Protein AF-0000000080304926 (afdb_homodimer)

Organism: Piscinibacter sakaiensis (NCBI:txid1547922)

Structure (mmCIF, N/CA/C/O backbone):
data_AF-0000000080304926-model_v1
#
loop_
_entity.id
_entity.type
_entity.pdbx_description
1 polymer 'Methyltransferase type 11 domain-containing protein'
#
loop_
_atom_site.group_PDB
_atom_site.id
_atom_site.type_symbol
_atom_site.label_atom_id
_atom_site.label_alt_id
_atom_site.label_comp_id
_atom_site.label_asym_id
_atom_site.label_entity_id
_atom_site.label_seq_id
_atom_site.pdbx_PDB_ins_code
_atom_site.Cartn_x
_atom_site.Cartn_y
_atom_site.Cartn_z
_atom_site.occupancy
_atom_site.B_iso_or_equiv
_atom_site.auth_seq_id
_atom_site.auth_comp_id
_atom_site.auth_asym_id
_atom_site.auth_atom_id
_atom_site.pdbx_PDB_model_num
ATOM 1 N N . MET A 1 1 ? 7.254 -9.617 -13.789 1 74.44 1 MET A N 1
ATOM 2 C CA . MET A 1 1 ? 6.469 -10.484 -12.906 1 74.44 1 MET A CA 1
ATOM 3 C C . MET A 1 1 ? 6.938 -11.93 -13.016 1 74.44 1 MET A C 1
ATOM 5 O O . MET A 1 1 ? 7.453 -12.344 -14.047 1 74.44 1 MET A O 1
ATOM 9 N N . GLY A 1 2 ? 6.852 -12.656 -11.797 1 88.06 2 GLY A N 1
ATOM 10 C CA . GLY A 1 2 ? 7.375 -14 -11.992 1 88.06 2 GLY A CA 1
ATOM 11 C C . GLY A 1 2 ? 7.125 -14.922 -10.812 1 88.06 2 GLY A C 1
ATOM 12 O O . GLY A 1 2 ? 6.688 -14.477 -9.758 1 88.06 2 GLY A O 1
ATOM 13 N N . ILE A 1 3 ? 7.297 -16.125 -11.133 1 94.5 3 ILE A N 1
ATOM 14 C CA . ILE A 1 3 ? 7.145 -17.219 -10.164 1 94.5 3 ILE A CA 1
ATOM 15 C C . ILE A 1 3 ? 8.5 -17.547 -9.547 1 94.5 3 ILE A C 1
ATOM 17 O O . ILE A 1 3 ? 9.383 -18.078 -10.227 1 94.5 3 ILE A O 1
ATOM 21 N N . ASP A 1 4 ? 8.648 -17.141 -8.312 1 93.56 4 ASP A N 1
ATOM 22 C CA . ASP A 1 4 ? 9.812 -17.562 -7.535 1 93.56 4 ASP A CA 1
ATOM 23 C C . ASP A 1 4 ? 9.484 -18.766 -6.656 1 93.56 4 ASP A C 1
ATOM 25 O O . ASP A 1 4 ? 8.469 -19.438 -6.867 1 93.56 4 ASP A O 1
ATOM 29 N N . LEU A 1 5 ? 10.328 -19.078 -5.758 1 92 5 LEU A N 1
ATOM 30 C CA . LEU A 1 5 ? 10.148 -20.297 -4.965 1 92 5 LEU A CA 1
ATOM 31 C C . LEU A 1 5 ? 8.938 -20.172 -4.051 1 92 5 LEU A C 1
ATOM 33 O O . LEU A 1 5 ? 8.234 -21.156 -3.805 1 92 5 LEU A O 1
ATOM 37 N N . HIS A 1 6 ? 8.648 -18.969 -3.529 1 94.69 6 HIS A N 1
ATOM 38 C CA . HIS A 1 6 ? 7.449 -18.766 -2.727 1 94.69 6 HIS A CA 1
ATOM 39 C C . HIS A 1 6 ? 6.188 -19.047 -3.539 1 94.69 6 HIS A C 1
ATOM 41 O O . HIS A 1 6 ? 5.27 -19.719 -3.057 1 94.69 6 HIS A O 1
ATOM 47 N N . ASN A 1 7 ? 6.164 -18.547 -4.746 1 96.75 7 ASN A N 1
ATOM 48 C CA . ASN A 1 7 ? 5.02 -18.75 -5.625 1 96.75 7 ASN A CA 1
ATOM 49 C C . ASN A 1 7 ? 4.832 -20.234 -5.957 1 96.75 7 ASN A C 1
ATOM 51 O O . ASN A 1 7 ? 3.703 -20.734 -5.988 1 96.75 7 ASN A O 1
ATOM 55 N N . LEU A 1 8 ? 5.953 -20.859 -6.23 1 94.19 8 LEU A N 1
ATOM 56 C CA . LEU A 1 8 ? 5.898 -22.281 -6.523 1 94.19 8 LEU A CA 1
ATOM 57 C C . LEU A 1 8 ? 5.332 -23.062 -5.344 1 94.19 8 LEU A C 1
ATOM 59 O O . LEU A 1 8 ? 4.473 -23.938 -5.52 1 94.19 8 LEU A O 1
ATOM 63 N N . HIS A 1 9 ? 5.801 -22.766 -4.141 1 94.81 9 HIS A N 1
ATOM 64 C CA . HIS A 1 9 ? 5.277 -23.375 -2.932 1 94.81 9 HIS A CA 1
ATOM 65 C C . HIS A 1 9 ? 3.799 -23.062 -2.744 1 94.81 9 HIS A C 1
ATOM 67 O O . HIS A 1 9 ? 3.027 -23.922 -2.303 1 94.81 9 HIS A O 1
ATOM 73 N N . LEU A 1 10 ? 3.42 -21.844 -3.043 1 96.94 10 LEU A N 1
ATOM 74 C CA . LEU A 1 10 ? 2.021 -21.453 -2.914 1 96.94 10 LEU A CA 1
ATOM 75 C C . LEU A 1 10 ? 1.14 -22.25 -3.867 1 96.94 10 LEU A C 1
ATOM 77 O O . LEU A 1 10 ? 0.052 -22.688 -3.488 1 96.94 10 LEU A O 1
ATOM 81 N N . LEU A 1 11 ? 1.604 -22.422 -5.102 1 97.06 11 LEU A N 1
ATOM 82 C CA . LEU A 1 11 ? 0.885 -23.234 -6.082 1 97.06 11 LEU A CA 1
ATOM 83 C C . LEU A 1 11 ? 0.707 -24.672 -5.586 1 97.06 11 LEU A C 1
ATOM 85 O O . LEU A 1 11 ? -0.389 -25.219 -5.672 1 97.06 11 LEU A O 1
ATOM 89 N N . ALA A 1 12 ? 1.78 -25.219 -5.066 1 94.94 12 ALA A N 1
ATOM 90 C CA . ALA A 1 12 ? 1.724 -26.578 -4.559 1 94.94 12 ALA A CA 1
ATOM 91 C C . ALA A 1 12 ? 0.755 -26.688 -3.385 1 94.94 12 ALA A C 1
ATOM 93 O O . ALA A 1 12 ? -0.054 -27.625 -3.326 1 94.94 12 ALA A O 1
ATOM 94 N N . HIS A 1 13 ? 0.854 -25.75 -2.486 1 95.31 13 HIS A N 1
ATOM 95 C CA . HIS A 1 13 ? -0.056 -25.703 -1.346 1 95.31 13 HIS A CA 1
ATOM 96 C C . HIS A 1 13 ? -1.506 -25.578 -1.802 1 95.31 13 HIS A C 1
ATOM 98 O O . HIS A 1 13 ? -2.383 -26.281 -1.293 1 95.31 13 HIS A O 1
ATOM 104 N N . ALA A 1 14 ? -1.736 -24.719 -2.742 1 97 14 ALA A N 1
ATOM 105 C CA . ALA A 1 14 ? -3.076 -24.531 -3.291 1 97 14 ALA A CA 1
ATOM 106 C C . ALA A 1 14 ? -3.596 -25.812 -3.922 1 97 14 ALA A C 1
ATOM 108 O O . ALA A 1 14 ? -4.754 -26.188 -3.727 1 97 14 ALA A O 1
ATOM 109 N N . GLN A 1 15 ? -2.75 -26.453 -4.664 1 95.56 15 GLN A N 1
ATOM 110 C CA . GLN A 1 15 ? -3.125 -27.719 -5.277 1 95.56 15 GLN A CA 1
ATOM 111 C C . GLN A 1 15 ? -3.529 -28.734 -4.223 1 95.56 15 GLN A C 1
ATOM 113 O O . GLN A 1 15 ? -4.516 -29.469 -4.395 1 95.56 15 GLN A O 1
ATOM 118 N N . ASP A 1 16 ? -2.828 -28.781 -3.119 1 93.69 16 ASP A N 1
ATOM 119 C CA . ASP A 1 16 ? -3.121 -29.688 -2.023 1 93.69 16 ASP A CA 1
ATOM 120 C C . ASP A 1 16 ? -4.453 -29.359 -1.363 1 93.69 16 ASP A C 1
ATOM 122 O O . ASP A 1 16 ? -5.113 -30.219 -0.793 1 93.69 16 ASP A O 1
ATOM 126 N N . LEU A 1 17 ? -4.832 -28.109 -1.463 1 93.88 17 LEU A N 1
ATOM 127 C CA . LEU A 1 17 ? -6.102 -27.656 -0.905 1 93.88 17 LEU A CA 1
ATOM 128 C C . LEU A 1 17 ? -7.246 -27.922 -1.878 1 93.88 17 LEU A C 1
ATOM 130 O O . LEU A 1 17 ? -8.398 -27.594 -1.589 1 93.88 17 LEU A O 1
ATOM 134 N N . GLY A 1 18 ? -6.914 -28.406 -3.082 1 94.5 18 GLY A N 1
ATOM 135 C CA . GLY A 1 18 ? -7.953 -28.766 -4.027 1 94.5 18 GLY A CA 1
ATOM 136 C C . GLY A 1 18 ? -8.156 -27.75 -5.125 1 94.5 18 GLY A C 1
ATOM 137 O O . GLY A 1 18 ? -9.125 -27.812 -5.883 1 94.5 18 GLY A O 1
ATOM 138 N N . VAL A 1 19 ? -7.273 -26.781 -5.219 1 96.94 19 VAL A N 1
ATOM 139 C CA . VAL A 1 19 ? -7.363 -25.797 -6.289 1 96.94 19 VAL A CA 1
ATOM 140 C C . VAL A 1 19 ? -7.09 -26.469 -7.637 1 96.94 19 VAL A C 1
ATOM 142 O O . VAL A 1 19 ? -6.137 -27.234 -7.77 1 96.94 19 VAL A O 1
ATOM 145 N N . ARG A 1 20 ? -7.945 -26.172 -8.602 1 97.94 20 ARG A N 1
ATOM 146 C CA . ARG A 1 20 ? -7.77 -26.625 -9.969 1 97.94 20 ARG A CA 1
ATOM 147 C C . ARG A 1 20 ? -7.168 -25.531 -10.844 1 97.94 20 ARG A C 1
ATOM 149 O O . ARG A 1 20 ? -7.512 -24.359 -10.703 1 97.94 20 ARG A O 1
ATOM 156 N N . PHE A 1 21 ? -6.32 -25.953 -11.75 1 98.56 21 PHE A N 1
ATOM 157 C CA . PHE A 1 21 ? -5.605 -24.969 -12.555 1 98.56 21 PHE A CA 1
ATOM 158 C C . PHE A 1 21 ? -5.867 -25.188 -14.039 1 98.56 21 PHE A C 1
ATOM 160 O O . PHE A 1 21 ? -5.141 -24.672 -14.891 1 98.56 21 PHE A O 1
ATOM 167 N N . GLU A 1 22 ? -6.859 -26 -14.438 1 98.25 22 GLU A N 1
ATOM 168 C CA . GLU A 1 22 ? -7.113 -26.359 -15.836 1 98.25 22 GLU A CA 1
ATOM 169 C C . GLU A 1 22 ? -7.207 -25.109 -16.703 1 98.25 22 GLU A C 1
ATOM 171 O O . GLU A 1 22 ? -6.504 -25 -17.719 1 98.25 22 GLU A O 1
ATOM 176 N N . ARG A 1 23 ? -8.102 -24.234 -16.406 1 98.62 23 ARG A N 1
ATOM 177 C CA . ARG A 1 23 ? -8.148 -22.922 -17.031 1 98.62 23 ARG A CA 1
ATOM 178 C C . ARG A 1 23 ? -7.59 -21.859 -16.094 1 98.62 23 ARG A C 1
ATOM 180 O O . ARG A 1 23 ? -8.195 -21.547 -15.062 1 98.62 23 ARG A O 1
ATOM 187 N N . THR A 1 24 ? -6.414 -21.328 -16.406 1 98.69 24 THR A N 1
ATOM 188 C CA . THR A 1 24 ? -5.699 -20.422 -15.516 1 98.69 24 THR A CA 1
ATOM 189 C C . THR A 1 24 ? -5.406 -19.094 -16.219 1 98.69 24 THR A C 1
ATOM 191 O O . THR A 1 24 ? -4.973 -19.078 -17.375 1 98.69 24 THR A O 1
ATOM 194 N N . LEU A 1 25 ? -5.738 -18 -15.562 1 98.69 25 LEU A N 1
ATOM 195 C CA . LEU A 1 25 ? -5.34 -16.656 -15.984 1 98.69 25 LEU A CA 1
ATOM 196 C C . LEU A 1 25 ? -4.242 -16.109 -15.078 1 98.69 25 LEU A C 1
ATOM 198 O O . LEU A 1 25 ? -4.375 -16.141 -13.852 1 98.69 25 LEU A O 1
ATOM 202 N N . THR A 1 26 ? -3.141 -15.711 -15.656 1 98.5 26 THR A N 1
ATOM 203 C CA . THR A 1 26 ? -2.115 -15.016 -14.891 1 98.5 26 THR A CA 1
ATOM 204 C C . THR A 1 26 ? -2.16 -13.516 -15.172 1 98.5 26 THR A C 1
ATOM 206 O O . THR A 1 26 ? -2.312 -13.094 -16.312 1 98.5 26 THR A O 1
ATOM 209 N N . ILE A 1 27 ? -2.188 -12.727 -14.133 1 98.25 27 ILE A N 1
ATOM 210 C CA . ILE A 1 27 ? -2.033 -11.289 -14.305 1 98.25 27 ILE A CA 1
ATOM 211 C C . ILE A 1 27 ? -0.562 -10.953 -14.539 1 9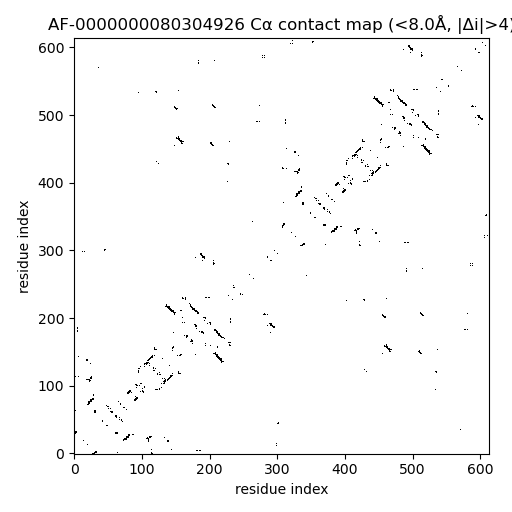8.25 27 ILE A C 1
ATOM 213 O O . ILE A 1 27 ? 0.258 -11.047 -13.625 1 98.25 27 ILE A O 1
ATOM 217 N N . GLY A 1 28 ? -0.233 -10.523 -15.734 1 95.94 28 GLY A N 1
ATOM 218 C CA . GLY A 1 28 ? 1.142 -10.531 -16.203 1 95.94 28 GLY A CA 1
ATOM 219 C C . GLY A 1 28 ? 1.611 -11.898 -16.656 1 95.94 28 GLY A C 1
ATOM 220 O O . GLY A 1 28 ? 1.258 -12.914 -16.062 1 95.94 28 GLY A O 1
ATOM 221 N N . ARG A 1 29 ? 2.342 -11.945 -17.734 1 94.88 29 ARG A N 1
ATOM 222 C CA . ARG A 1 29 ? 2.996 -13.203 -18.062 1 94.88 29 ARG A CA 1
ATOM 223 C C . ARG A 1 29 ? 4.082 -13.539 -17.047 1 94.88 29 ARG A C 1
ATOM 225 O O . ARG A 1 29 ? 4.879 -12.672 -16.672 1 94.88 29 ARG A O 1
ATOM 232 N N . GLN A 1 30 ? 4.113 -14.734 -16.594 1 95.19 30 GLN A N 1
ATOM 233 C CA . GLN A 1 30 ? 4.941 -15.086 -15.438 1 95.19 30 GLN A CA 1
ATOM 234 C C . GLN A 1 30 ? 6.242 -15.75 -15.883 1 95.19 30 GLN A C 1
ATOM 236 O O . GLN A 1 30 ? 6.227 -16.828 -16.484 1 95.19 30 GLN A O 1
ATOM 241 N N . ALA A 1 31 ? 7.32 -15.078 -15.617 1 92.19 31 ALA A N 1
ATOM 242 C CA . ALA A 1 31 ? 8.633 -15.703 -15.805 1 92.19 31 ALA A CA 1
ATOM 243 C C . ALA A 1 31 ? 9 -16.578 -14.609 1 92.19 31 ALA A C 1
ATOM 245 O O . ALA A 1 31 ? 8.5 -16.375 -13.5 1 92.19 31 ALA A O 1
ATOM 246 N N . LEU A 1 32 ? 9.812 -17.531 -14.867 1 90.06 32 LEU A N 1
ATOM 247 C CA . LEU A 1 32 ? 10.258 -18.438 -13.805 1 90.06 32 LEU A CA 1
ATOM 248 C C . LEU A 1 32 ? 11.555 -17.922 -13.18 1 90.06 32 LEU A C 1
ATOM 250 O O . LEU A 1 32 ? 12.57 -17.797 -13.859 1 90.06 32 LEU A O 1
ATOM 254 N N . PHE A 1 33 ? 11.453 -17.578 -11.891 1 88.75 33 PHE A N 1
ATOM 255 C CA . PHE A 1 33 ? 12.609 -17.109 -11.133 1 88.75 33 PHE A CA 1
ATOM 256 C C . PHE A 1 33 ? 12.992 -18.125 -10.055 1 88.75 33 PHE A C 1
ATOM 258 O O . PHE A 1 33 ? 13.109 -17.766 -8.883 1 88.75 33 PHE A O 1
ATOM 265 N N . VAL A 1 34 ? 13.156 -19.375 -10.445 1 86.12 34 VAL A N 1
ATOM 266 C CA . VAL A 1 34 ? 13.609 -20.422 -9.547 1 86.12 34 VAL A CA 1
ATOM 267 C C . VAL A 1 34 ? 14.875 -21.062 -10.102 1 86.12 34 VAL A C 1
ATOM 269 O O . VAL A 1 34 ? 14.922 -21.453 -11.273 1 86.12 34 VAL A O 1
ATOM 272 N N . ASP A 1 35 ? 15.875 -21.141 -9.266 1 81.12 35 ASP A N 1
ATOM 273 C CA . ASP A 1 35 ? 17.141 -21.703 -9.742 1 81.12 35 ASP A CA 1
ATOM 274 C C . ASP A 1 35 ? 17.016 -23.203 -9.969 1 81.12 35 ASP A C 1
ATOM 276 O O . ASP A 1 35 ? 16.266 -23.891 -9.266 1 81.12 35 ASP A O 1
ATOM 280 N N . PRO A 1 36 ? 17.781 -23.688 -10.859 1 81.56 36 PRO A N 1
ATOM 281 C CA . PRO A 1 36 ? 17.672 -25.094 -11.242 1 81.56 36 PRO A CA 1
ATOM 282 C C . PRO A 1 36 ? 17.797 -26.047 -10.055 1 81.56 36 PRO A C 1
ATOM 284 O O . PRO A 1 36 ? 17.031 -27 -9.93 1 81.56 36 PRO A O 1
ATOM 287 N N . PRO A 1 37 ? 18.688 -25.812 -9.078 1 80.94 37 PRO A N 1
ATOM 288 C CA . PRO A 1 37 ? 18.75 -26.719 -7.934 1 80.94 37 PRO A CA 1
ATOM 289 C C . PRO A 1 37 ? 17.453 -26.719 -7.109 1 80.94 37 PRO A C 1
ATOM 291 O O . PRO A 1 37 ? 17.047 -27.766 -6.609 1 80.94 37 PRO A O 1
ATOM 294 N N . ASP A 1 38 ? 16.875 -25.562 -6.98 1 84.75 38 ASP A N 1
ATOM 295 C CA . ASP A 1 38 ? 15.633 -25.469 -6.23 1 84.75 38 ASP A CA 1
ATOM 296 C C . ASP A 1 38 ? 14.484 -26.141 -6.984 1 84.75 38 ASP A C 1
ATOM 298 O O . ASP A 1 38 ? 13.609 -26.75 -6.375 1 84.75 38 ASP A O 1
ATOM 302 N N . LEU A 1 39 ? 14.5 -26.031 -8.242 1 85.88 39 LEU A N 1
ATOM 303 C CA . LEU A 1 39 ? 13.492 -26.703 -9.055 1 85.88 39 LEU A CA 1
ATOM 304 C C . LEU A 1 39 ? 13.609 -28.219 -8.914 1 85.88 39 LEU A C 1
ATOM 306 O O . LEU A 1 39 ? 12.602 -28.922 -8.773 1 85.88 39 LEU A O 1
ATOM 310 N N . ALA A 1 40 ? 14.836 -28.656 -8.961 1 83.94 40 ALA A N 1
ATOM 311 C CA . ALA A 1 40 ? 15.086 -30.094 -8.828 1 83.94 40 ALA A CA 1
ATOM 312 C C . ALA A 1 40 ? 14.641 -30.594 -7.457 1 83.94 40 ALA A C 1
ATOM 314 O O . ALA A 1 40 ? 14.047 -31.672 -7.352 1 83.94 40 ALA A O 1
ATOM 315 N N . ALA A 1 41 ? 14.953 -29.812 -6.477 1 84.5 41 ALA A N 1
ATOM 316 C CA . ALA A 1 41 ? 14.539 -30.188 -5.125 1 84.5 41 ALA A CA 1
ATOM 317 C C . ALA A 1 41 ? 13.016 -30.234 -5.008 1 84.5 41 ALA A C 1
ATOM 319 O O . ALA A 1 41 ? 12.469 -31.141 -4.375 1 84.5 41 ALA A O 1
ATOM 320 N N . PHE A 1 42 ? 12.383 -29.312 -5.586 1 87.56 42 PHE A N 1
ATOM 321 C CA . PHE A 1 42 ? 10.93 -29.266 -5.594 1 87.56 42 PHE A CA 1
ATOM 322 C C . PHE A 1 42 ? 10.359 -30.484 -6.316 1 87.56 42 PHE A C 1
ATOM 324 O O . PHE A 1 42 ? 9.414 -31.109 -5.832 1 87.56 42 PHE A O 1
ATOM 331 N N . GLN A 1 43 ? 10.938 -30.797 -7.422 1 86.62 43 GLN A N 1
ATOM 332 C CA . GLN A 1 43 ? 10.516 -31.953 -8.211 1 86.62 43 GLN A CA 1
ATOM 333 C C . GLN A 1 43 ? 10.617 -33.25 -7.41 1 86.62 43 GLN A C 1
ATOM 335 O O . GLN A 1 43 ? 9.688 -34.062 -7.414 1 86.62 43 GLN A O 1
ATOM 340 N N . ARG A 1 44 ? 11.664 -33.375 -6.777 1 85.44 44 ARG A N 1
ATOM 341 C CA . ARG A 1 44 ? 11.875 -34.562 -5.973 1 85.44 44 ARG A CA 1
ATOM 342 C C . ARG A 1 44 ? 10.875 -34.656 -4.828 1 85.44 44 ARG A C 1
ATOM 344 O O . ARG A 1 44 ? 10.289 -35.719 -4.578 1 85.44 44 ARG A O 1
ATOM 351 N N . ARG A 1 45 ? 10.688 -33.562 -4.238 1 85.38 45 ARG A N 1
ATOM 352 C CA . ARG A 1 45 ? 9.789 -33.531 -3.086 1 85.38 45 ARG A CA 1
ATOM 353 C C . ARG A 1 45 ? 8.352 -33.812 -3.5 1 85.38 45 ARG A C 1
ATOM 355 O O . ARG A 1 45 ? 7.629 -34.531 -2.807 1 85.38 45 ARG A O 1
ATOM 362 N N . ARG A 1 46 ? 7.988 -33.281 -4.656 1 89.88 46 ARG A N 1
ATOM 363 C CA . ARG A 1 46 ? 6.594 -33.375 -5.086 1 89.88 46 ARG A CA 1
ATOM 364 C C . ARG A 1 46 ? 6.363 -34.594 -5.934 1 89.88 46 ARG A C 1
ATOM 366 O O . ARG A 1 46 ? 5.223 -35 -6.168 1 89.88 46 ARG A O 1
ATOM 373 N N . GLY A 1 47 ? 7.477 -35.219 -6.453 1 86.94 47 GLY A N 1
ATOM 374 C CA . GLY A 1 47 ? 7.371 -36.406 -7.305 1 86.94 47 GLY A CA 1
ATOM 375 C C . GLY A 1 47 ? 6.855 -36.094 -8.695 1 86.94 47 GLY A C 1
ATOM 376 O O . GLY A 1 47 ? 6.078 -36.844 -9.266 1 86.94 47 GLY A O 1
ATOM 377 N N . VAL A 1 48 ? 7.211 -34.906 -9.172 1 85.19 48 VAL A N 1
ATOM 378 C CA . VAL A 1 48 ? 6.754 -34.5 -10.5 1 85.19 48 VAL A CA 1
ATOM 379 C C . VAL A 1 48 ? 7.898 -34.656 -11.5 1 85.19 48 VAL A C 1
ATOM 381 O O . VAL A 1 48 ? 9.07 -34.625 -11.125 1 85.19 48 VAL A O 1
ATOM 384 N N . THR A 1 49 ? 7.543 -34.844 -12.773 1 79.25 49 THR A N 1
ATOM 385 C CA . THR A 1 49 ? 8.523 -35.062 -13.836 1 79.25 49 THR A CA 1
ATOM 386 C C . THR A 1 49 ? 9.07 -33.719 -14.328 1 79.25 49 THR A C 1
ATOM 388 O O . THR A 1 49 ? 8.359 -32.719 -14.32 1 79.25 49 THR A O 1
ATOM 391 N N . PRO A 1 50 ? 10.328 -33.781 -14.641 1 73.19 50 PRO A N 1
ATOM 392 C CA . PRO A 1 50 ? 10.852 -32.562 -15.25 1 73.19 50 PRO A CA 1
ATOM 393 C C . PRO A 1 50 ? 10.117 -32.188 -16.547 1 73.19 50 PRO A C 1
ATOM 395 O O . PRO A 1 50 ? 9.594 -33.062 -17.234 1 73.19 50 PRO A O 1
ATOM 398 N N . TRP A 1 51 ? 9.859 -30.938 -16.703 1 69.69 51 TRP A N 1
ATOM 399 C CA . TRP A 1 51 ? 9.273 -30.547 -17.969 1 69.69 51 TRP A CA 1
ATOM 400 C C . TRP A 1 51 ? 10.359 -30.125 -18.953 1 69.69 51 TRP A C 1
ATOM 402 O O . TRP A 1 51 ? 11.438 -29.688 -18.562 1 69.69 51 TRP A O 1
ATOM 412 N N . PRO A 1 52 ? 10.398 -30.719 -20.203 1 58.5 52 PRO A N 1
ATOM 413 C CA . PRO A 1 52 ? 11.445 -30.516 -21.203 1 58.5 52 PRO A CA 1
ATOM 414 C C . PRO A 1 52 ? 11.945 -29.078 -21.25 1 58.5 52 PRO A C 1
ATOM 416 O O . PRO A 1 52 ? 13.102 -28.828 -21.609 1 58.5 52 PRO A O 1
ATOM 419 N N . GLY A 1 53 ? 11.344 -28.031 -20.953 1 57.75 53 GLY A N 1
ATOM 420 C CA . GLY A 1 53 ? 11.68 -26.656 -21.266 1 57.75 53 GLY A CA 1
ATOM 421 C C . GLY A 1 53 ? 12.305 -25.906 -20.109 1 57.75 53 GLY A C 1
ATOM 422 O O . GLY A 1 53 ? 12.344 -24.672 -20.109 1 57.75 53 GLY A O 1
ATOM 423 N N . ALA A 1 54 ? 12.766 -26.531 -19.109 1 56.59 54 ALA A N 1
ATOM 424 C CA . ALA A 1 54 ? 13.352 -25.781 -18.016 1 56.59 54 ALA A CA 1
ATOM 425 C C . ALA A 1 54 ? 14.633 -25.078 -18.453 1 56.59 54 ALA A C 1
ATOM 427 O O . ALA A 1 54 ? 15.195 -24.266 -17.703 1 56.59 54 ALA A O 1
ATOM 428 N N . ALA A 1 55 ? 15.07 -25.375 -19.703 1 54.06 55 ALA A N 1
ATOM 429 C CA . ALA A 1 55 ? 16.312 -24.734 -20.109 1 54.06 55 ALA A CA 1
ATOM 430 C C . ALA A 1 55 ? 16.047 -23.359 -20.734 1 54.06 55 ALA A C 1
ATOM 432 O O . ALA A 1 55 ? 15.016 -23.156 -21.375 1 54.06 55 ALA A O 1
ATOM 433 N N . ALA A 1 56 ? 16.688 -22.359 -20.172 1 57.97 56 ALA A N 1
ATOM 434 C CA . ALA A 1 56 ? 16.641 -21.016 -20.766 1 57.97 56 ALA A CA 1
ATOM 435 C C . ALA A 1 56 ? 16.688 -21.094 -22.297 1 57.97 56 ALA A C 1
ATOM 437 O O . ALA A 1 56 ? 17.375 -21.938 -22.859 1 57.97 56 ALA A O 1
ATOM 438 N N . PRO A 1 57 ? 15.719 -20.328 -22.875 1 54.59 57 PRO A N 1
ATOM 439 C CA . PRO A 1 57 ? 15.758 -20.312 -24.344 1 54.59 57 PRO A CA 1
ATOM 440 C C . PRO A 1 57 ? 17.156 -19.969 -24.891 1 54.59 57 PRO A C 1
ATOM 442 O O . PRO A 1 57 ? 17.953 -19.328 -24.203 1 54.59 57 PRO A O 1
ATOM 445 N N . ALA A 1 58 ? 17.656 -20.625 -25.875 1 52.28 58 ALA A N 1
ATOM 446 C CA . ALA A 1 58 ? 18.953 -20.453 -26.516 1 52.28 58 ALA A CA 1
ATOM 447 C C . ALA A 1 58 ? 19.312 -18.969 -26.625 1 52.28 58 ALA A C 1
ATOM 449 O O . ALA A 1 58 ? 20.484 -18.594 -26.547 1 52.28 58 ALA A O 1
ATOM 450 N N . GLY A 1 59 ? 18.375 -18.109 -26.859 1 53.62 59 GLY A N 1
ATOM 451 C CA . GLY A 1 59 ? 18.656 -16.719 -27.156 1 53.62 59 GLY A CA 1
ATOM 452 C C . GLY A 1 59 ? 18.75 -15.836 -25.938 1 53.62 59 GLY A C 1
ATOM 453 O O . GLY A 1 59 ? 19 -14.633 -26.031 1 53.62 59 GLY A O 1
ATOM 454 N N . GLY A 1 60 ? 18.875 -16.469 -24.656 1 63.5 60 GLY A N 1
ATOM 455 C CA . GLY A 1 60 ? 19.156 -15.664 -23.469 1 63.5 60 GLY A CA 1
ATOM 456 C C . GLY A 1 60 ? 17.938 -14.945 -22.938 1 63.5 60 GLY A C 1
ATOM 457 O O . GLY A 1 60 ? 18.062 -13.922 -22.25 1 63.5 60 GLY A O 1
ATOM 458 N N . GLY A 1 61 ? 16.547 -15.297 -23.172 1 69.56 61 GLY A N 1
ATOM 459 C CA . GLY A 1 61 ? 15.352 -14.656 -22.656 1 69.56 61 GLY A CA 1
ATOM 460 C C . GLY A 1 61 ? 14.797 -15.336 -21.422 1 69.56 61 GLY A C 1
ATOM 461 O O . GLY A 1 61 ? 15.344 -16.344 -20.953 1 69.56 61 GLY A O 1
ATOM 462 N N . PRO A 1 62 ? 13.898 -14.594 -20.891 1 78.56 62 PRO A N 1
ATOM 463 C CA . PRO A 1 62 ? 13.297 -15.211 -19.703 1 78.56 62 PRO A CA 1
ATOM 464 C C . PRO A 1 62 ? 12.625 -16.547 -20.016 1 78.56 62 PRO A C 1
ATOM 466 O O . PRO A 1 62 ? 12.141 -16.75 -21.125 1 78.56 62 PRO A O 1
ATOM 469 N N . VAL A 1 63 ? 12.812 -17.484 -19.156 1 84.94 63 VAL A N 1
ATOM 470 C CA . VAL A 1 63 ? 12.016 -18.703 -19.203 1 84.94 63 VAL A CA 1
ATOM 471 C C . VAL A 1 63 ? 10.648 -18.453 -18.578 1 84.94 63 VAL A C 1
ATOM 473 O O . VAL A 1 63 ? 10.555 -18.078 -17.406 1 84.94 63 VAL A O 1
ATOM 476 N N . TYR A 1 64 ? 9.625 -18.609 -19.406 1 90.62 64 TYR A N 1
ATOM 477 C CA . TYR A 1 64 ? 8.281 -18.375 -18.891 1 90.62 64 TYR A CA 1
ATOM 478 C C . TYR A 1 64 ? 7.699 -19.641 -18.281 1 90.62 64 TYR A C 1
ATOM 480 O O . TYR A 1 64 ? 8.148 -20.75 -18.578 1 90.62 64 TYR A O 1
ATOM 488 N N . ALA A 1 65 ? 6.672 -19.5 -17.469 1 92.31 65 ALA A N 1
ATOM 489 C CA . ALA A 1 65 ? 6.254 -20.547 -16.531 1 92.31 65 ALA A CA 1
ATOM 490 C C . ALA A 1 65 ? 5.156 -21.422 -17.141 1 92.31 65 ALA A C 1
ATOM 492 O O . ALA A 1 65 ? 4.684 -22.375 -16.516 1 92.31 65 ALA A O 1
ATOM 493 N N . GLU A 1 66 ? 4.688 -21.219 -18.359 1 93.25 66 GLU A N 1
ATOM 494 C CA . GLU A 1 66 ? 3.545 -21.922 -18.938 1 93.25 66 GLU A CA 1
ATOM 495 C C . GLU A 1 66 ? 3.775 -23.438 -18.953 1 93.25 66 GLU A C 1
ATOM 497 O O . GLU A 1 66 ? 2.916 -24.203 -18.516 1 93.25 66 GLU A O 1
ATOM 502 N N . ALA A 1 67 ? 4.945 -23.812 -19.422 1 90.81 67 ALA A N 1
ATOM 503 C CA . ALA A 1 67 ? 5.242 -25.234 -19.516 1 90.81 67 ALA A CA 1
ATOM 504 C C . ALA A 1 67 ? 5.242 -25.891 -18.141 1 90.81 67 ALA A C 1
ATOM 506 O O . ALA A 1 67 ? 4.773 -27.016 -17.984 1 90.81 67 ALA A O 1
ATOM 507 N N . MET A 1 68 ? 5.766 -25.203 -17.156 1 91.69 68 MET A N 1
ATOM 508 C CA . MET A 1 68 ? 5.785 -25.719 -15.797 1 91.69 68 MET A CA 1
ATOM 509 C C . MET A 1 68 ? 4.371 -25.844 -15.242 1 91.69 68 MET A C 1
ATOM 511 O O . MET A 1 68 ? 4.027 -26.859 -14.617 1 91.69 68 MET A O 1
ATOM 515 N N . LEU A 1 69 ? 3.531 -24.844 -15.453 1 95.06 69 LEU A N 1
ATOM 516 C CA . LEU A 1 69 ? 2.152 -24.859 -14.977 1 95.06 69 LEU A CA 1
ATOM 517 C C . LEU A 1 69 ? 1.37 -26.016 -15.617 1 95.06 69 LEU A C 1
ATOM 519 O O . LEU A 1 69 ? 0.537 -26.641 -14.961 1 95.06 69 LEU A O 1
ATOM 523 N N . GLN A 1 70 ? 1.631 -26.297 -16.875 1 94.12 70 GLN A N 1
ATOM 524 C CA . GLN A 1 70 ? 0.993 -27.406 -17.562 1 94.12 70 GLN A CA 1
ATOM 525 C C . GLN A 1 70 ? 1.461 -28.75 -17.016 1 94.12 70 GLN A C 1
ATOM 527 O O . GLN A 1 70 ? 0.643 -29.609 -16.672 1 94.12 70 GLN A O 1
ATOM 532 N N . ALA A 1 71 ? 2.727 -28.891 -16.828 1 91.44 71 ALA A N 1
ATOM 533 C CA . ALA A 1 71 ? 3.32 -30.172 -16.469 1 91.44 71 ALA A CA 1
ATOM 534 C C . ALA A 1 71 ? 3.053 -30.5 -15 1 91.44 71 ALA A C 1
ATOM 536 O O . ALA A 1 71 ? 2.77 -31.656 -14.656 1 91.44 71 ALA A O 1
ATOM 537 N N . TRP A 1 72 ? 3.135 -29.5 -14.172 1 92.44 72 TRP A N 1
ATOM 538 C CA . TRP A 1 72 ? 3.166 -29.781 -12.742 1 92.44 72 TRP A CA 1
ATOM 539 C C . TRP A 1 72 ? 1.812 -29.5 -12.102 1 92.44 72 TRP A C 1
ATOM 541 O O . TRP A 1 72 ? 1.495 -30.047 -11.039 1 92.44 72 TRP A O 1
ATOM 551 N N . PHE A 1 73 ? 0.962 -28.672 -12.742 1 94.94 73 PHE A N 1
ATOM 552 C CA . PHE A 1 73 ? -0.247 -28.25 -12.039 1 94.94 73 PHE A CA 1
ATOM 553 C C . PHE A 1 73 ? -1.483 -28.516 -12.891 1 94.94 73 PHE A C 1
ATOM 555 O O . PHE A 1 73 ? -2.604 -28.203 -12.484 1 94.94 73 PHE A O 1
ATOM 562 N N . GLY A 1 74 ? -1.269 -29.062 -14.109 1 94.31 74 GLY A N 1
ATOM 563 C CA . GLY A 1 74 ? -2.387 -29.531 -14.914 1 94.31 74 GLY A CA 1
ATOM 564 C C . GLY A 1 74 ? -3.078 -28.422 -15.68 1 94.31 74 GLY A C 1
ATOM 565 O O . GLY A 1 74 ? -4.242 -28.547 -16.062 1 94.31 74 GLY A O 1
ATOM 566 N N . ALA A 1 75 ? -2.385 -27.281 -15.828 1 96.69 75 ALA A N 1
ATOM 567 C CA . ALA A 1 75 ? -2.953 -26.203 -16.641 1 96.69 75 ALA A CA 1
ATOM 568 C C . ALA A 1 75 ? -3.102 -26.641 -18.094 1 96.69 75 ALA A C 1
ATOM 570 O O . ALA A 1 75 ? -2.166 -27.188 -18.688 1 96.69 75 ALA A O 1
ATOM 571 N N . ARG A 1 76 ? -4.273 -26.453 -18.688 1 96.75 76 ARG A N 1
ATOM 572 C CA . ARG A 1 76 ? -4.539 -26.828 -20.078 1 96.75 76 ARG A CA 1
ATOM 573 C C . ARG A 1 76 ? -4.773 -25.609 -20.953 1 96.75 76 ARG A C 1
ATOM 575 O O . ARG A 1 76 ? -4.34 -25.562 -22.094 1 96.75 76 ARG A O 1
ATOM 582 N N . GLU A 1 77 ? -5.547 -24.688 -20.406 1 97.31 77 GLU A N 1
ATOM 583 C CA . GLU A 1 77 ? -5.781 -23.391 -21.031 1 97.31 77 GLU A CA 1
ATOM 584 C C . GLU A 1 77 ? -5.164 -22.266 -20.203 1 97.31 77 GLU A C 1
ATOM 586 O O . GLU A 1 77 ? -5.664 -21.938 -19.125 1 97.31 77 GLU A O 1
ATOM 591 N N . LEU A 1 78 ? -4.113 -21.75 -20.734 1 96.88 78 LEU A N 1
ATOM 592 C CA . LEU A 1 78 ? -3.377 -20.719 -20.031 1 96.88 78 LEU A CA 1
ATOM 593 C C . LEU A 1 78 ? -3.482 -19.375 -20.766 1 96.88 78 LEU A C 1
ATOM 595 O O . LEU A 1 78 ? -3.199 -19.312 -21.969 1 96.88 78 LEU A O 1
ATOM 599 N N . GLU A 1 79 ? -3.951 -18.375 -20.078 1 97.31 79 GLU A N 1
ATOM 600 C CA . GLU A 1 79 ? -3.955 -17 -20.594 1 97.31 79 GLU A CA 1
ATOM 601 C C . GLU A 1 79 ? -3.201 -16.062 -19.656 1 97.31 79 GLU A C 1
ATOM 603 O O . GLU A 1 79 ? -3.129 -16.312 -18.453 1 97.31 79 GLU A O 1
ATOM 608 N N . SER A 1 80 ? -2.59 -15.109 -20.172 1 97.25 80 SER A N 1
ATOM 609 C CA . SER A 1 80 ? -1.955 -14.023 -19.438 1 97.25 80 SER A CA 1
ATOM 610 C C . SER A 1 80 ? -2.453 -12.664 -19.906 1 97.25 80 SER A C 1
ATOM 612 O O . SER A 1 80 ? -2.773 -12.492 -21.094 1 97.25 80 SER A O 1
ATOM 614 N N . VAL A 1 81 ? -2.59 -11.758 -18.969 1 97.62 81 VAL A N 1
ATOM 615 C CA . VAL A 1 81 ? -3.02 -10.406 -19.328 1 97.62 81 VAL A CA 1
ATOM 616 C C . VAL A 1 81 ? -1.959 -9.398 -18.906 1 97.62 81 VAL A C 1
ATOM 618 O O . VAL A 1 81 ? -1.372 -9.516 -17.828 1 97.62 81 VAL A O 1
ATOM 621 N N . ASP A 1 82 ? -1.632 -8.508 -19.75 1 94.88 82 ASP A N 1
ATOM 622 C CA . ASP A 1 82 ? -0.685 -7.43 -19.484 1 94.88 82 ASP A CA 1
ATOM 623 C C . ASP A 1 82 ? -1.115 -6.137 -20.172 1 94.88 82 ASP A C 1
ATOM 625 O O . ASP A 1 82 ? -1.956 -6.164 -21.078 1 94.88 82 ASP A O 1
ATOM 629 N N . ALA A 1 83 ? -0.567 -5.062 -19.703 1 92.94 83 ALA A N 1
ATOM 630 C CA . ALA A 1 83 ? -0.927 -3.76 -20.266 1 92.94 83 ALA A CA 1
ATOM 631 C C . ALA A 1 83 ? -0.302 -3.561 -21.641 1 92.94 83 ALA A C 1
ATOM 633 O O . ALA A 1 83 ? -0.76 -2.725 -22.422 1 92.94 83 ALA A O 1
ATOM 634 N N . SER A 1 84 ? 0.72 -4.344 -21.922 1 89.56 84 SER A N 1
ATOM 635 C CA . SER A 1 84 ? 1.393 -4.242 -23.219 1 89.56 84 SER A CA 1
ATOM 636 C C . SER A 1 84 ? 1.723 -5.621 -23.781 1 89.56 84 SER A C 1
ATOM 638 O O . SER A 1 84 ? 1.706 -6.617 -23.047 1 89.56 84 SER A O 1
ATOM 640 N N . ALA A 1 85 ? 2.102 -5.656 -25.031 1 88.88 85 ALA A N 1
ATOM 641 C CA . ALA A 1 85 ? 2.436 -6.906 -25.719 1 88.88 85 ALA A CA 1
ATOM 642 C C . ALA A 1 85 ? 3.924 -7.219 -25.594 1 88.88 85 ALA A C 1
ATOM 644 O O . ALA A 1 85 ? 4.398 -8.227 -26.109 1 88.88 85 ALA A O 1
ATOM 645 N N . TYR A 1 86 ? 4.551 -6.449 -24.812 1 84.5 86 TYR A N 1
ATOM 646 C CA . TYR A 1 86 ? 6.004 -6.523 -24.75 1 84.5 86 TYR A CA 1
ATOM 647 C C . TYR A 1 86 ? 6.465 -7.922 -24.359 1 84.5 86 TYR A C 1
ATOM 649 O O . TYR A 1 86 ? 7.34 -8.5 -25.016 1 84.5 86 TYR A O 1
ATOM 657 N N . GLU A 1 87 ? 5.871 -8.484 -23.406 1 88 87 GLU A N 1
ATOM 658 C CA . GLU A 1 87 ? 6.258 -9.805 -22.922 1 88 87 GLU A CA 1
ATOM 659 C C . GLU A 1 87 ? 5.41 -10.898 -23.562 1 88 87 GLU A C 1
ATOM 661 O O . GLU A 1 87 ? 5.406 -12.039 -23.094 1 88 87 GLU A O 1
ATOM 666 N N . GLN A 1 88 ? 4.652 -10.461 -24.547 1 91.06 88 GLN A N 1
ATOM 667 C CA . GLN A 1 88 ? 3.881 -11.406 -25.359 1 91.06 88 GLN A CA 1
ATOM 668 C C . GLN A 1 88 ? 2.793 -12.078 -24.516 1 91.06 88 GLN A C 1
ATOM 670 O O . GLN A 1 88 ? 2.635 -13.297 -24.562 1 91.06 88 GLN A O 1
ATOM 675 N N . ALA A 1 89 ? 2.121 -11.312 -23.703 1 94 89 ALA A N 1
ATOM 676 C CA . ALA A 1 89 ? 0.919 -11.797 -23.031 1 94 89 ALA A CA 1
ATOM 677 C C . ALA A 1 89 ? -0.153 -12.195 -24.047 1 94 89 ALA A C 1
ATOM 679 O O . ALA A 1 89 ? -0.222 -11.625 -25.141 1 94 89 ALA A O 1
ATOM 680 N N . THR A 1 90 ? -0.995 -13.156 -23.688 1 95.75 90 THR A N 1
ATOM 681 C CA . THR A 1 90 ? -2.014 -13.633 -24.625 1 95.75 90 THR A CA 1
ATOM 682 C C . THR A 1 90 ? -3.141 -12.617 -24.766 1 95.75 90 THR A C 1
ATOM 684 O O . THR A 1 90 ? -3.902 -12.648 -25.734 1 95.75 90 THR A O 1
ATOM 687 N N . ARG A 1 91 ? -3.285 -11.734 -23.719 1 95.62 91 ARG A N 1
ATOM 688 C CA . ARG A 1 91 ? -4.277 -10.664 -23.719 1 95.62 91 ARG A CA 1
ATOM 689 C C . ARG A 1 91 ? -3.641 -9.336 -23.328 1 95.62 91 ARG A C 1
ATOM 691 O O . ARG A 1 91 ? -2.906 -9.25 -22.344 1 95.62 91 ARG A O 1
ATOM 698 N N . VAL A 1 92 ? -3.928 -8.344 -24.141 1 96.31 92 VAL A N 1
ATOM 699 C CA . VAL A 1 92 ? -3.457 -7 -23.812 1 96.31 92 VAL A CA 1
ATOM 700 C C . VAL A 1 92 ? -4.602 -6.18 -23.219 1 96.31 92 VAL A C 1
ATOM 702 O O . VAL A 1 92 ? -5.609 -5.941 -23.891 1 96.31 92 VAL A O 1
ATOM 705 N N . HIS A 1 93 ? -4.512 -5.809 -21.969 1 97.19 93 HIS A N 1
ATOM 706 C CA . HIS A 1 93 ? -5.539 -5.047 -21.266 1 97.19 93 HIS A CA 1
ATOM 707 C C . HIS A 1 93 ? -4.941 -4.242 -20.109 1 97.19 93 HIS A C 1
ATOM 709 O O . HIS A 1 93 ? -4.164 -4.773 -19.312 1 97.19 93 HIS A O 1
ATOM 715 N N . ASP A 1 94 ? -5.234 -2.979 -20.047 1 96.19 94 ASP A N 1
ATOM 716 C CA . ASP A 1 94 ? -4.871 -2.135 -18.922 1 96.19 94 ASP A CA 1
ATOM 717 C C . ASP A 1 94 ? -5.762 -2.424 -17.703 1 96.19 94 ASP A C 1
ATOM 719 O O . ASP A 1 94 ? -6.934 -2.045 -17.688 1 96.19 94 ASP A O 1
ATOM 723 N N . MET A 1 95 ? -5.215 -2.969 -16.703 1 97.12 95 MET A N 1
ATOM 724 C CA . MET A 1 95 ? -5.969 -3.451 -15.555 1 97.12 95 MET A CA 1
ATOM 725 C C . MET A 1 95 ? -6.504 -2.287 -14.734 1 97.12 95 MET A C 1
ATOM 727 O O . MET A 1 95 ? -7.305 -2.484 -13.812 1 97.12 95 MET A O 1
ATOM 731 N N . ASN A 1 96 ? -6.086 -1.031 -15.055 1 97.19 96 ASN A N 1
ATOM 732 C CA . ASN A 1 96 ? -6.695 0.141 -14.438 1 97.19 96 ASN A CA 1
ATOM 733 C C . ASN A 1 96 ? -8.125 0.347 -14.922 1 97.19 96 ASN A C 1
ATOM 735 O O . ASN A 1 96 ? -8.867 1.164 -14.367 1 97.19 96 ASN A O 1
ATOM 739 N N . ARG A 1 97 ? -8.484 -0.408 -15.93 1 96.94 97 ARG A N 1
ATOM 740 C CA . ARG A 1 97 ? -9.797 -0.267 -16.547 1 96.94 97 ARG A CA 1
ATOM 741 C C . ARG A 1 97 ? -10.594 -1.566 -16.438 1 96.94 97 ARG A C 1
ATOM 743 O O . ARG A 1 97 ? -10.016 -2.656 -16.484 1 96.94 97 ARG A O 1
ATOM 750 N N . PRO A 1 98 ? -11.922 -1.433 -16.344 1 97 98 PRO A N 1
ATOM 751 C CA . PRO A 1 98 ? -12.727 -2.658 -16.375 1 97 98 PRO A CA 1
ATOM 752 C C . PRO A 1 98 ? -12.555 -3.441 -17.672 1 97 98 PRO A C 1
ATOM 754 O O . PRO A 1 98 ? -12.234 -2.855 -18.719 1 97 98 PRO A O 1
ATOM 757 N N . TRP A 1 99 ? -12.789 -4.758 -17.594 1 97.12 99 TRP A N 1
ATOM 758 C CA . TRP A 1 99 ? -12.68 -5.617 -18.766 1 97.12 99 TRP A CA 1
ATOM 759 C C . TRP A 1 99 ? -13.484 -5.059 -19.938 1 97.12 99 TRP A C 1
ATOM 761 O O . TRP A 1 99 ? -13.039 -5.102 -21.078 1 97.12 99 TRP A O 1
ATOM 771 N N . ALA A 1 100 ? -14.648 -4.457 -19.641 1 94.81 100 ALA A N 1
ATOM 772 C CA . ALA A 1 100 ? -15.602 -3.998 -20.641 1 94.81 100 ALA A CA 1
ATOM 773 C C . ALA A 1 100 ? -15.023 -2.859 -21.484 1 94.81 100 ALA A C 1
ATOM 775 O O . ALA A 1 100 ? -15.453 -2.631 -22.609 1 94.81 100 ALA A O 1
ATOM 776 N N . ASP A 1 101 ? -14.062 -2.219 -21 1 93.94 101 ASP A N 1
ATOM 777 C CA . ASP A 1 101 ? -13.492 -1.062 -21.672 1 93.94 101 ASP A CA 1
ATOM 778 C C . ASP A 1 101 ? -12.312 -1.47 -22.562 1 93.94 101 ASP A C 1
ATOM 780 O O . ASP A 1 101 ? -11.656 -0.617 -23.156 1 93.94 101 ASP A O 1
ATOM 784 N N . GLY A 1 102 ? -12.039 -2.74 -22.641 1 92.31 102 GLY A N 1
ATOM 785 C CA . GLY A 1 102 ? -10.883 -3.172 -23.406 1 92.31 102 GLY A CA 1
ATOM 786 C C . GLY A 1 102 ? -11.062 -4.535 -24.047 1 92.31 102 GLY A C 1
ATOM 787 O O . GLY A 1 102 ? -11.977 -4.734 -24.844 1 92.31 102 GLY A O 1
ATOM 788 N N . ALA A 1 103 ? -10.203 -5.492 -23.641 1 88.88 103 ALA A N 1
ATOM 789 C CA . ALA A 1 103 ? -10.062 -6.801 -24.281 1 88.88 103 ALA A CA 1
ATOM 790 C C . ALA A 1 103 ? -11.234 -7.711 -23.922 1 88.88 103 ALA A C 1
ATOM 792 O O . ALA A 1 103 ? -11.375 -8.805 -24.484 1 88.88 103 ALA A O 1
ATOM 793 N N . GLY A 1 104 ? -12.133 -7.254 -23.047 1 92.06 104 GLY A N 1
ATOM 794 C CA . GLY A 1 104 ? -13.211 -8.117 -22.594 1 92.06 104 GLY A CA 1
ATOM 795 C C . GLY A 1 104 ? -12.773 -9.133 -21.562 1 92.06 104 GLY A C 1
ATOM 796 O O . GLY A 1 104 ? -11.602 -9.508 -21.516 1 92.06 104 GLY A O 1
ATOM 797 N N . CYS A 1 105 ? -13.711 -9.555 -20.781 1 93.25 105 CYS A N 1
ATOM 798 C CA . CYS A 1 105 ? -13.43 -10.523 -19.734 1 93.25 105 CYS A CA 1
ATOM 799 C C . CYS A 1 105 ? -13.141 -11.898 -20.312 1 93.25 105 CYS A C 1
ATOM 801 O O . CYS A 1 105 ? -13.844 -12.359 -21.219 1 93.25 105 CYS A O 1
ATOM 803 N N . PRO A 1 106 ? -12.125 -12.539 -19.859 1 95.25 106 PRO A N 1
ATOM 804 C CA . PRO A 1 106 ? -11.875 -13.906 -20.328 1 95.25 106 PRO A CA 1
ATOM 805 C C . PRO A 1 106 ? -12.969 -14.883 -19.891 1 95.25 106 PRO A C 1
ATOM 807 O O . PRO A 1 106 ? -13.828 -14.539 -19.078 1 95.25 106 PRO A O 1
ATOM 810 N N . ALA A 1 107 ? -12.93 -16.062 -20.547 1 94.44 107 ALA A N 1
ATOM 811 C CA . ALA A 1 107 ? -13.773 -17.141 -20.047 1 94.44 107 ALA A CA 1
ATOM 812 C C . ALA A 1 107 ? -13.484 -17.438 -18.578 1 94.44 107 ALA A C 1
ATOM 814 O O . ALA A 1 107 ? -12.359 -17.234 -18.109 1 94.44 107 ALA A O 1
ATOM 815 N N . PRO A 1 108 ? -14.492 -17.891 -17.828 1 96.31 108 PRO A N 1
ATOM 816 C CA . PRO A 1 108 ? -14.312 -18.109 -16.391 1 96.31 108 PRO A CA 1
ATOM 817 C C . PRO A 1 108 ? -13.156 -19.062 -16.094 1 96.31 108 PRO A C 1
ATOM 819 O O . PRO A 1 108 ? -13.094 -20.156 -16.656 1 96.31 108 PRO A O 1
ATOM 822 N N . CYS A 1 109 ? -12.32 -18.703 -15.203 1 98.69 109 CYS A N 1
ATOM 823 C CA . CYS A 1 109 ? -11.086 -19.422 -14.93 1 98.69 109 CYS A CA 1
ATOM 824 C C . CYS A 1 109 ? -11.203 -20.219 -13.633 1 98.69 109 CYS A C 1
ATOM 826 O O . CYS A 1 109 ? -11.82 -19.766 -12.672 1 98.69 109 CYS A O 1
ATOM 828 N N . ASP A 1 110 ? -10.547 -21.391 -13.633 1 98.81 110 ASP A N 1
ATOM 829 C CA . ASP A 1 110 ? -10.422 -22.172 -12.406 1 98.81 110 ASP A CA 1
ATOM 830 C C . ASP A 1 110 ? -9.5 -21.484 -11.406 1 98.81 110 ASP A C 1
ATOM 832 O O . ASP A 1 110 ? -9.695 -21.594 -10.188 1 98.81 110 ASP A O 1
ATOM 836 N N . ALA A 1 111 ? -8.516 -20.828 -11.922 1 98.88 111 ALA A N 1
ATOM 837 C CA . ALA A 1 111 ? -7.543 -20.125 -11.086 1 98.88 111 ALA A CA 1
ATOM 838 C C . ALA A 1 111 ? -7.113 -18.812 -11.734 1 98.88 111 ALA A C 1
ATOM 840 O O . ALA A 1 111 ? -6.906 -18.75 -12.945 1 98.88 111 ALA A O 1
ATOM 841 N N . VAL A 1 112 ? -7.074 -17.75 -10.977 1 98.88 112 VAL A N 1
ATOM 842 C CA . VAL A 1 112 ? -6.473 -16.469 -11.367 1 98.88 112 VAL A CA 1
ATOM 843 C C . VAL A 1 112 ? -5.27 -16.172 -10.477 1 98.88 112 VAL A C 1
ATOM 845 O O . VAL A 1 112 ? -5.395 -16.125 -9.25 1 98.88 112 VAL A O 1
ATOM 848 N N . LEU A 1 113 ? -4.074 -16.047 -11.078 1 98.81 113 LEU A N 1
ATOM 849 C CA . L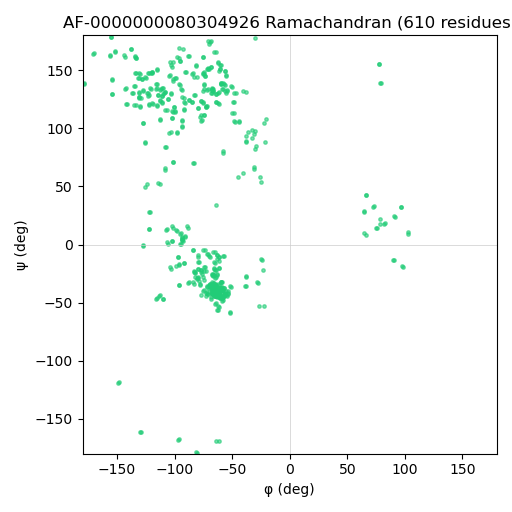EU A 1 113 ? -2.824 -15.867 -10.344 1 98.81 113 LEU A CA 1
ATOM 850 C C . LEU A 1 113 ? -2.311 -14.438 -10.469 1 98.81 113 LEU A C 1
ATOM 852 O O . LEU A 1 113 ? -2.01 -13.977 -11.57 1 98.81 113 LEU A O 1
ATOM 856 N N . ASP A 1 114 ? -2.262 -13.742 -9.383 1 98.44 114 ASP A N 1
ATOM 857 C CA . ASP A 1 114 ? -1.623 -12.438 -9.289 1 98.44 114 ASP A CA 1
ATOM 858 C C . ASP A 1 114 ? -0.317 -12.516 -8.5 1 98.44 114 ASP A C 1
ATOM 860 O O . ASP A 1 114 ? -0.292 -12.234 -7.301 1 98.44 114 ASP A O 1
ATOM 864 N N . PHE A 1 115 ? 0.724 -12.875 -9.172 1 98.06 115 PHE A N 1
ATOM 865 C CA . PHE A 1 115 ? 2.037 -13.008 -8.555 1 98.06 115 PHE A CA 1
ATOM 866 C C . PHE A 1 115 ? 2.904 -11.789 -8.859 1 98.06 115 PHE A C 1
ATOM 868 O O . PHE A 1 115 ? 3.9 -11.898 -9.578 1 98.06 115 PHE A O 1
ATOM 875 N N . GLY A 1 116 ? 2.473 -10.672 -8.18 1 96.75 116 GLY A N 1
ATOM 876 C CA . GLY A 1 116 ? 3.334 -9.5 -8.227 1 96.75 116 GLY A CA 1
ATOM 877 C C . GLY A 1 116 ? 2.928 -8.5 -9.289 1 96.75 116 GLY A C 1
ATOM 878 O O . GLY A 1 116 ? 3.781 -7.863 -9.906 1 96.75 116 GLY A O 1
ATOM 879 N N . CYS A 1 117 ? 1.686 -8.344 -9.609 1 96.44 117 CYS A N 1
ATOM 880 C CA . CYS A 1 117 ? 1.314 -7.406 -10.656 1 96.44 117 CYS A CA 1
ATOM 881 C C . CYS A 1 117 ? 0.468 -6.27 -10.094 1 96.44 117 CYS A C 1
ATOM 883 O O . CYS A 1 117 ? 0.724 -5.098 -10.383 1 96.44 117 CYS A O 1
ATOM 885 N N . LEU A 1 118 ? -0.544 -6.543 -9.289 1 97.75 118 LEU A N 1
ATOM 886 C CA . LEU A 1 118 ? -1.536 -5.547 -8.898 1 97.75 118 LEU A CA 1
ATOM 887 C C . LEU A 1 118 ? -0.895 -4.434 -8.078 1 97.75 118 LEU A C 1
ATOM 889 O O . LEU A 1 118 ? -1.444 -3.336 -7.977 1 97.75 118 LEU A O 1
ATOM 893 N N . GLU A 1 119 ? 0.309 -4.676 -7.43 1 97.81 119 GLU A N 1
ATOM 894 C CA . GLU A 1 119 ? 0.991 -3.629 -6.676 1 97.81 119 GLU A CA 1
ATOM 895 C C . GLU A 1 119 ? 1.467 -2.508 -7.594 1 97.81 119 GLU A C 1
ATOM 897 O O . GLU A 1 119 ? 1.78 -1.408 -7.133 1 97.81 119 GLU A O 1
ATOM 902 N N . HIS A 1 120 ? 1.48 -2.793 -8.906 1 96.75 120 HIS A N 1
ATOM 903 C CA . HIS A 1 120 ? 1.922 -1.815 -9.898 1 96.75 120 HIS A CA 1
ATOM 904 C C . HIS A 1 120 ? 0.736 -1.086 -10.516 1 96.75 120 HIS A C 1
ATOM 906 O O . HIS A 1 120 ? 0.918 -0.163 -11.312 1 96.75 120 HIS A O 1
ATOM 912 N N . VAL A 1 121 ? -0.429 -1.518 -10.297 1 97.25 121 VAL A N 1
ATOM 913 C CA . VAL A 1 121 ? -1.633 -0.95 -10.891 1 97.25 121 VAL A CA 1
ATOM 914 C C . VAL A 1 121 ? -2.203 0.132 -9.977 1 97.25 121 VAL A C 1
ATOM 916 O O . VAL A 1 121 ? -2.559 -0.141 -8.828 1 97.25 121 VAL A O 1
ATOM 919 N N . PHE A 1 122 ? -2.334 1.323 -10.484 1 97.62 122 PHE A N 1
ATOM 920 C CA . PHE A 1 122 ? -2.812 2.453 -9.695 1 97.62 122 PHE A CA 1
ATOM 921 C C . PHE A 1 122 ? -4.23 2.203 -9.195 1 97.62 122 PHE A C 1
ATOM 923 O O . PHE A 1 122 ? -4.508 2.336 -8.008 1 97.62 122 PHE A O 1
ATOM 930 N N . ASP A 1 123 ? -5.109 1.886 -10.109 1 97.88 123 ASP A N 1
ATOM 931 C CA . ASP A 1 123 ? -6.504 1.624 -9.758 1 97.88 123 ASP A CA 1
ATOM 932 C C . ASP A 1 123 ? -6.688 0.185 -9.281 1 97.88 123 ASP A C 1
ATOM 934 O O . ASP A 1 123 ? -7.34 -0.617 -9.961 1 97.88 123 ASP A O 1
ATOM 938 N N . PHE A 1 124 ? -6.141 -0.119 -8.055 1 98.06 124 PHE A N 1
ATOM 939 C CA . PHE A 1 124 ? -6.188 -1.455 -7.477 1 98.06 124 PHE A CA 1
ATOM 940 C C . PHE A 1 124 ? -7.621 -1.951 -7.371 1 98.06 124 PHE A C 1
ATOM 942 O O . PHE A 1 124 ? -7.914 -3.1 -7.711 1 98.06 124 PHE A O 1
ATOM 949 N N . PRO A 1 125 ? -8.586 -1.146 -6.969 1 97.88 125 PRO A N 1
ATOM 950 C CA . PRO A 1 125 ? -9.953 -1.637 -6.836 1 97.88 125 PRO A CA 1
ATOM 951 C C . PRO A 1 125 ? -10.516 -2.186 -8.148 1 97.88 125 PRO A C 1
ATOM 953 O O . PRO A 1 125 ? -11.094 -3.277 -8.172 1 97.88 125 PRO A O 1
ATOM 956 N N . THR A 1 126 ? -10.297 -1.457 -9.211 1 97.06 126 THR A N 1
ATOM 957 C CA . THR A 1 126 ? -10.758 -1.928 -10.508 1 97.06 126 THR A CA 1
ATOM 958 C C . THR A 1 126 ? -10.031 -3.207 -10.914 1 97.06 126 THR A C 1
ATOM 960 O O . THR A 1 126 ? -10.648 -4.152 -11.406 1 97.06 126 THR A O 1
ATOM 963 N N . ALA A 1 127 ? -8.742 -3.203 -10.711 1 98.19 127 ALA A N 1
ATOM 964 C CA . ALA A 1 127 ? -7.945 -4.375 -11.055 1 98.19 127 ALA A CA 1
ATOM 965 C C . ALA A 1 127 ? -8.406 -5.602 -10.273 1 98.19 127 ALA A C 1
ATOM 967 O O . ALA A 1 127 ? -8.5 -6.699 -10.836 1 98.19 127 ALA A O 1
ATOM 968 N N . TRP A 1 128 ? -8.648 -5.41 -8.969 1 98 128 TRP A N 1
ATOM 969 C CA . TRP A 1 128 ? -9.133 -6.508 -8.133 1 98 128 TRP A CA 1
ATOM 970 C C . TRP A 1 128 ? -10.477 -7.012 -8.633 1 98 128 TRP A C 1
ATOM 972 O O . TRP A 1 128 ? -10.703 -8.219 -8.711 1 98 128 TRP A O 1
ATOM 982 N N . ARG A 1 129 ? -11.375 -6.137 -9.031 1 96.94 129 ARG A N 1
ATOM 983 C CA . ARG A 1 129 ? -12.672 -6.539 -9.562 1 96.94 129 ARG A CA 1
ATOM 984 C C . ARG A 1 129 ? -12.508 -7.348 -10.844 1 96.94 129 ARG A C 1
ATOM 986 O O . ARG A 1 129 ? -13.219 -8.336 -11.055 1 96.94 129 ARG A O 1
ATOM 993 N N . ASN A 1 130 ? -11.594 -6.895 -11.672 1 97.81 130 ASN A N 1
ATOM 994 C CA . ASN A 1 130 ? -11.289 -7.641 -12.883 1 97.81 130 ASN A CA 1
ATOM 995 C C . ASN A 1 130 ? -10.867 -9.078 -12.57 1 97.81 130 ASN A C 1
ATOM 997 O O . ASN A 1 130 ? -11.281 -10.016 -13.25 1 97.81 130 ASN A O 1
ATOM 1001 N N . VAL A 1 131 ? -10.023 -9.227 -11.539 1 98.31 131 VAL A N 1
ATOM 1002 C CA . VAL A 1 131 ? -9.547 -10.539 -11.102 1 98.31 131 VAL A CA 1
ATOM 1003 C C . VAL A 1 131 ? -10.727 -11.391 -10.656 1 98.31 131 VAL A C 1
ATOM 1005 O O . VAL A 1 131 ? -10.852 -12.547 -11.062 1 98.31 131 VAL A O 1
ATOM 1008 N N . VAL A 1 132 ? -11.633 -10.82 -9.93 1 97.44 132 VAL A N 1
ATOM 1009 C CA . VAL A 1 132 ? -12.797 -11.508 -9.383 1 97.44 132 VAL A CA 1
ATOM 1010 C C . VAL A 1 132 ? -13.727 -11.922 -10.523 1 97.44 132 VAL A C 1
ATOM 1012 O O . VAL A 1 132 ? -14.234 -13.047 -10.539 1 97.44 132 VAL A O 1
ATOM 1015 N N . ASP A 1 133 ? -13.891 -11.078 -11.43 1 97 133 ASP A N 1
ATOM 1016 C CA . ASP A 1 133 ? -14.789 -11.344 -12.555 1 97 133 ASP A CA 1
ATOM 1017 C C . ASP A 1 133 ? -14.266 -12.5 -13.414 1 97 133 ASP A C 1
ATOM 1019 O O . ASP A 1 133 ? -15.055 -13.25 -13.992 1 97 133 ASP A O 1
ATOM 1023 N N . ALA A 1 134 ? -13.008 -12.625 -13.516 1 98.25 134 ALA A N 1
ATOM 1024 C CA . ALA A 1 134 ? -12.398 -13.648 -14.352 1 98.25 134 ALA A CA 1
ATOM 1025 C C . ALA A 1 134 ? -12.453 -15.016 -13.68 1 98.25 134 ALA A C 1
ATOM 1027 O O . ALA A 1 134 ? -12.281 -16.047 -14.328 1 98.25 134 ALA A O 1
ATOM 1028 N N . CYS A 1 135 ? -12.594 -15.016 -12.367 1 98.56 135 CYS A N 1
ATOM 1029 C CA . CYS A 1 135 ? -12.617 -16.25 -11.602 1 98.56 135 CYS A CA 1
ATOM 1030 C C . CYS A 1 135 ? -14.008 -16.875 -11.617 1 98.56 135 CYS A C 1
ATOM 1032 O O . CYS A 1 135 ? -15 -16.219 -11.32 1 98.56 135 CYS A O 1
ATOM 1034 N N . ARG A 1 136 ? -14.156 -18.109 -11.938 1 98.44 136 ARG A N 1
ATOM 1035 C CA . ARG A 1 136 ? -15.461 -18.766 -11.93 1 98.44 136 ARG A CA 1
ATOM 1036 C C . ARG A 1 136 ? -15.914 -19.078 -10.508 1 98.44 136 ARG A C 1
ATOM 1038 O O . ARG A 1 136 ? -15.094 -19.141 -9.594 1 98.44 136 ARG A O 1
ATOM 1045 N N . VAL A 1 137 ? -17.234 -19.312 -10.391 1 98.31 137 VAL A N 1
ATOM 1046 C CA . VAL A 1 137 ? -17.719 -19.828 -9.117 1 98.31 137 VAL A CA 1
ATOM 1047 C C . VAL A 1 137 ? -17.094 -21.188 -8.836 1 98.31 137 VAL A C 1
ATOM 1049 O O . VAL A 1 137 ? -17.047 -22.062 -9.711 1 98.31 137 VAL A O 1
ATOM 1052 N N . GLY A 1 138 ? -16.562 -21.344 -7.637 1 98.38 138 GLY A N 1
ATOM 1053 C CA . GLY A 1 138 ? -15.836 -22.547 -7.285 1 98.38 138 GLY A CA 1
ATOM 1054 C C . GLY A 1 138 ? -14.352 -22.453 -7.578 1 98.38 138 GLY A C 1
ATOM 1055 O O . GLY A 1 138 ? -13.57 -23.281 -7.113 1 98.38 138 GLY A O 1
ATOM 1056 N N . GLY A 1 139 ? -14.016 -21.422 -8.359 1 98.81 139 GLY A N 1
ATOM 1057 C CA . GLY A 1 139 ? -12.617 -21.188 -8.68 1 98.81 139 GLY A CA 1
ATOM 1058 C C . GLY A 1 139 ? -11.875 -20.453 -7.578 1 98.81 139 GLY A C 1
ATOM 1059 O O . GLY A 1 139 ? -12.43 -20.203 -6.504 1 98.81 139 GLY A O 1
ATOM 1060 N N . HIS A 1 140 ? -10.562 -20.188 -7.848 1 98.88 140 HIS A N 1
ATOM 1061 C CA . HIS A 1 140 ? -9.727 -19.609 -6.801 1 98.88 140 HIS A CA 1
ATOM 1062 C C . HIS A 1 140 ? -8.883 -18.453 -7.336 1 98.88 140 HIS A C 1
ATOM 1064 O O . HIS A 1 140 ? -8.5 -18.453 -8.508 1 98.88 140 HIS A O 1
ATOM 1070 N N . VAL A 1 141 ? -8.648 -17.5 -6.473 1 98.88 141 VAL A N 1
ATOM 1071 C CA . VAL A 1 141 ? -7.703 -16.422 -6.715 1 98.88 141 VAL A CA 1
ATOM 1072 C C . VAL A 1 141 ? -6.488 -16.578 -5.797 1 98.88 141 VAL A C 1
ATOM 1074 O O . VAL A 1 141 ? -6.637 -16.797 -4.594 1 98.88 141 VAL A O 1
ATOM 1077 N N . LEU A 1 142 ? -5.305 -16.562 -6.348 1 98.94 142 LEU A N 1
ATOM 1078 C CA . LEU A 1 142 ? -4.062 -16.578 -5.582 1 98.94 142 LEU A CA 1
ATOM 1079 C C . LEU A 1 142 ? -3.299 -15.273 -5.758 1 98.94 142 LEU A C 1
ATOM 1081 O O . LEU A 1 142 ? -3.104 -14.812 -6.887 1 98.94 142 LEU A O 1
ATOM 1085 N N . HIS A 1 143 ? -2.941 -14.688 -4.633 1 98.81 143 HIS A N 1
ATOM 1086 C CA . HIS A 1 143 ? -2.113 -13.492 -4.648 1 98.81 143 HIS A CA 1
ATOM 1087 C C . HIS A 1 143 ? -0.76 -13.742 -3.996 1 98.81 143 HIS A C 1
ATOM 1089 O O . HIS A 1 143 ? -0.678 -14.43 -2.977 1 98.81 143 HIS A O 1
ATOM 1095 N N . ALA A 1 144 ? 0.272 -13.273 -4.512 1 98.5 144 ALA A N 1
ATOM 1096 C CA . ALA A 1 144 ? 1.566 -13.016 -3.885 1 98.5 144 ALA A CA 1
ATOM 1097 C C . ALA A 1 144 ? 2.021 -11.578 -4.121 1 98.5 144 ALA A C 1
ATOM 1099 O O . ALA A 1 144 ? 2.445 -11.234 -5.227 1 98.5 144 ALA A O 1
ATOM 1100 N N . LEU A 1 145 ? 1.922 -10.773 -3.125 1 98.44 145 LEU A N 1
ATOM 1101 C CA . LEU A 1 145 ? 2.072 -9.328 -3.264 1 98.44 145 LEU A CA 1
ATOM 1102 C C . LEU A 1 145 ? 2.992 -8.773 -2.184 1 98.44 145 LEU A C 1
ATOM 1104 O O . LEU A 1 145 ? 3.227 -9.422 -1.164 1 98.44 145 LEU A O 1
ATOM 1108 N N . PRO A 1 146 ? 3.553 -7.586 -2.365 1 98.12 146 PRO A N 1
ATOM 1109 C CA . PRO A 1 146 ? 4.367 -6.973 -1.312 1 98.12 146 PRO A CA 1
ATOM 1110 C C . PRO A 1 146 ? 3.551 -6.602 -0.077 1 98.12 146 PRO A C 1
ATOM 1112 O O . PRO A 1 146 ? 2.492 -5.977 -0.198 1 98.12 146 PRO A O 1
ATOM 1115 N N . MET A 1 147 ? 4.082 -6.988 1.042 1 97.94 147 MET A N 1
ATOM 1116 C CA . MET A 1 147 ? 3.404 -6.699 2.303 1 97.94 147 MET A CA 1
ATOM 1117 C C . MET A 1 147 ? 4.172 -5.66 3.109 1 97.94 147 MET A C 1
ATOM 1119 O O . MET A 1 147 ? 3.576 -4.738 3.668 1 97.94 147 MET A O 1
ATOM 1123 N N . ASN A 1 148 ? 5.414 -5.84 3.207 1 96.25 148 ASN A N 1
ATOM 1124 C CA . ASN A 1 148 ? 6.223 -5.012 4.098 1 96.25 148 ASN A CA 1
ATOM 1125 C C . ASN A 1 148 ? 7.676 -4.949 3.641 1 96.25 148 ASN A C 1
ATOM 1127 O O . ASN A 1 148 ? 8.219 -5.934 3.133 1 96.25 148 ASN A O 1
ATOM 1131 N N . ASN A 1 149 ? 8.305 -3.754 3.779 1 95.12 149 ASN A N 1
ATOM 1132 C CA . ASN A 1 149 ? 9.719 -3.506 3.518 1 95.12 149 ASN A CA 1
ATOM 1133 C C . ASN A 1 149 ? 10.055 -3.711 2.045 1 95.12 149 ASN A C 1
ATOM 1135 O O . ASN A 1 149 ? 11.172 -4.121 1.713 1 95.12 149 ASN A O 1
ATOM 1139 N N . LEU A 1 150 ? 9.078 -3.486 1.259 1 96 150 LEU A N 1
ATOM 1140 C CA . LEU A 1 150 ? 9.25 -3.547 -0.189 1 96 150 LEU A CA 1
ATOM 1141 C C . LEU A 1 150 ? 8.867 -2.221 -0.838 1 96 150 LEU A C 1
ATOM 1143 O O . LEU A 1 150 ? 8.336 -2.203 -1.951 1 96 150 LEU A O 1
ATOM 1147 N N . SER A 1 151 ? 9.031 -1.172 -0.038 1 94.94 151 SER A N 1
ATOM 1148 C CA . SER A 1 151 ? 8.758 0.159 -0.572 1 94.94 151 SER A CA 1
ATOM 1149 C C . SER A 1 151 ? 9.555 0.416 -1.847 1 94.94 151 SER A C 1
ATOM 1151 O O . SER A 1 151 ? 10.758 0.147 -1.898 1 94.94 151 SER A O 1
ATOM 1153 N N . GLY A 1 152 ? 8.875 0.909 -2.84 1 93.62 152 GLY A N 1
ATOM 1154 C CA . GLY A 1 152 ? 9.531 1.224 -4.098 1 93.62 152 GLY A CA 1
ATOM 1155 C C . GLY A 1 152 ? 9.359 0.139 -5.148 1 93.62 152 GLY A C 1
ATOM 1156 O O . GLY A 1 152 ? 9.594 0.374 -6.336 1 93.62 152 GLY A O 1
ATOM 1157 N N . HIS A 1 153 ? 9.008 -1.067 -4.703 1 93.81 153 HIS A N 1
ATOM 1158 C CA . HIS A 1 153 ? 8.805 -2.139 -5.672 1 93.81 153 HIS A CA 1
ATOM 1159 C C . HIS A 1 153 ? 7.633 -1.836 -6.598 1 93.81 153 HIS A C 1
ATOM 1161 O O . HIS A 1 153 ? 7.75 -1.96 -7.816 1 93.81 153 HIS A O 1
ATOM 1167 N N . GLY A 1 154 ? 6.586 -1.511 -6.129 1 95.88 154 GLY A N 1
ATOM 1168 C CA . GLY A 1 154 ? 5.387 -1.041 -6.805 1 95.88 154 GLY A CA 1
ATOM 1169 C C . GLY A 1 154 ? 4.832 0.24 -6.215 1 95.88 154 GLY A C 1
ATOM 1170 O O . GLY A 1 154 ? 5.562 1.003 -5.574 1 95.88 154 GLY A O 1
ATOM 1171 N N . PHE A 1 155 ? 3.58 0.535 -6.492 1 97.62 155 PHE A N 1
ATOM 1172 C CA . PHE A 1 155 ? 2.908 1.7 -5.93 1 97.62 155 PHE A CA 1
ATOM 1173 C C . PHE A 1 155 ? 2.455 1.428 -4.5 1 97.62 155 PHE A C 1
ATOM 1175 O O . PHE A 1 155 ? 2.396 2.344 -3.676 1 97.62 155 PHE A O 1
ATOM 1182 N N . TYR A 1 156 ? 2.197 0.094 -4.262 1 98.25 156 TYR A N 1
ATOM 1183 C CA . TYR A 1 156 ? 1.558 -0.257 -3 1 98.25 156 TYR A CA 1
ATOM 1184 C C . TYR A 1 156 ? 2.305 -1.391 -2.307 1 98.25 156 TYR A C 1
ATOM 1186 O O . TYR A 1 156 ? 2.914 -2.236 -2.967 1 98.25 156 TYR A O 1
ATOM 1194 N N . GLN A 1 157 ? 2.316 -1.39 -1.008 1 98.44 157 GLN A N 1
ATOM 1195 C CA . GLN A 1 157 ? 2.393 -2.555 -0.133 1 98.44 157 GLN A CA 1
ATOM 1196 C C . GLN A 1 157 ? 1.062 -2.807 0.568 1 98.44 157 GLN A C 1
ATOM 1198 O O . GLN A 1 157 ? 0.435 -1.873 1.075 1 98.44 157 GLN A O 1
ATOM 1203 N N . PHE A 1 158 ? 0.604 -4.039 0.529 1 98.56 158 PHE A N 1
ATOM 1204 C CA . PHE A 1 158 ? -0.75 -4.316 0.99 1 98.56 158 PHE A CA 1
ATOM 1205 C C . PHE A 1 158 ? -0.733 -4.906 2.396 1 98.56 158 PHE A C 1
ATOM 1207 O O . PHE A 1 158 ? 0.115 -5.742 2.713 1 98.56 158 PHE A O 1
ATOM 1214 N N . SER A 1 159 ? -1.706 -4.469 3.176 1 97.25 159 SER A N 1
ATOM 1215 C CA . SER A 1 159 ? -1.936 -5.094 4.473 1 97.25 159 SER A CA 1
ATOM 1216 C C . SER A 1 159 ? -2.797 -6.348 4.34 1 97.25 159 SER A C 1
ATOM 1218 O O . SER A 1 159 ? -3.742 -6.375 3.547 1 97.25 159 SER A O 1
ATOM 1220 N N . PRO A 1 160 ? -2.525 -7.336 5.23 1 97.31 160 PRO A N 1
ATOM 1221 C CA . PRO A 1 160 ? -3.371 -8.531 5.199 1 97.31 160 PRO A CA 1
ATOM 1222 C C . PRO A 1 160 ? -4.844 -8.219 5.453 1 97.31 160 PRO A C 1
ATOM 1224 O O . PRO A 1 160 ? -5.727 -8.883 4.902 1 97.31 160 PRO A O 1
ATOM 1227 N N . GLU A 1 161 ? -5.078 -7.234 6.25 1 95.38 161 GLU A N 1
ATOM 1228 C CA . GLU A 1 161 ? -6.445 -6.875 6.617 1 95.38 161 GLU A CA 1
ATOM 1229 C C . GLU A 1 161 ? -7.289 -6.574 5.379 1 95.38 161 GLU A C 1
ATOM 1231 O O . GLU A 1 161 ? -8.492 -6.855 5.359 1 95.38 161 GLU A O 1
ATOM 1236 N N . LEU A 1 162 ? -6.699 -5.965 4.422 1 97.56 162 LEU A N 1
ATOM 1237 C CA . LEU A 1 162 ? -7.406 -5.676 3.18 1 97.56 162 LEU A CA 1
ATOM 1238 C C . LEU A 1 162 ? -7.996 -6.949 2.582 1 97.56 162 LEU A C 1
ATOM 1240 O O . LEU A 1 162 ? -9.172 -6.977 2.205 1 97.56 162 LEU A O 1
ATOM 1244 N N . PHE A 1 163 ? -7.273 -8.031 2.551 1 98.19 163 PHE A N 1
ATOM 1245 C CA . PHE A 1 163 ? -7.699 -9.258 1.883 1 98.19 163 PHE A CA 1
ATOM 1246 C C . PHE A 1 163 ? -8.664 -10.047 2.762 1 98.19 163 PHE A C 1
ATOM 1248 O O . PHE A 1 163 ? -9.562 -10.719 2.256 1 98.19 163 PHE A O 1
ATOM 1255 N N . PHE A 1 164 ? -8.516 -9.914 4.109 1 96.94 164 PHE A N 1
ATOM 1256 C CA . PHE A 1 164 ? -9.523 -10.469 5.004 1 96.94 164 PHE A CA 1
ATOM 1257 C C . PHE A 1 164 ? -10.883 -9.82 4.762 1 96.94 164 PHE A C 1
ATOM 1259 O O . PHE A 1 164 ? -11.922 -10.469 4.887 1 96.94 164 PHE A O 1
ATOM 1266 N N . ASN A 1 165 ? -10.828 -8.547 4.426 1 95.12 165 ASN A N 1
ATOM 1267 C CA . ASN A 1 165 ? -12.07 -7.816 4.203 1 95.12 165 ASN A CA 1
ATOM 1268 C C . ASN A 1 165 ? -12.609 -8.039 2.791 1 95.12 165 ASN A C 1
ATOM 1270 O O . ASN A 1 165 ? -13.82 -8.078 2.582 1 95.12 165 ASN A O 1
ATOM 1274 N N . LEU A 1 166 ? -11.766 -8.195 1.819 1 96.69 166 LEU A N 1
ATOM 1275 C CA . LEU A 1 166 ? -12.172 -8.359 0.427 1 96.69 166 LEU A CA 1
ATOM 1276 C C . LEU A 1 166 ? -12.789 -9.734 0.199 1 96.69 166 LEU A C 1
ATOM 1278 O O . LEU A 1 166 ? -13.75 -9.867 -0.563 1 96.69 166 LEU A O 1
ATOM 1282 N N . TYR A 1 167 ? -12.203 -10.727 0.794 1 97.12 167 TYR A N 1
ATOM 1283 C CA . TYR A 1 167 ? -12.609 -12.094 0.517 1 97.12 167 TYR A CA 1
ATOM 1284 C C . TYR A 1 167 ? -13.359 -12.695 1.701 1 97.12 167 TYR A C 1
ATOM 1286 O O . TYR A 1 167 ? -12.945 -13.711 2.256 1 97.12 167 TYR A O 1
ATOM 1294 N N . GLN A 1 168 ? -14.492 -12.125 2.01 1 93.69 168 GLN A N 1
ATOM 1295 C CA . GLN A 1 168 ? -15.367 -12.57 3.084 1 93.69 168 GLN A CA 1
ATOM 1296 C C . GLN A 1 168 ? -16.547 -13.375 2.533 1 93.69 168 GLN A C 1
ATOM 1298 O O . GLN A 1 168 ? -16.922 -13.203 1.373 1 93.69 168 GLN A O 1
ATOM 1303 N N . PRO A 1 169 ? -17.094 -14.188 3.406 1 93.19 169 PRO A N 1
ATOM 1304 C CA . PRO A 1 169 ? -18.266 -14.945 2.977 1 93.19 169 PRO A CA 1
ATOM 1305 C C . PRO A 1 169 ? -19.422 -14.039 2.537 1 93.19 169 PRO A C 1
ATOM 1307 O O . PRO A 1 169 ? -20.094 -14.328 1.549 1 93.19 169 PRO A O 1
ATOM 1310 N N . ALA A 1 170 ? -19.625 -12.914 3.23 1 90.69 170 ALA A N 1
ATOM 1311 C CA . ALA A 1 170 ? -20.703 -11.984 2.898 1 90.69 170 ALA A CA 1
ATOM 1312 C C . ALA A 1 170 ? -20.531 -11.422 1.488 1 90.69 170 ALA A C 1
ATOM 1314 O O . ALA A 1 170 ? -21.5 -11.008 0.852 1 90.69 170 ALA A O 1
ATOM 1315 N N . ARG A 1 171 ? -19.297 -11.508 0.984 1 93.38 171 ARG A N 1
ATOM 1316 C CA . ARG A 1 171 ? -18.984 -10.992 -0.347 1 93.38 171 ARG A CA 1
ATOM 1317 C C . ARG A 1 171 ? -18.891 -12.125 -1.36 1 93.38 171 ARG A C 1
ATOM 1319 O O . ARG A 1 171 ? -18.484 -11.914 -2.508 1 93.38 171 ARG A O 1
ATOM 1326 N N . GLY A 1 172 ? -19.156 -13.344 -0.93 1 95.75 172 GLY A N 1
ATOM 1327 C CA . GLY A 1 172 ? -19.156 -14.484 -1.83 1 95.75 172 GLY A CA 1
ATOM 1328 C C . GLY A 1 172 ? -17.812 -15.18 -1.935 1 95.75 172 GLY A C 1
ATOM 1329 O O . GLY A 1 172 ? -17.516 -15.82 -2.943 1 95.75 172 GLY A O 1
ATOM 1330 N N . PHE A 1 173 ? -16.984 -15.023 -0.871 1 97.56 173 PHE A N 1
ATOM 1331 C CA . PHE A 1 173 ? -15.664 -15.641 -0.937 1 97.56 173 PHE A CA 1
ATOM 1332 C C . PHE A 1 173 ? -15.344 -16.359 0.364 1 97.56 173 PHE A C 1
ATOM 1334 O O . PHE A 1 173 ? -16.016 -16.156 1.377 1 97.56 173 PHE A O 1
ATOM 1341 N N . GLU A 1 174 ? -14.414 -17.219 0.275 1 97.69 174 GLU A N 1
ATOM 1342 C CA . GLU A 1 174 ? -13.797 -17.875 1.422 1 97.69 174 GLU A CA 1
ATOM 1343 C C . GLU A 1 174 ? -12.273 -17.812 1.35 1 97.69 174 GLU A C 1
ATOM 1345 O O . GLU A 1 174 ? -11.68 -18.188 0.344 1 97.69 174 GLU A O 1
ATOM 1350 N N . LEU A 1 175 ? -11.695 -17.328 2.389 1 97.88 175 LEU A N 1
ATOM 1351 C CA . LEU A 1 175 ? -10.234 -17.359 2.479 1 97.88 175 LEU A CA 1
ATOM 1352 C C . LEU A 1 175 ? -9.75 -18.766 2.854 1 97.88 175 LEU A C 1
ATOM 1354 O O . LEU A 1 175 ? -10.195 -19.328 3.857 1 97.88 175 LEU A O 1
ATOM 1358 N N . ARG A 1 176 ? -8.922 -19.281 2.021 1 97.62 176 ARG A N 1
ATOM 1359 C CA . ARG A 1 176 ? -8.359 -20.594 2.273 1 97.62 176 ARG A CA 1
ATOM 1360 C C . ARG A 1 176 ? -6.992 -20.5 2.949 1 97.62 176 ARG A C 1
ATOM 1362 O O . ARG A 1 176 ? -6.512 -21.469 3.541 1 97.62 176 ARG A O 1
ATOM 1369 N N . GLY A 1 177 ? -6.41 -19.312 2.865 1 96.88 177 GLY A N 1
ATOM 1370 C CA . GLY A 1 177 ? -5.133 -19.047 3.512 1 96.88 177 GLY A CA 1
ATOM 1371 C C . GLY A 1 177 ? -4.645 -17.625 3.322 1 96.88 177 GLY A C 1
ATOM 1372 O O . GLY A 1 177 ? -4.82 -17.047 2.252 1 96.88 177 GLY A O 1
ATOM 1373 N N . VAL A 1 178 ? -4.117 -17.047 4.344 1 98.06 178 VAL A N 1
ATOM 1374 C CA . VAL A 1 178 ? -3.395 -15.781 4.344 1 98.06 178 VAL A CA 1
ATOM 1375 C C . VAL A 1 178 ? -2.064 -15.945 5.074 1 98.06 178 VAL A C 1
ATOM 1377 O O . VAL A 1 178 ? -2.041 -16.266 6.266 1 98.06 178 VAL A O 1
ATOM 1380 N N . TYR A 1 179 ? -0.983 -15.711 4.355 1 97.38 179 TYR A N 1
ATOM 1381 C CA . TYR A 1 179 ? 0.331 -15.969 4.934 1 97.38 179 TYR A CA 1
ATOM 1382 C C . TYR A 1 179 ? 1.266 -14.789 4.711 1 97.38 179 TYR A C 1
ATOM 1384 O O . TYR A 1 179 ? 1.168 -14.094 3.695 1 97.38 179 TYR A O 1
ATOM 1392 N N . ALA A 1 180 ? 2.084 -14.531 5.672 1 97 180 ALA A N 1
ATOM 1393 C CA . ALA A 1 180 ? 3.285 -13.719 5.504 1 97 180 ALA A CA 1
ATOM 1394 C C . ALA A 1 180 ? 4.512 -14.594 5.262 1 97 180 ALA A C 1
ATOM 1396 O O . ALA A 1 180 ? 4.656 -15.656 5.875 1 97 180 ALA A O 1
ATOM 1397 N N . ALA A 1 181 ? 5.348 -14.156 4.328 1 95.31 181 ALA A N 1
ATOM 1398 C CA . ALA A 1 181 ? 6.547 -14.93 4.012 1 95.31 181 ALA A CA 1
ATOM 1399 C C . ALA A 1 181 ? 7.762 -14.016 3.863 1 95.31 181 ALA A C 1
ATOM 1401 O O . ALA A 1 181 ? 7.703 -13.008 3.158 1 95.31 181 ALA A O 1
ATOM 1402 N N . THR A 1 182 ? 8.867 -14.367 4.559 1 92.19 182 THR A N 1
ATOM 1403 C CA . THR A 1 182 ? 10.109 -13.617 4.383 1 92.19 182 THR A CA 1
ATOM 1404 C C . THR A 1 182 ? 10.742 -13.922 3.029 1 92.19 182 THR A C 1
ATOM 1406 O O . THR A 1 182 ? 11.125 -15.062 2.762 1 92.19 182 THR A O 1
ATOM 1409 N N . LYS A 1 183 ? 10.883 -12.984 2.248 1 91.12 183 LYS A N 1
ATOM 1410 C CA . LYS A 1 183 ? 11.297 -13.133 0.856 1 91.12 183 LYS A CA 1
ATOM 1411 C C . LYS A 1 183 ? 12.594 -13.93 0.751 1 91.12 183 LYS A C 1
ATOM 1413 O O . LYS A 1 183 ? 12.727 -14.797 -0.118 1 91.12 183 LYS A O 1
ATOM 1418 N N . ALA A 1 184 ? 13.562 -13.672 1.621 1 86.31 184 ALA A N 1
ATOM 1419 C CA . ALA A 1 184 ? 14.891 -14.273 1.537 1 86.31 184 ALA A CA 1
ATOM 1420 C C . ALA A 1 184 ? 14.891 -15.695 2.098 1 86.31 184 ALA A C 1
ATOM 1422 O O . ALA A 1 184 ? 15.859 -16.438 1.919 1 86.31 184 ALA A O 1
ATOM 1423 N N . GLU A 1 185 ? 13.766 -16.109 2.752 1 85.31 185 GLU A N 1
ATOM 1424 C CA . GLU A 1 185 ? 13.656 -17.422 3.367 1 85.31 185 GLU A CA 1
ATOM 1425 C C . GLU A 1 185 ? 12.43 -18.172 2.857 1 85.31 185 GLU A C 1
ATOM 1427 O O . GLU A 1 185 ? 11.391 -18.188 3.521 1 85.31 185 GLU A O 1
ATOM 1432 N N . PRO A 1 186 ? 12.625 -18.859 1.759 1 83.38 186 PRO A N 1
ATOM 1433 C CA . PRO A 1 186 ? 11.461 -19.422 1.062 1 83.38 186 PRO A CA 1
ATOM 1434 C C . PRO A 1 186 ? 10.719 -20.453 1.899 1 83.38 186 PRO A C 1
ATOM 1436 O O . PRO A 1 186 ? 9.594 -20.844 1.56 1 83.38 186 PRO A O 1
ATOM 1439 N N . ARG A 1 187 ? 11.234 -20.875 3.01 1 82.06 187 ARG A N 1
ATOM 1440 C CA . ARG A 1 187 ? 10.57 -21.891 3.818 1 82.06 187 ARG A CA 1
ATOM 1441 C C . ARG A 1 187 ? 9.945 -21.266 5.066 1 82.06 187 ARG A C 1
ATOM 1443 O O . ARG A 1 187 ? 9.328 -21.969 5.871 1 82.06 187 ARG A O 1
ATOM 1450 N N . ARG A 1 188 ? 10.047 -20.031 5.242 1 87.19 188 ARG A N 1
ATOM 1451 C CA . ARG A 1 188 ? 9.531 -19.359 6.438 1 87.19 188 ARG A CA 1
ATOM 1452 C C . ARG A 1 188 ? 8.234 -18.625 6.141 1 87.19 188 ARG A C 1
ATOM 1454 O O . ARG A 1 188 ? 8.266 -17.469 5.68 1 87.19 188 ARG A O 1
ATOM 1461 N N . TRP A 1 189 ? 7.195 -19.297 6.445 1 95 189 TRP A N 1
ATOM 1462 C CA . TRP A 1 189 ? 5.859 -18.734 6.301 1 95 189 TRP A CA 1
ATOM 1463 C C . TRP A 1 189 ? 5.176 -18.594 7.66 1 95 189 TRP A C 1
ATOM 1465 O O . TRP A 1 189 ? 5.496 -19.328 8.594 1 95 189 TRP A O 1
ATOM 1475 N N . TRP A 1 190 ? 4.355 -17.672 7.809 1 95.88 190 TRP A N 1
ATOM 1476 C CA . TRP A 1 190 ? 3.514 -17.453 8.984 1 95.88 190 TRP A CA 1
ATOM 1477 C C . TRP A 1 190 ? 2.055 -17.266 8.578 1 95.88 190 TRP A C 1
ATOM 1479 O O . TRP A 1 190 ? 1.748 -16.469 7.695 1 95.88 190 TRP A O 1
ATOM 1489 N N . ALA A 1 191 ? 1.186 -18.062 9.18 1 96.44 191 ALA A N 1
ATOM 1490 C CA . ALA A 1 191 ? -0.24 -17.766 9.039 1 96.44 191 ALA A CA 1
ATOM 1491 C C . ALA A 1 191 ? -0.611 -16.469 9.734 1 96.44 191 ALA A C 1
ATOM 1493 O O . ALA A 1 191 ? -0.186 -16.219 10.859 1 96.44 191 ALA A O 1
ATOM 1494 N N . VAL A 1 192 ? -1.367 -15.656 9.039 1 97.56 192 VAL A N 1
ATOM 1495 C CA . VAL A 1 192 ? -1.751 -14.359 9.586 1 97.56 192 VAL A CA 1
ATOM 1496 C C . VAL A 1 192 ? -3.105 -14.477 10.281 1 97.56 192 VAL A C 1
ATOM 1498 O O . VAL A 1 192 ? -4.051 -15.047 9.727 1 97.56 192 VAL A O 1
ATOM 1501 N N . ALA A 1 193 ? -3.193 -13.945 11.453 1 95.81 193 ALA A N 1
ATOM 1502 C CA . ALA A 1 193 ? -4.461 -13.938 12.18 1 95.81 193 ALA A CA 1
ATOM 1503 C C . ALA A 1 193 ? -5.43 -12.914 11.586 1 95.81 193 ALA A C 1
ATOM 1505 O O . ALA A 1 193 ? -5.012 -11.859 11.109 1 95.81 193 ALA A O 1
ATOM 1506 N N . ASP A 1 194 ? -6.684 -13.234 11.633 1 94.38 194 ASP A N 1
ATOM 1507 C CA . ASP A 1 194 ? -7.73 -12.32 11.18 1 94.38 194 ASP A CA 1
ATOM 1508 C C . ASP A 1 194 ? -7.918 -11.172 12.164 1 94.38 194 ASP A C 1
ATOM 1510 O O . ASP A 1 194 ? -8.328 -11.383 13.305 1 94.38 194 ASP A O 1
ATOM 1514 N N . PRO A 1 195 ? -7.695 -9.969 11.711 1 92.81 195 PRO A N 1
ATOM 1515 C CA . PRO A 1 195 ? -7.84 -8.836 12.625 1 92.81 195 PRO A CA 1
ATOM 1516 C C . PRO A 1 195 ? -9.25 -8.719 13.203 1 92.81 195 PRO A C 1
ATOM 1518 O O . PRO A 1 195 ? -9.414 -8.312 14.359 1 92.81 195 PRO A O 1
ATOM 1521 N N . GLN A 1 196 ? -10.242 -8.977 12.438 1 90.12 196 GLN A N 1
ATOM 1522 C CA . GLN A 1 196 ? -11.609 -8.922 12.93 1 90.12 196 GLN A CA 1
ATOM 1523 C C . GLN A 1 196 ? -11.805 -9.867 14.117 1 90.12 196 GLN A C 1
ATOM 1525 O O . GLN A 1 196 ? -12.445 -9.5 15.109 1 90.12 196 GLN A O 1
ATOM 1530 N N . ARG A 1 197 ? -11.289 -11.047 14.008 1 90.19 197 ARG A N 1
ATOM 1531 C CA . ARG A 1 197 ? -11.406 -12.031 15.078 1 90.19 197 ARG A CA 1
ATOM 1532 C C . ARG A 1 197 ? -10.617 -11.602 16.312 1 90.19 197 ARG A C 1
ATOM 1534 O O . ARG A 1 197 ? -11.047 -11.82 17.438 1 90.19 197 ARG A O 1
ATOM 1541 N N . LEU A 1 198 ? -9.453 -10.977 16.094 1 90 198 LEU A N 1
ATOM 1542 C CA . LEU A 1 198 ? -8.602 -10.539 17.188 1 90 198 LEU A CA 1
ATOM 1543 C C . LEU A 1 198 ? -9.164 -9.281 17.844 1 90 198 LEU A C 1
ATOM 1545 O O . LEU A 1 198 ? -8.82 -8.961 18.984 1 90 198 LEU A O 1
ATOM 1549 N N . GLY A 1 199 ? -9.961 -8.492 17.047 1 87.44 199 GLY A N 1
ATOM 1550 C CA . GLY A 1 199 ? -10.477 -7.227 17.531 1 87.44 199 GLY A CA 1
ATOM 1551 C C . GLY A 1 199 ? -9.438 -6.121 17.547 1 87.44 199 GLY A C 1
ATOM 1552 O O . GLY A 1 199 ? -9.562 -5.16 18.312 1 87.44 199 GLY A O 1
ATOM 1553 N N . ARG A 1 200 ? -8.336 -6.406 16.844 1 87.81 200 ARG A N 1
ATOM 1554 C CA . ARG A 1 200 ? -7.258 -5.426 16.75 1 87.81 200 ARG A CA 1
ATOM 1555 C C . ARG A 1 200 ? -6.48 -5.602 15.445 1 87.81 200 ARG A C 1
ATOM 1557 O O . ARG A 1 200 ? -6.555 -6.652 14.805 1 87.81 200 ARG A O 1
ATOM 1564 N N . ARG A 1 201 ? -5.734 -4.633 15.172 1 89.5 201 ARG A N 1
ATOM 1565 C CA . ARG A 1 201 ? -4.926 -4.656 13.953 1 89.5 201 ARG A CA 1
ATOM 1566 C C . ARG A 1 201 ? -3.752 -5.617 14.102 1 89.5 201 ARG A C 1
ATOM 1568 O O . ARG A 1 201 ? -3.199 -5.77 15.188 1 89.5 201 ARG A O 1
ATOM 1575 N N . VAL A 1 202 ? -3.408 -6.27 12.992 1 90.19 202 VAL A N 1
ATOM 1576 C CA . VAL A 1 202 ? -2.209 -7.098 12.883 1 90.19 202 VAL A CA 1
ATOM 1577 C C . VAL A 1 202 ? -1.087 -6.297 12.227 1 90.19 202 VAL A C 1
ATOM 1579 O O . VAL A 1 202 ? -1.027 -6.195 11 1 90.19 202 VAL A O 1
ATOM 1582 N N . THR A 1 203 ? -0.223 -5.715 13.062 1 89.12 203 THR A N 1
ATOM 1583 C CA . THR A 1 203 ? 0.855 -4.867 12.562 1 89.12 203 THR A CA 1
ATOM 1584 C C . THR A 1 203 ? 2.148 -5.664 12.414 1 89.12 203 THR A C 1
ATOM 1586 O O . THR A 1 203 ? 2.281 -6.75 12.984 1 89.12 203 THR A O 1
ATOM 1589 N N . LEU A 1 204 ? 3.031 -5.199 11.609 1 91.19 204 LEU A N 1
ATOM 1590 C CA . LEU A 1 204 ? 4.328 -5.844 11.43 1 91.19 204 LEU A CA 1
ATOM 1591 C C . LEU A 1 204 ? 5.434 -4.805 11.258 1 91.19 204 LEU A C 1
ATOM 1593 O O . LEU A 1 204 ? 5.359 -3.959 10.359 1 91.19 204 LEU A O 1
ATOM 1597 N N . ARG A 1 205 ? 6.355 -4.836 12.102 1 87.38 205 ARG A N 1
ATOM 1598 C CA . ARG A 1 205 ? 7.633 -4.133 11.992 1 87.38 205 ARG A CA 1
ATOM 1599 C C . ARG A 1 205 ? 8.797 -5.117 11.977 1 87.38 205 ARG A C 1
ATOM 1601 O O . ARG A 1 205 ? 8.938 -5.934 12.891 1 87.38 205 ARG A O 1
ATOM 1608 N N . ASN A 1 206 ? 9.578 -5.094 10.93 1 88.38 206 ASN A N 1
ATOM 1609 C CA . ASN A 1 206 ? 10.711 -6.008 10.828 1 88.38 206 ASN A CA 1
ATOM 1610 C C . ASN A 1 206 ? 11.789 -5.449 9.906 1 88.38 206 ASN A C 1
ATOM 1612 O O . ASN A 1 206 ? 11.695 -4.312 9.438 1 88.38 206 ASN A O 1
ATOM 1616 N N . GLY A 1 207 ? 12.859 -6.176 9.766 1 88.81 207 GLY A N 1
ATOM 1617 C CA . GLY A 1 207 ? 13.961 -5.754 8.914 1 88.81 207 GLY A CA 1
ATOM 1618 C C . GLY A 1 207 ? 14.055 -6.551 7.625 1 88.81 207 GLY A C 1
ATOM 1619 O O . GLY A 1 207 ? 15.062 -6.469 6.91 1 88.81 207 GLY A O 1
ATOM 1620 N N . HIS A 1 208 ? 12.992 -7.324 7.34 1 90.56 208 HIS A N 1
ATOM 1621 C CA . HIS A 1 208 ? 13.023 -8.234 6.203 1 90.56 208 HIS A CA 1
ATOM 1622 C C . HIS A 1 208 ? 11.922 -7.898 5.195 1 90.56 208 HIS A C 1
ATOM 1624 O O . HIS A 1 208 ? 10.875 -7.379 5.57 1 90.56 208 HIS A O 1
ATOM 1630 N N . GLU A 1 209 ? 12.242 -8.148 3.961 1 93.62 209 GLU A N 1
ATOM 1631 C CA . GLU A 1 209 ? 11.195 -8.07 2.947 1 93.62 209 GLU A CA 1
ATOM 1632 C C . GLU A 1 209 ? 10.172 -9.188 3.127 1 93.62 209 GLU A C 1
ATOM 1634 O O . GLU A 1 209 ? 10.539 -10.352 3.283 1 93.62 209 GLU A O 1
ATOM 1639 N N . VAL A 1 210 ? 8.906 -8.828 3.127 1 95.75 210 VAL A N 1
ATOM 1640 C CA . VAL A 1 210 ? 7.867 -9.805 3.438 1 95.75 210 VAL A CA 1
ATOM 1641 C C . VAL A 1 210 ? 6.809 -9.805 2.336 1 95.75 210 VAL A C 1
ATOM 1643 O O . VAL A 1 210 ? 6.324 -8.742 1.933 1 95.75 210 VAL A O 1
ATOM 1646 N N . TYR A 1 211 ? 6.465 -11.039 1.89 1 97.19 211 TYR A N 1
ATOM 1647 C CA . TYR A 1 211 ? 5.359 -11.25 0.963 1 97.19 211 TYR A CA 1
ATOM 1648 C C . TYR A 1 211 ? 4.059 -11.492 1.716 1 97.19 211 TYR A C 1
ATOM 1650 O O . TYR A 1 211 ? 4.07 -12.039 2.824 1 97.19 211 TYR A O 1
ATOM 1658 N N . LEU A 1 212 ? 2.996 -11.055 1.099 1 98.5 212 LEU A N 1
ATOM 1659 C CA . LEU A 1 212 ? 1.651 -11.492 1.456 1 98.5 212 LEU A CA 1
ATOM 1660 C C . LEU A 1 212 ? 1.148 -12.555 0.479 1 98.5 212 LEU A C 1
ATOM 1662 O O . LEU A 1 212 ? 1.091 -12.312 -0.729 1 98.5 212 LEU A O 1
ATOM 1666 N N . LEU A 1 213 ? 0.887 -13.688 0.946 1 98.31 213 LEU A N 1
ATOM 1667 C CA . LEU A 1 213 ? 0.361 -14.781 0.141 1 98.31 213 LEU A CA 1
ATOM 1668 C C . LEU A 1 213 ? -1.092 -15.07 0.501 1 98.31 213 LEU A C 1
ATOM 1670 O O . LEU A 1 213 ? -1.421 -15.25 1.678 1 98.31 213 LEU A O 1
ATOM 1674 N N . VAL A 1 214 ? -1.967 -15.148 -0.494 1 98.81 214 VAL A N 1
ATOM 1675 C CA . VAL A 1 214 ? -3.396 -15.289 -0.243 1 98.81 214 VAL A CA 1
ATOM 1676 C C . VAL A 1 214 ? -3.98 -16.359 -1.173 1 98.81 214 VAL A C 1
ATOM 1678 O O . VAL A 1 214 ? -3.643 -16.406 -2.357 1 98.81 214 VAL A O 1
ATOM 1681 N N . ILE A 1 215 ? -4.789 -17.188 -0.698 1 98.81 215 ILE A N 1
ATOM 1682 C CA . ILE A 1 215 ? -5.621 -18.109 -1.465 1 98.81 215 ILE A CA 1
ATOM 1683 C C . ILE A 1 215 ? -7.094 -17.875 -1.125 1 98.81 215 ILE A C 1
ATOM 1685 O O . ILE A 1 215 ? -7.496 -18 0.034 1 98.81 215 ILE A O 1
ATOM 1689 N N . ALA A 1 216 ? -7.887 -17.547 -2.094 1 98.81 216 ALA A N 1
ATOM 1690 C CA . ALA A 1 216 ? -9.312 -17.281 -1.888 1 98.81 216 ALA A CA 1
ATOM 1691 C C . ALA A 1 216 ? -10.164 -18.094 -2.861 1 98.81 216 ALA A C 1
ATOM 1693 O O . ALA A 1 216 ? -9.812 -18.234 -4.035 1 98.81 216 ALA A O 1
ATOM 1694 N N . ARG A 1 217 ? -11.258 -18.547 -2.402 1 98.81 217 ARG A N 1
ATOM 1695 C CA . ARG A 1 217 ? -12.211 -19.281 -3.219 1 98.81 217 ARG A CA 1
ATOM 1696 C C . ARG A 1 217 ? -13.477 -18.469 -3.451 1 98.81 217 ARG A C 1
ATOM 1698 O O . ARG A 1 217 ? -14.016 -17.859 -2.518 1 98.81 217 ARG A O 1
ATOM 1705 N N . LYS A 1 218 ? -13.93 -18.453 -4.68 1 98.56 218 LYS A N 1
ATOM 1706 C CA . LYS A 1 218 ? -15.203 -17.812 -5.004 1 98.56 218 LYS A CA 1
ATOM 1707 C C . LYS A 1 218 ? -16.375 -18.766 -4.777 1 98.56 218 LYS A C 1
ATOM 1709 O O . LYS A 1 218 ? -16.438 -19.828 -5.395 1 98.56 218 LYS A O 1
ATOM 1714 N N . LEU A 1 219 ? -17.297 -18.344 -3.947 1 97.81 219 LEU A N 1
ATOM 1715 C CA . LEU A 1 219 ? -18.406 -19.203 -3.561 1 97.81 219 LEU A CA 1
ATOM 1716 C C . LEU A 1 219 ? -19.641 -18.938 -4.418 1 97.81 219 LEU A C 1
ATOM 1718 O O . LEU A 1 219 ? -20.422 -19.844 -4.684 1 97.81 219 LEU A O 1
ATOM 1722 N N . ARG A 1 220 ? -19.812 -17.734 -4.766 1 96.81 220 ARG A N 1
ATOM 1723 C CA . ARG A 1 220 ? -20.922 -17.281 -5.586 1 96.81 220 ARG A CA 1
ATOM 1724 C C . ARG A 1 220 ? -20.578 -15.984 -6.324 1 96.81 220 ARG A C 1
ATOM 1726 O O . ARG A 1 220 ? -19.594 -15.32 -5.992 1 96.81 220 ARG A O 1
ATOM 1733 N N . GLU A 1 221 ? -21.328 -15.711 -7.312 1 93.56 221 GLU A N 1
ATOM 1734 C CA . GLU A 1 221 ? -21.141 -14.43 -7.984 1 93.56 221 GLU A CA 1
ATOM 1735 C C . GLU A 1 221 ? -21.453 -13.266 -7.047 1 93.56 221 GLU A C 1
ATOM 1737 O O . GLU A 1 221 ? -22.547 -13.195 -6.477 1 93.56 221 GLU A O 1
ATOM 1742 N N . PRO A 1 222 ? -20.438 -12.43 -6.914 1 86.56 222 PRO A N 1
ATOM 1743 C CA . PRO A 1 222 ? -20.688 -11.336 -5.977 1 86.56 222 PRO A CA 1
ATOM 1744 C C . PRO A 1 222 ? -21.625 -10.273 -6.551 1 86.56 222 PRO A C 1
ATOM 1746 O O . PRO A 1 222 ? -21.609 -10.008 -7.754 1 86.56 222 PRO A O 1
ATOM 1749 N N . GLY A 1 223 ? -22.562 -9.867 -5.801 1 81.25 223 GLY A N 1
ATOM 1750 C CA . GLY A 1 223 ? -23.25 -8.633 -6.172 1 81.25 223 GLY A CA 1
ATOM 1751 C C . GLY A 1 223 ? -22.328 -7.422 -6.145 1 81.25 223 GLY A C 1
ATOM 1752 O O . GLY A 1 223 ? -21.109 -7.559 -6.195 1 81.25 223 GLY A O 1
ATOM 1753 N N . PRO A 1 224 ? -22.922 -6.25 -6.246 1 79.19 224 PRO A N 1
ATOM 1754 C CA . PRO A 1 224 ? -22.078 -5.066 -6.051 1 79.19 224 PRO A CA 1
ATOM 1755 C C . PRO A 1 224 ? -21.219 -5.156 -4.793 1 79.19 224 PRO A C 1
ATOM 1757 O O . PRO A 1 224 ? -21.719 -5.5 -3.719 1 79.19 224 PRO A O 1
ATOM 1760 N N . LEU A 1 225 ? -19.953 -5.051 -4.977 1 81.88 225 LEU A N 1
ATOM 1761 C CA . LEU A 1 225 ? -19.031 -5.164 -3.861 1 81.88 225 LEU A CA 1
ATOM 1762 C C . LEU A 1 225 ? -18.688 -3.793 -3.285 1 81.88 225 LEU A C 1
ATOM 1764 O O . LEU A 1 225 ? -17.938 -3.023 -3.895 1 81.88 225 LEU A O 1
ATOM 1768 N N . PRO A 1 226 ? -19.375 -3.51 -2.152 1 84.38 226 PRO A N 1
ATOM 1769 C CA . PRO A 1 226 ? -19.016 -2.227 -1.545 1 84.38 226 PRO A CA 1
ATOM 1770 C C . PRO A 1 226 ? -17.547 -2.17 -1.109 1 84.38 226 PRO A C 1
ATOM 1772 O O . PRO A 1 226 ? -16.922 -3.213 -0.921 1 84.38 226 PRO A O 1
ATOM 1775 N N . ALA A 1 227 ? -17.031 -0.946 -1.009 1 89.06 227 ALA A N 1
ATOM 1776 C CA . ALA A 1 227 ? -15.68 -0.781 -0.485 1 89.06 227 ALA A CA 1
ATOM 1777 C C . ALA A 1 227 ? -15.562 -1.37 0.917 1 89.06 227 ALA A C 1
ATOM 1779 O O . ALA A 1 227 ? -16.453 -1.209 1.745 1 89.06 227 ALA A O 1
ATOM 1780 N N . PRO A 1 228 ? -14.5 -2.125 1.107 1 87.62 228 PRO A N 1
ATOM 1781 C CA . PRO A 1 228 ? -14.297 -2.666 2.455 1 87.62 228 PRO A CA 1
ATOM 1782 C C . PRO A 1 228 ? -13.961 -1.586 3.479 1 87.62 228 PRO A C 1
ATOM 1784 O O . PRO A 1 228 ? -13.492 -0.505 3.109 1 87.62 228 PRO A O 1
ATOM 1787 N N . GLN A 1 229 ? -14.297 -1.853 4.734 1 82.88 229 GLN A N 1
ATOM 1788 C CA . GLN A 1 229 ? -13.945 -1.007 5.867 1 82.88 229 GLN A CA 1
ATOM 1789 C C . GLN A 1 229 ? -13.016 -1.738 6.832 1 82.88 229 GLN A C 1
ATOM 1791 O O . GLN A 1 229 ? -13.227 -2.912 7.141 1 82.88 229 GLN A O 1
ATOM 1796 N N . GLN A 1 230 ? -12 -1.013 7.219 1 83.38 230 GLN A N 1
ATOM 1797 C CA . GLN A 1 230 ? -11.109 -1.61 8.211 1 83.38 230 GLN A CA 1
ATOM 1798 C C . GLN A 1 230 ? -11.875 -2.055 9.445 1 83.38 230 GLN A C 1
ATOM 1800 O O . GLN A 1 230 ? -12.789 -1.357 9.906 1 83.38 230 GLN A O 1
ATOM 1805 N N . SER A 1 231 ? -11.461 -3.088 10.023 1 78.38 231 SER A N 1
ATOM 1806 C CA . SER A 1 231 ? -12.273 -3.822 10.984 1 78.38 231 SER A CA 1
ATOM 1807 C C . SER A 1 231 ? -12.516 -2.998 12.25 1 78.38 231 SER A C 1
ATOM 1809 O O . SER A 1 231 ? -13.609 -3.023 12.812 1 78.38 231 SER A O 1
ATOM 1811 N N . ASP A 1 232 ? -11.461 -2.334 12.719 1 73.94 232 ASP A N 1
ATOM 1812 C CA . ASP A 1 232 ? -11.633 -1.589 13.961 1 73.94 232 ASP A CA 1
ATOM 1813 C C . ASP A 1 232 ? -12.586 -0.411 13.766 1 73.94 232 ASP A C 1
ATOM 1815 O O . ASP A 1 232 ? -13.281 -0.009 14.695 1 73.94 232 ASP A O 1
ATOM 1819 N N . TYR A 1 233 ? -12.688 0.069 12.578 1 71.62 233 TYR A N 1
ATOM 1820 C CA . TYR A 1 233 ? -13.664 1.109 12.266 1 71.62 233 TYR A CA 1
ATOM 1821 C C . TYR A 1 233 ? -15.062 0.52 12.117 1 71.62 233 TYR A C 1
ATOM 1823 O O . TYR A 1 233 ? -16.047 1.139 12.516 1 71.62 233 TYR A O 1
ATOM 1831 N N . ALA A 1 234 ? -15.031 -0.674 11.586 1 68.5 234 ALA A N 1
ATOM 1832 C CA . ALA A 1 234 ? -16.297 -1.361 11.398 1 68.5 234 ALA A CA 1
ATOM 1833 C C . ALA A 1 234 ? -16.938 -1.733 12.734 1 68.5 234 ALA A C 1
ATOM 1835 O O . ALA A 1 234 ? -18.156 -1.69 12.891 1 68.5 234 ALA A O 1
ATOM 1836 N N . GLN A 1 235 ? -15.898 -2.102 13.602 1 57.62 235 GLN A N 1
ATOM 1837 C CA . GLN A 1 235 ? -16.359 -2.52 14.914 1 57.62 235 GLN A CA 1
ATOM 1838 C C . GLN A 1 235 ? -16.734 -1.314 15.773 1 57.62 235 GLN A C 1
ATOM 1840 O O . GLN A 1 235 ? -17.641 -1.398 16.609 1 57.62 235 GLN A O 1
ATOM 1845 N N . GLN A 1 236 ? -15.633 -0.242 15.57 1 50.16 236 GLN A N 1
ATOM 1846 C CA . GLN A 1 236 ? -15.906 0.984 16.312 1 50.16 236 GLN A CA 1
ATOM 1847 C C . GLN A 1 236 ? -17.094 1.738 15.719 1 50.16 236 GLN A C 1
ATOM 1849 O O . GLN A 1 236 ? -17.578 2.701 16.312 1 50.16 236 GLN A O 1
ATOM 1854 N N . ALA A 1 237 ? -16.922 1.439 14.43 1 44.44 237 ALA A N 1
ATOM 1855 C CA . ALA A 1 237 ? -18 2.268 13.883 1 44.44 237 ALA A CA 1
ATOM 1856 C C . ALA A 1 237 ? -19.141 2.404 14.883 1 44.44 237 ALA A C 1
ATOM 1858 O O . ALA A 1 237 ? -19.422 1.48 15.648 1 44.44 237 ALA A O 1
ATOM 1859 N N . TRP A 1 238 ? -20.047 3.291 14.148 1 39.62 238 TRP A N 1
ATOM 1860 C CA . TRP A 1 238 ? -20.953 4.23 13.508 1 39.62 238 TRP A CA 1
ATOM 1861 C C . TRP A 1 238 ? -22.375 3.693 13.508 1 39.62 238 TRP A C 1
ATOM 1863 O O . TRP A 1 238 ? -23.234 4.172 12.75 1 39.62 238 TRP A O 1
ATOM 1873 N N . VAL A 1 239 ? -22.344 2.379 13.727 1 33.97 239 VAL A N 1
ATOM 1874 C CA . VAL A 1 239 ? -23.734 2.012 13.953 1 33.97 239 VAL A CA 1
ATOM 1875 C C . VAL A 1 239 ? -24.312 2.834 15.102 1 33.97 239 VAL A C 1
ATOM 1877 O O . VAL A 1 239 ? -23.562 3.326 15.953 1 33.97 239 VAL A O 1
ATOM 1880 N N . GLY A 1 240 ? -25.359 3.277 15.008 1 36.16 240 GLY A N 1
ATOM 1881 C CA . GLY A 1 240 ? -26.297 3.988 15.875 1 36.16 240 GLY A CA 1
ATOM 1882 C C . GLY A 1 240 ? -26.078 3.705 17.344 1 36.16 240 GLY A C 1
ATOM 1883 O O . GLY A 1 240 ? -26.938 4.012 18.172 1 36.16 240 GLY A O 1
ATOM 1884 N N . GLY A 1 241 ? -25.234 2.635 17.688 1 34.31 241 GLY A N 1
ATOM 1885 C CA . GLY A 1 241 ? -25.344 2.449 19.125 1 34.31 241 GLY A CA 1
ATOM 1886 C C . GLY A 1 241 ? -24.734 3.59 19.922 1 34.31 241 GLY A C 1
ATOM 1887 O O . GLY A 1 241 ? -24.141 4.504 19.359 1 34.31 241 GLY A O 1
ATOM 1888 N N . ASP A 1 242 ? -24.906 3.549 21.438 1 32.91 242 ASP A N 1
ATOM 1889 C CA . ASP A 1 242 ? -24.562 4.516 22.469 1 32.91 242 ASP A CA 1
ATOM 1890 C C . ASP A 1 242 ? -23.125 5.016 22.297 1 32.91 242 ASP A C 1
ATOM 1892 O O . ASP A 1 242 ? -22.188 4.219 22.156 1 32.91 242 ASP A O 1
ATOM 1896 N N . PRO A 1 243 ? -22.969 6.191 21.844 1 34.22 243 PRO A N 1
ATOM 1897 C CA . PRO A 1 243 ? -21.672 6.852 21.828 1 34.22 243 PRO A CA 1
ATOM 1898 C C . PRO A 1 243 ? -20.75 6.355 22.938 1 34.22 243 PRO A C 1
ATOM 1900 O O . PRO A 1 243 ? -19.516 6.516 22.859 1 34.22 243 PRO A O 1
ATOM 1903 N N . ALA A 1 244 ? -21.234 5.965 24.125 1 29.78 244 ALA A N 1
ATOM 1904 C CA . ALA A 1 244 ? -20.531 5.465 25.312 1 29.78 244 ALA A CA 1
ATOM 1905 C C . ALA A 1 244 ? -19.719 4.215 24.969 1 29.78 244 ALA A C 1
ATOM 1907 O O . ALA A 1 244 ? -18.797 3.844 25.703 1 29.78 244 ALA A O 1
ATOM 1908 N N . ALA A 1 245 ? -20.281 3.346 24.125 1 33.97 245 ALA A N 1
ATOM 1909 C CA . ALA A 1 245 ? -19.578 2.082 23.938 1 33.97 245 ALA A CA 1
ATOM 1910 C C . ALA A 1 245 ? -18.344 2.273 23.047 1 33.97 245 ALA A C 1
ATOM 1912 O O . ALA A 1 245 ? -17.562 1.338 22.859 1 33.97 245 ALA A O 1
ATOM 1913 N N . ALA A 1 246 ? -18.266 3.145 22.203 1 33.5 246 ALA A N 1
ATOM 1914 C CA . ALA A 1 246 ? -17.125 3.453 21.344 1 33.5 246 ALA A CA 1
ATOM 1915 C C . ALA A 1 246 ? -15.93 3.891 22.172 1 33.5 246 ALA A C 1
ATOM 1917 O O . ALA A 1 246 ? -14.852 4.148 21.625 1 33.5 246 ALA A O 1
ATOM 1918 N N . ALA A 1 247 ? -16.141 4.184 23.453 1 31.73 247 ALA A N 1
ATOM 1919 C CA . ALA A 1 247 ? -15.078 4.512 24.406 1 31.73 247 ALA A CA 1
ATOM 1920 C C . ALA A 1 247 ? -14.047 3.391 24.484 1 31.73 247 ALA A C 1
ATOM 1922 O O . ALA A 1 247 ? -13.07 3.492 25.234 1 31.73 247 ALA A O 1
ATOM 1923 N N . GLY A 1 248 ? -14.344 2.217 23.859 1 29.84 248 GLY A N 1
ATOM 1924 C CA . GLY A 1 248 ? -13.531 1.057 24.203 1 29.84 248 GLY A CA 1
ATOM 1925 C C . GLY A 1 248 ? -12.219 1.003 23.438 1 29.84 248 GLY A C 1
ATOM 1926 O O . GLY A 1 248 ? -11.531 -0.02 23.453 1 29.84 248 GLY A O 1
ATOM 1927 N N . LEU A 1 249 ? -12.18 1.528 22.328 1 32.06 249 LEU A N 1
ATOM 1928 C CA . LEU A 1 249 ? -10.75 1.304 22.125 1 32.06 249 LEU A CA 1
ATOM 1929 C C . LEU A 1 249 ? -9.938 1.957 23.234 1 32.06 249 LEU A C 1
ATOM 1931 O O . LEU A 1 249 ? -9.953 3.18 23.391 1 32.06 249 LEU A O 1
ATOM 1935 N N . PRO A 1 250 ? -9.828 1.352 24.328 1 29.88 250 PRO A N 1
ATOM 1936 C CA . PRO A 1 250 ? -9.047 2.002 25.375 1 29.88 250 PRO A CA 1
ATOM 1937 C C . PRO A 1 250 ? -7.816 2.727 24.844 1 29.88 250 PRO A C 1
ATOM 1939 O O . PRO A 1 250 ? -7.168 2.236 23.906 1 29.88 250 PRO A O 1
ATOM 1942 N N . ALA A 1 251 ? -7.93 3.965 24.578 1 29.02 251 ALA A N 1
ATOM 1943 C CA . ALA A 1 251 ? -6.582 4.52 24.641 1 29.02 251 ALA A CA 1
ATOM 1944 C C . ALA A 1 251 ? -5.719 3.732 25.625 1 29.02 251 ALA A C 1
ATOM 1946 O O . ALA A 1 251 ? -6.109 3.529 26.781 1 29.02 251 ALA A O 1
ATOM 1947 N N . ARG A 1 252 ? -5.137 2.678 25.219 1 33.69 252 ARG A N 1
ATOM 1948 C CA . ARG A 1 252 ? -4.281 2.26 26.328 1 33.69 252 ARG A CA 1
ATOM 1949 C C . ARG A 1 252 ? -4.004 3.426 27.266 1 33.69 252 ARG A C 1
ATOM 1951 O O . ARG A 1 252 ? -3.654 4.52 26.828 1 33.69 252 ARG A O 1
ATOM 1958 N N . PRO A 1 253 ? -4.559 3.449 28.422 1 27.89 253 PRO A N 1
ATOM 1959 C CA . PRO A 1 253 ? -4.164 4.539 29.328 1 27.89 253 PRO A CA 1
ATOM 1960 C C . PRO A 1 253 ? -2.723 4.992 29.094 1 27.89 253 PRO A C 1
ATOM 1962 O O . PRO A 1 253 ? -1.836 4.164 28.875 1 27.89 253 PRO A O 1
ATOM 1965 N N . ARG A 1 254 ? -2.488 6.062 28.344 1 31.8 254 ARG A N 1
ATOM 1966 C CA . ARG A 1 254 ? -1.177 6.613 28.672 1 31.8 254 ARG A CA 1
ATOM 1967 C C . ARG A 1 254 ? -0.831 6.367 30.125 1 31.8 254 ARG A C 1
ATOM 1969 O O . ARG A 1 254 ? -1.416 6.984 31.016 1 31.8 254 ARG A O 1
ATOM 1976 N N . ARG A 1 255 ? -0.665 5.125 30.531 1 30.83 255 ARG A N 1
ATOM 1977 C CA . ARG A 1 255 ? -0.068 5.184 31.859 1 30.83 255 ARG A CA 1
ATOM 1978 C C . ARG A 1 255 ? 0.846 6.398 31.984 1 30.83 255 ARG A C 1
ATOM 1980 O O . ARG A 1 255 ? 1.756 6.59 31.188 1 30.83 255 ARG A O 1
ATOM 1987 N N . ALA A 1 256 ? 0.445 7.375 32.5 1 30.89 256 ALA A N 1
ATOM 1988 C CA . ALA A 1 256 ? 1.253 8.445 33.094 1 30.89 256 ALA A CA 1
ATOM 1989 C C . ALA A 1 256 ? 2.617 7.926 33.531 1 30.89 256 ALA A C 1
ATOM 1991 O O . ALA A 1 256 ? 2.719 7.203 34.531 1 30.89 256 ALA A O 1
ATOM 1992 N N . ALA A 1 257 ? 3.305 7.352 32.781 1 34.28 257 ALA A N 1
ATOM 1993 C CA . ALA A 1 257 ? 4.633 7.383 33.406 1 34.28 257 ALA A CA 1
ATOM 1994 C C . ALA A 1 257 ? 4.957 8.773 33.938 1 34.28 257 ALA A C 1
ATOM 1996 O O . ALA A 1 257 ? 5.406 9.648 33.188 1 34.28 257 ALA A O 1
ATOM 1997 N N . ALA A 1 258 ? 4.18 9.227 34.75 1 35.97 258 ALA A N 1
ATOM 1998 C CA . ALA A 1 258 ? 4.238 10.438 35.562 1 35.97 258 ALA A CA 1
ATOM 1999 C C . ALA A 1 258 ? 5.684 10.844 35.812 1 35.97 258 ALA A C 1
ATOM 2001 O O . ALA A 1 258 ? 6.043 12.016 35.688 1 35.97 258 ALA A O 1
ATOM 2002 N N . PRO A 1 259 ? 6.277 9.734 36.312 1 36.84 259 PRO A N 1
ATOM 2003 C CA . PRO A 1 259 ? 7.562 10.25 36.781 1 36.84 259 PRO A CA 1
ATOM 2004 C C . PRO A 1 259 ? 8.484 10.68 35.625 1 36.84 259 PRO A C 1
ATOM 2006 O O . PRO A 1 259 ? 9.211 11.672 35.75 1 36.84 259 PRO A O 1
ATOM 2009 N N . LEU A 1 260 ? 8.422 9.891 34.562 1 38.78 260 LEU A N 1
ATOM 2010 C CA . LEU A 1 260 ? 9.414 10.242 33.531 1 38.78 260 LEU A CA 1
ATOM 2011 C C . LEU A 1 260 ? 8.906 11.391 32.656 1 38.78 260 LEU A C 1
ATOM 2013 O O . LEU A 1 260 ? 9.695 12.086 32.031 1 38.78 260 LEU A O 1
ATOM 2017 N N . ALA A 1 261 ? 7.617 11.602 32.531 1 43.38 261 ALA A N 1
ATOM 2018 C CA . ALA A 1 261 ? 7.031 12.727 31.812 1 43.38 261 ALA A CA 1
ATOM 2019 C C . ALA A 1 261 ? 7.453 14.055 32.438 1 43.38 261 ALA A C 1
ATOM 2021 O O . ALA A 1 261 ? 7.754 15.016 31.734 1 43.38 261 ALA A O 1
ATOM 2022 N N . ALA A 1 262 ? 7.516 13.992 33.719 1 44.34 262 ALA A N 1
ATOM 2023 C CA . ALA A 1 262 ? 7.949 15.164 34.469 1 44.34 262 ALA A CA 1
ATOM 2024 C C . ALA A 1 262 ? 9.414 15.477 34.188 1 44.34 262 ALA A C 1
ATOM 2026 O O . ALA A 1 262 ? 9.828 16.641 34.219 1 44.34 262 ALA A O 1
ATOM 2027 N N . LEU A 1 263 ? 10.18 14.367 33.812 1 45.19 263 LEU A N 1
ATOM 2028 C CA . LEU A 1 263 ? 11.609 14.578 33.688 1 45.19 263 LEU A CA 1
ATOM 2029 C C . LEU A 1 263 ? 11.984 14.805 32.219 1 45.19 263 LEU A C 1
ATOM 2031 O O . LEU A 1 263 ? 13.172 14.867 31.875 1 45.19 263 LEU A O 1
ATOM 2035 N N . GLY A 1 264 ? 11 15.023 31.25 1 51.16 264 GLY A N 1
ATOM 2036 C CA . GLY A 1 264 ? 11.328 15.281 29.859 1 51.16 264 GLY A CA 1
ATOM 2037 C C . GLY A 1 264 ? 11.969 14.094 29.172 1 51.16 264 GLY A C 1
ATOM 2038 O O . GLY A 1 264 ? 12.539 14.234 28.094 1 51.16 264 GLY A O 1
ATOM 2039 N N . LEU A 1 265 ? 12.023 12.922 29.781 1 55.88 265 LEU A N 1
ATOM 2040 C CA . LEU A 1 265 ? 12.781 11.773 29.297 1 55.88 265 LEU A CA 1
ATOM 2041 C C . LEU A 1 265 ? 11.891 10.859 28.453 1 55.88 265 LEU A C 1
ATOM 2043 O O . LEU A 1 265 ? 12.32 9.773 28.062 1 55.88 265 LEU A O 1
ATOM 2047 N N . LEU A 1 266 ? 10.734 11.297 28.234 1 60.44 266 LEU A N 1
ATOM 2048 C CA . LEU A 1 266 ? 9.836 10.445 27.469 1 60.44 266 LEU A CA 1
ATOM 2049 C C . LEU A 1 266 ? 10.305 10.328 26.016 1 60.44 266 LEU A C 1
ATOM 2051 O O . LEU A 1 266 ? 10.258 9.25 25.438 1 60.44 266 LEU A O 1
ATOM 2055 N N . GLY A 1 267 ? 10.812 11.367 25.531 1 65.19 267 GLY A N 1
ATOM 2056 C CA . GLY A 1 267 ? 11.297 11.367 24.156 1 65.19 267 GLY A CA 1
ATOM 2057 C C . GLY A 1 267 ? 12.453 10.406 23.938 1 65.19 267 GLY A C 1
ATOM 2058 O O . GLY A 1 267 ? 12.336 9.438 23.188 1 65.19 267 GLY A O 1
ATOM 2059 N N . PRO A 1 268 ? 13.492 10.586 24.719 1 65.94 268 PRO A N 1
ATOM 2060 C CA . PRO A 1 268 ? 14.648 9.703 24.578 1 65.94 268 PRO A CA 1
ATOM 2061 C C . PRO A 1 268 ? 14.312 8.234 24.844 1 65.94 268 PRO A C 1
ATOM 2063 O O . PRO A 1 268 ? 14.852 7.344 24.188 1 65.94 268 PRO A O 1
ATOM 2066 N N . ALA A 1 269 ? 13.484 8.031 25.797 1 71.19 269 ALA A N 1
ATOM 2067 C CA . ALA A 1 269 ? 13.094 6.652 26.094 1 71.19 269 ALA A CA 1
ATOM 2068 C C . ALA A 1 269 ? 12.344 6.027 24.922 1 71.19 269 ALA A C 1
ATOM 2070 O O . ALA A 1 269 ? 12.57 4.863 24.594 1 71.19 269 ALA A O 1
ATOM 2071 N N . ARG A 1 270 ? 11.523 6.812 24.344 1 71.81 270 ARG A N 1
ATOM 2072 C CA . ARG A 1 270 ? 10.789 6.324 23.172 1 71.81 270 ARG A CA 1
ATOM 2073 C C . ARG A 1 270 ? 11.742 6.02 22.016 1 71.81 270 ARG A C 1
ATOM 2075 O O . ARG A 1 270 ? 11.594 5.004 21.344 1 71.81 270 ARG A O 1
ATOM 2082 N N . ARG A 1 271 ? 12.742 6.789 21.938 1 74.5 271 ARG A N 1
ATOM 2083 C CA . ARG A 1 271 ? 13.719 6.602 20.859 1 74.5 271 ARG A CA 1
ATOM 2084 C C . ARG A 1 271 ? 14.547 5.344 21.094 1 74.5 271 ARG A C 1
ATOM 2086 O O . ARG A 1 271 ? 14.82 4.594 20.156 1 74.5 271 ARG A O 1
ATOM 2093 N N . LEU A 1 272 ? 14.938 5.152 22.281 1 72.94 272 LEU A N 1
ATOM 2094 C CA . LEU A 1 272 ? 15.703 3.955 22.625 1 72.94 272 LEU A CA 1
ATOM 2095 C C . LEU A 1 272 ? 14.867 2.699 22.391 1 72.94 272 LEU A C 1
ATOM 2097 O O . LEU A 1 272 ? 15.352 1.713 21.844 1 72.94 272 LEU A O 1
ATOM 2101 N N . ARG A 1 273 ? 13.656 2.812 22.828 1 71.62 273 ARG A N 1
ATOM 2102 C CA . ARG A 1 273 ? 12.742 1.688 22.625 1 71.62 273 ARG A CA 1
ATOM 2103 C C . ARG A 1 273 ? 12.586 1.362 21.141 1 71.62 273 ARG A C 1
ATOM 2105 O O . ARG A 1 273 ? 12.602 0.192 20.75 1 71.62 273 ARG A O 1
ATOM 2112 N N . GLU A 1 274 ? 12.586 2.318 20.391 1 75.81 274 GLU A N 1
ATOM 2113 C CA . GLU A 1 274 ? 12.43 2.129 18.953 1 75.81 274 GLU A CA 1
ATOM 2114 C C . GLU A 1 274 ? 13.68 1.517 18.344 1 75.81 274 GLU A C 1
ATOM 2116 O O . GLU A 1 274 ? 13.586 0.675 17.438 1 75.81 274 GLU A O 1
ATOM 2121 N N . ARG A 1 275 ? 14.773 1.902 18.828 1 74.62 275 ARG A N 1
ATOM 2122 C CA . ARG A 1 275 ? 16.031 1.35 18.328 1 74.62 275 ARG A CA 1
ATOM 2123 C C . ARG A 1 275 ? 16.156 -0.126 18.688 1 74.62 275 ARG A C 1
ATOM 2125 O O . ARG A 1 275 ? 16.609 -0.933 17.875 1 74.62 275 ARG A O 1
ATOM 2132 N N . LEU A 1 276 ? 15.719 -0.387 19.891 1 76.38 276 LEU A N 1
ATOM 2133 C CA . LEU A 1 276 ? 15.742 -1.779 20.328 1 76.38 276 LEU A CA 1
ATOM 2134 C C . LEU A 1 276 ? 14.766 -2.619 19.5 1 76.38 276 LEU A C 1
ATOM 2136 O O . LEU A 1 276 ? 15.07 -3.758 19.141 1 76.38 276 LEU A O 1
ATOM 2140 N N . ARG A 1 277 ? 13.672 -2.004 19.188 1 75.31 277 ARG A N 1
ATOM 2141 C CA . ARG A 1 277 ? 12.688 -2.686 18.344 1 75.31 277 ARG A CA 1
ATOM 2142 C C . ARG A 1 277 ? 13.25 -2.945 16.953 1 75.31 277 ARG A C 1
ATOM 2144 O O . ARG A 1 277 ? 13 -4 16.375 1 75.31 277 ARG A O 1
ATOM 2151 N N . ALA A 1 278 ? 13.961 -2.049 16.516 1 75.31 278 ALA A N 1
ATOM 2152 C CA . ALA A 1 278 ? 14.562 -2.213 15.195 1 75.31 278 ALA A CA 1
ATOM 2153 C C . ALA A 1 278 ? 15.578 -3.354 15.195 1 75.31 278 ALA A C 1
ATOM 2155 O O . ALA A 1 278 ? 15.664 -4.117 14.234 1 75.31 278 ALA A O 1
ATOM 2156 N N . LEU A 1 279 ? 16.266 -3.471 16.25 1 76.19 279 LEU A N 1
ATOM 2157 C CA . LEU A 1 279 ? 17.219 -4.566 16.375 1 76.19 279 LEU A CA 1
ATOM 2158 C C . LEU A 1 279 ? 16.5 -5.91 16.438 1 76.19 279 LEU A C 1
ATOM 2160 O O . LEU A 1 279 ? 16.953 -6.883 15.82 1 76.19 279 LEU A O 1
ATOM 2164 N N . ARG A 1 280 ? 15.391 -5.918 17.109 1 75.62 280 ARG A N 1
ATOM 2165 C CA . ARG A 1 280 ? 14.594 -7.137 17.188 1 75.62 280 ARG A CA 1
ATOM 2166 C C . ARG A 1 280 ? 14.016 -7.496 15.82 1 75.62 280 ARG A C 1
ATOM 2168 O O . ARG A 1 280 ? 13.82 -8.672 15.516 1 75.62 280 ARG A O 1
ATOM 2175 N N . GLY A 1 281 ? 13.742 -6.395 15.102 1 72.12 281 GLY A N 1
ATOM 2176 C CA . GLY A 1 281 ? 13.219 -6.598 13.766 1 72.12 281 GLY A CA 1
ATOM 2177 C C . GLY A 1 281 ? 14.172 -7.348 12.852 1 72.12 281 GLY A C 1
ATOM 2178 O O . GLY A 1 281 ? 13.773 -7.816 11.781 1 72.12 281 GLY A O 1
ATOM 2179 N N . ALA A 1 282 ? 15.312 -7.477 13.32 1 73.44 282 ALA A N 1
ATOM 2180 C CA . ALA A 1 282 ? 16.297 -8.219 12.539 1 73.44 282 ALA A CA 1
ATOM 2181 C C . ALA A 1 282 ? 16.094 -9.727 12.688 1 73.44 282 ALA A C 1
ATOM 2183 O O . ALA A 1 282 ? 16.609 -10.508 11.883 1 73.44 282 ALA A O 1
ATOM 2184 N N . ALA A 1 283 ? 15.289 -10.023 13.734 1 75.5 283 ALA A N 1
ATOM 2185 C CA . ALA A 1 283 ? 14.961 -11.438 13.914 1 75.5 283 ALA A CA 1
ATOM 2186 C C . ALA A 1 283 ? 14.008 -11.922 12.828 1 75.5 283 ALA A C 1
ATOM 2188 O O . ALA A 1 283 ? 13.156 -11.172 12.359 1 75.5 283 ALA A O 1
ATOM 2189 N N . LEU A 1 284 ? 14.086 -13.188 12.5 1 74.25 284 LEU A N 1
ATOM 2190 C CA . LEU A 1 284 ? 13.266 -13.766 11.445 1 74.25 284 LEU A CA 1
ATOM 2191 C C . LEU A 1 284 ? 11.859 -14.062 11.953 1 74.25 284 LEU A C 1
ATOM 2193 O O . LEU A 1 284 ? 10.914 -14.172 11.164 1 74.25 284 LEU A O 1
ATOM 2197 N N . ALA A 1 285 ? 11.789 -14.164 13.203 1 76.69 285 ALA A N 1
ATOM 2198 C CA . ALA A 1 285 ? 10.492 -14.5 13.781 1 76.69 285 ALA A CA 1
ATOM 2199 C C . ALA A 1 285 ? 9.547 -13.297 13.734 1 76.69 285 ALA A C 1
ATOM 2201 O O . ALA A 1 285 ? 9.977 -12.156 13.953 1 76.69 285 ALA A O 1
ATOM 2202 N N . LEU A 1 286 ? 8.312 -13.609 13.375 1 84.69 286 LEU A N 1
ATOM 2203 C CA . LEU A 1 286 ? 7.27 -12.594 13.398 1 84.69 286 LEU A CA 1
ATOM 2204 C C . LEU A 1 286 ? 6.445 -12.688 14.68 1 84.69 286 LEU A C 1
ATOM 2206 O O . LEU A 1 286 ? 6.449 -13.719 15.344 1 84.69 286 LEU A O 1
ATOM 2210 N N . PRO A 1 287 ? 5.723 -11.578 15 1 80.31 287 PRO A N 1
ATOM 2211 C CA . PRO A 1 287 ? 5.137 -11.484 16.344 1 80.31 287 PRO A CA 1
ATOM 2212 C C . PRO A 1 287 ? 3.904 -12.367 16.516 1 80.31 287 PRO A C 1
ATOM 2214 O O . PRO A 1 287 ? 2.932 -12.227 15.766 1 80.31 287 PRO A O 1
ATOM 2217 N N . ALA A 1 288 ? 3.943 -13.297 17.516 1 79.56 288 ALA A N 1
ATOM 2218 C CA . ALA A 1 288 ? 2.742 -14.016 17.938 1 79.56 288 ALA A CA 1
ATOM 2219 C C . ALA A 1 288 ? 1.835 -13.117 18.781 1 79.56 288 ALA A C 1
ATOM 2221 O O . ALA A 1 288 ? 2.314 -12.266 19.531 1 79.56 288 ALA A O 1
ATOM 2222 N N . PRO A 1 289 ? 0.61 -13.266 18.719 1 85.44 289 PRO A N 1
ATOM 2223 C CA . PRO A 1 289 ? -0.16 -14.289 18 1 85.44 289 PRO A CA 1
ATOM 2224 C C . PRO A 1 289 ? -0.593 -13.852 16.609 1 85.44 289 PRO A C 1
ATOM 2226 O O . PRO A 1 289 ? -1.349 -14.555 15.938 1 85.44 289 PRO A O 1
ATOM 2229 N N . ASP A 1 290 ? -0.135 -12.672 16.234 1 92.31 290 ASP A N 1
ATOM 2230 C CA . ASP A 1 290 ? -0.578 -12.125 14.953 1 92.31 290 ASP A CA 1
ATOM 2231 C C . ASP A 1 290 ? -0.106 -13 13.789 1 92.31 290 ASP A C 1
ATOM 2233 O O . ASP A 1 290 ? -0.765 -13.062 12.75 1 92.31 290 ASP A O 1
ATOM 2237 N N . TYR A 1 291 ? 1.048 -13.672 14.07 1 94 291 TYR A N 1
ATOM 2238 C CA . TYR A 1 291 ? 1.694 -14.5 13.055 1 94 291 TYR A CA 1
ATOM 2239 C C . TYR A 1 291 ? 2.121 -15.844 13.641 1 94 291 TYR A C 1
ATOM 2241 O O . TYR A 1 291 ? 2.947 -15.891 14.555 1 94 291 TYR A O 1
ATOM 2249 N N . THR A 1 292 ? 1.605 -16.922 13.086 1 94.19 292 THR A N 1
ATOM 2250 C CA . THR A 1 292 ? 1.924 -18.266 13.547 1 94.19 292 THR A CA 1
ATOM 2251 C C . THR A 1 292 ? 2.752 -19.016 12.508 1 94.19 292 THR A C 1
ATOM 2253 O O . THR A 1 292 ? 2.33 -19.156 11.359 1 94.19 292 THR A O 1
ATOM 2256 N N . PRO A 1 293 ? 3.912 -19.453 12.914 1 92.88 293 PRO A N 1
ATOM 2257 C CA . PRO A 1 293 ? 4.742 -20.172 11.945 1 92.88 293 PRO A CA 1
ATOM 2258 C C . PRO A 1 293 ? 4.039 -21.391 11.359 1 92.88 293 PRO A C 1
ATOM 2260 O O . PRO A 1 293 ? 3.309 -22.078 12.07 1 92.88 293 PRO A O 1
ATOM 2263 N N . VAL A 1 294 ? 4.242 -21.516 10.07 1 91.5 294 VAL A N 1
ATOM 2264 C CA . VAL A 1 294 ? 3.688 -22.672 9.367 1 91.5 294 VAL A CA 1
ATOM 2265 C C . VAL A 1 294 ? 4.82 -23.578 8.891 1 91.5 294 VAL A C 1
ATOM 2267 O O . VAL A 1 294 ? 5.863 -23.094 8.445 1 91.5 294 VAL A O 1
ATOM 2270 N N . ALA A 1 295 ? 4.711 -24.828 9.109 1 82.69 295 ALA A N 1
ATOM 2271 C CA . ALA A 1 295 ? 5.648 -25.797 8.555 1 82.69 295 ALA A CA 1
ATOM 2272 C C . ALA A 1 295 ? 5.371 -26.047 7.07 1 82.69 295 ALA A C 1
ATOM 2274 O O . ALA A 1 295 ? 4.383 -26.703 6.719 1 82.69 295 ALA A O 1
ATOM 2275 N N . LEU A 1 296 ? 6.238 -25.516 6.285 1 81.44 296 LEU A N 1
ATOM 2276 C CA . LEU A 1 296 ? 6 -25.594 4.848 1 81.44 296 LEU A CA 1
ATOM 2277 C C . LEU A 1 296 ? 5.914 -27.047 4.395 1 81.44 296 LEU A C 1
ATOM 2279 O O . LEU A 1 296 ? 5.148 -27.375 3.484 1 81.44 296 LEU A O 1
ATOM 2283 N N . ASP A 1 297 ? 6.668 -27.844 5.102 1 77.38 297 ASP A N 1
ATOM 2284 C CA . ASP A 1 297 ? 6.645 -29.266 4.766 1 77.38 297 ASP A CA 1
ATOM 2285 C C . ASP A 1 297 ? 5.254 -29.859 4.98 1 77.38 297 ASP A C 1
ATOM 2287 O O . ASP A 1 297 ? 4.871 -30.812 4.309 1 77.38 297 ASP A O 1
ATOM 2291 N N . ARG A 1 298 ? 4.547 -29.234 5.855 1 74.38 298 ARG A N 1
ATOM 2292 C CA . ARG A 1 298 ? 3.178 -29.688 6.094 1 74.38 298 ARG A CA 1
ATOM 2293 C C . ARG A 1 298 ? 2.221 -29.109 5.055 1 74.38 298 ARG A C 1
ATOM 2295 O O . ARG A 1 298 ? 1.193 -29.703 4.746 1 74.38 298 ARG A O 1
ATOM 2302 N N . LEU A 1 299 ? 2.689 -28 4.512 1 75.75 299 LEU A N 1
ATOM 2303 C CA . LEU A 1 299 ? 1.814 -27.344 3.555 1 75.75 299 LEU A CA 1
ATOM 2304 C C . LEU A 1 299 ? 2.025 -27.891 2.15 1 75.75 299 LEU A C 1
ATOM 2306 O O . LEU A 1 299 ? 1.095 -27.922 1.34 1 75.75 299 LEU A O 1
ATOM 2310 N N . VAL A 1 300 ? 3.293 -28.281 1.891 1 75 300 VAL A N 1
ATOM 2311 C CA . VAL A 1 300 ? 3.654 -28.703 0.542 1 75 300 VAL A CA 1
ATOM 2312 C C . VAL A 1 300 ? 4.277 -30.094 0.588 1 75 300 VAL A C 1
ATOM 2314 O O . VAL A 1 300 ? 5.461 -30.266 0.284 1 75 300 VAL A O 1
ATOM 2317 N N . GLY A 1 301 ? 3.619 -31.031 1.263 1 66.12 301 GLY A N 1
ATOM 2318 C CA . GLY A 1 301 ? 4.117 -32.375 1.341 1 66.12 301 GLY A CA 1
ATOM 2319 C C . GLY A 1 301 ? 4.047 -33.125 0.017 1 66.12 301 GLY A C 1
ATOM 2320 O O . GLY A 1 301 ? 3.715 -32.531 -1.013 1 66.12 301 GLY A O 1
ATOM 2321 N N . PRO A 1 302 ? 4.609 -34.344 0.02 1 67.56 302 PRO A N 1
ATOM 2322 C CA . PRO A 1 302 ? 4.543 -35.188 -1.193 1 67.56 302 PRO A CA 1
ATOM 2323 C C . PRO A 1 302 ? 3.139 -35.219 -1.79 1 67.56 302 PRO A C 1
ATOM 2325 O O . PRO A 1 302 ? 2.15 -35.188 -1.055 1 67.56 302 PRO A O 1
ATOM 2328 N N . ARG A 1 303 ? 3.082 -34.969 -3.111 1 65.06 303 ARG A N 1
ATOM 2329 C CA . ARG A 1 303 ? 1.789 -35.031 -3.785 1 65.06 303 ARG A CA 1
ATOM 2330 C C . ARG A 1 303 ? 1.058 -36.344 -3.451 1 65.06 303 ARG A C 1
ATOM 2332 O O . ARG A 1 303 ? 1.665 -37.406 -3.426 1 65.06 303 ARG A O 1
ATOM 2339 N N . ARG A 1 304 ? -0.069 -36.188 -2.727 1 53.31 304 ARG A N 1
ATOM 2340 C CA . ARG A 1 304 ? -0.888 -37.375 -2.523 1 53.31 304 ARG A CA 1
ATOM 2341 C C . ARG A 1 304 ? -1.391 -37.938 -3.854 1 53.31 304 ARG A C 1
ATOM 2343 O O . ARG A 1 304 ? -1.716 -37.156 -4.766 1 53.31 304 ARG A O 1
ATOM 2350 N N . PRO A 1 305 ? -1.113 -39.094 -4.195 1 46.12 305 PRO A N 1
ATOM 2351 C CA . PRO A 1 305 ? -1.673 -39.688 -5.406 1 46.12 305 PRO A CA 1
ATOM 2352 C C . PRO A 1 305 ? -3.164 -39.406 -5.57 1 46.12 305 PRO A C 1
ATOM 2354 O O . PRO A 1 305 ? -3.885 -39.281 -4.578 1 46.12 305 PRO A O 1
ATOM 2357 N N . MET A 1 306 ? -3.533 -38.5 -6.496 1 39.12 306 MET A N 1
ATOM 2358 C CA . MET A 1 306 ? -4.965 -38.438 -6.766 1 39.12 306 MET A CA 1
ATOM 2359 C C . MET A 1 306 ? -5.602 -39.812 -6.738 1 39.12 306 MET A C 1
ATOM 2361 O O . MET A 1 306 ? -5.121 -40.75 -7.402 1 39.12 306 MET A O 1
ATOM 2365 N N . GLY A 1 307 ? -6.047 -40.25 -5.516 1 32.72 307 GLY A N 1
ATOM 2366 C CA . GLY A 1 307 ? -6.887 -41.438 -5.617 1 32.72 307 GLY A CA 1
ATOM 2367 C C . GLY A 1 307 ? -7.949 -41.312 -6.695 1 32.72 307 GLY A C 1
ATOM 2368 O O . GLY A 1 307 ? -8.305 -40.219 -7.109 1 32.72 307 GLY A O 1
ATOM 2369 N N . MET B 1 1 ? -7.184 9.711 13.211 1 75.69 1 MET B N 1
ATOM 2370 C CA . MET B 1 1 ? -6.27 10.531 12.422 1 75.69 1 MET B CA 1
ATOM 2371 C C . MET B 1 1 ? -5.754 11.711 13.234 1 75.69 1 MET B C 1
ATOM 2373 O O . MET B 1 1 ? -6.43 12.18 14.156 1 75.69 1 MET B O 1
ATOM 2377 N N . GLY B 1 2 ? -4.41 12.094 12.93 1 88.19 2 GLY B N 1
ATOM 2378 C CA . GLY B 1 2 ? -4.008 13.18 13.805 1 88.19 2 GLY B CA 1
ATOM 2379 C C . GLY B 1 2 ? -2.686 13.812 13.406 1 88.19 2 GLY B C 1
ATOM 2380 O O . GLY B 1 2 ? -1.985 13.289 12.531 1 88.19 2 GLY B O 1
ATOM 2381 N N . ILE B 1 3 ? -2.508 14.922 13.961 1 94.56 3 ILE B N 1
ATOM 2382 C CA . ILE B 1 3 ? -1.3 15.711 13.766 1 94.56 3 ILE B CA 1
ATOM 2383 C C . ILE B 1 3 ? -0.292 15.398 14.867 1 94.56 3 ILE B C 1
ATOM 2385 O O . ILE B 1 3 ? -0.514 15.734 16.031 1 94.56 3 ILE B O 1
ATOM 2389 N N . ASP B 1 4 ? 0.729 14.68 14.484 1 93.38 4 ASP B N 1
ATOM 2390 C CA . ASP B 1 4 ? 1.858 14.469 15.383 1 93.38 4 ASP B CA 1
ATOM 2391 C C . ASP B 1 4 ? 2.988 15.445 15.086 1 93.38 4 ASP B C 1
ATOM 2393 O O . ASP B 1 4 ? 2.783 16.453 14.398 1 93.38 4 ASP B O 1
ATOM 2397 N N . LEU B 1 5 ? 4.125 15.227 15.633 1 91.88 5 LEU B N 1
ATOM 2398 C CA . LEU B 1 5 ? 5.215 16.188 15.508 1 91.88 5 LEU B CA 1
ATOM 2399 C C . LEU B 1 5 ? 5.703 16.266 14.062 1 91.88 5 LEU B C 1
ATOM 2401 O O . LEU B 1 5 ? 6.094 17.328 13.586 1 91.88 5 LEU B O 1
ATOM 2405 N N . HIS B 1 6 ? 5.691 15.141 13.328 1 94.5 6 HIS B N 1
ATOM 2406 C CA . HIS B 1 6 ? 6.066 15.164 11.922 1 94.5 6 HIS B CA 1
ATOM 2407 C C . HIS B 1 6 ? 5.117 16.062 11.117 1 94.5 6 HIS B C 1
ATOM 2409 O O . HIS B 1 6 ? 5.562 16.859 10.289 1 94.5 6 HIS B O 1
ATOM 2415 N N . ASN B 1 7 ? 3.846 15.906 11.383 1 96.75 7 ASN B N 1
ATOM 2416 C CA . ASN B 1 7 ? 2.844 16.703 10.688 1 96.75 7 ASN B CA 1
ATOM 2417 C C . ASN B 1 7 ? 3 18.203 11 1 96.75 7 ASN B C 1
ATOM 2419 O O . ASN B 1 7 ? 2.871 19.031 10.109 1 96.75 7 ASN B O 1
ATOM 2423 N N . LEU B 1 8 ? 3.244 18.453 12.266 1 94.12 8 LEU B N 1
ATOM 2424 C CA . LEU B 1 8 ? 3.455 19.844 12.672 1 94.12 8 LEU B CA 1
ATOM 2425 C C . LEU B 1 8 ? 4.652 20.438 11.945 1 94.12 8 LEU B C 1
ATOM 2427 O O . LEU B 1 8 ? 4.578 21.562 11.438 1 94.12 8 LEU B O 1
ATOM 2431 N N . HIS B 1 9 ? 5.754 19.703 11.891 1 94.81 9 HIS B N 1
ATOM 2432 C CA . HIS B 1 9 ? 6.938 20.141 11.164 1 94.81 9 HIS B CA 1
ATOM 2433 C C . HIS B 1 9 ? 6.637 20.312 9.672 1 94.81 9 HIS B C 1
ATOM 2435 O O . HIS B 1 9 ? 7.141 21.234 9.039 1 94.81 9 HIS B O 1
ATOM 2441 N N . LEU B 1 10 ? 5.855 19.422 9.133 1 96.88 10 LEU B N 1
ATOM 2442 C CA . LEU B 1 10 ? 5.492 19.5 7.723 1 96.88 10 LEU B CA 1
ATOM 2443 C C . LEU B 1 10 ? 4.688 20.766 7.438 1 96.88 10 LEU B C 1
ATOM 2445 O O . LEU B 1 10 ? 4.918 21.438 6.434 1 96.88 10 LEU B O 1
ATOM 2449 N N . LEU B 1 11 ? 3.744 21.078 8.312 1 97.12 11 LEU B N 1
ATOM 2450 C CA . LEU B 1 11 ? 2.953 22.297 8.188 1 97.12 11 LEU B CA 1
ATOM 2451 C C . LEU B 1 11 ? 3.848 23.531 8.219 1 97.12 11 LEU B C 1
ATOM 2453 O O . LEU B 1 11 ? 3.693 24.422 7.387 1 97.12 11 LEU B O 1
ATOM 2457 N N . ALA B 1 12 ? 4.77 23.531 9.148 1 95 12 ALA B N 1
ATOM 2458 C CA . ALA B 1 12 ? 5.684 24.672 9.266 1 95 12 ALA B CA 1
ATOM 2459 C C . ALA B 1 12 ? 6.551 24.797 8.016 1 95 12 ALA B C 1
ATOM 2461 O O . ALA B 1 12 ? 6.723 25.906 7.492 1 95 12 ALA B O 1
ATOM 2462 N N . HIS B 1 13 ? 7.062 23.672 7.566 1 95.31 13 HIS B N 1
ATOM 2463 C CA . HIS B 1 13 ? 7.859 23.672 6.348 1 95.31 13 HIS B CA 1
ATOM 2464 C C . HIS B 1 13 ? 7.051 24.172 5.152 1 95.31 13 HIS B C 1
ATOM 2466 O O . HIS B 1 13 ? 7.539 24.969 4.359 1 95.31 13 HIS B O 1
ATOM 2472 N N . ALA B 1 14 ? 5.848 23.688 5.051 1 97 14 ALA B N 1
ATOM 2473 C CA . ALA B 1 14 ? 4.957 24.125 3.975 1 97 14 ALA B CA 1
ATOM 2474 C C . ALA B 1 14 ? 4.699 25.625 4.035 1 97 14 ALA B C 1
ATOM 2476 O O . ALA B 1 14 ? 4.719 26.297 3.01 1 97 14 ALA B O 1
ATOM 2477 N N . GLN B 1 15 ? 4.453 26.094 5.207 1 95.56 15 GLN B N 1
ATOM 2478 C CA . GLN B 1 15 ? 4.238 27.516 5.391 1 95.56 15 GLN B CA 1
ATOM 2479 C C . GLN B 1 15 ? 5.449 28.312 4.922 1 95.56 15 GLN B C 1
ATOM 2481 O O . GLN B 1 15 ? 5.301 29.359 4.262 1 95.56 15 GLN B O 1
ATOM 2486 N N . ASP B 1 16 ? 6.641 27.844 5.199 1 93.81 16 ASP B N 1
ATOM 2487 C CA . ASP B 1 16 ? 7.875 28.5 4.789 1 93.81 16 ASP B CA 1
ATOM 2488 C C . ASP B 1 16 ? 8.031 28.469 3.27 1 93.81 16 ASP B C 1
ATOM 2490 O O . ASP B 1 16 ? 8.688 29.344 2.693 1 93.81 16 ASP B O 1
ATOM 2494 N N . LEU B 1 17 ? 7.41 27.5 2.654 1 94.06 17 LEU B N 1
ATOM 2495 C CA . LEU B 1 17 ? 7.445 27.391 1.2 1 94.06 17 LEU B CA 1
ATOM 2496 C C . LEU B 1 17 ? 6.371 28.266 0.559 1 94.06 17 LEU B C 1
ATOM 2498 O O . LEU B 1 17 ? 6.227 28.281 -0.666 1 94.06 17 LEU B O 1
ATOM 2502 N N . GLY B 1 18 ? 5.535 28.891 1.381 1 94.62 18 GLY B N 1
ATOM 2503 C CA . GLY B 1 18 ? 4.547 29.812 0.854 1 94.62 18 GLY B CA 1
ATOM 2504 C C . GLY B 1 18 ? 3.15 29.219 0.787 1 94.62 18 GLY B C 1
ATOM 2505 O O . GLY B 1 18 ? 2.25 29.812 0.181 1 94.62 18 GLY B O 1
ATOM 2506 N N . VAL B 1 19 ? 2.947 28.078 1.383 1 97 19 VAL B N 1
ATOM 2507 C CA . VAL B 1 19 ? 1.617 27.469 1.418 1 97 19 VAL B CA 1
ATOM 2508 C C . VAL B 1 19 ? 0.69 28.328 2.287 1 97 19 VAL B C 1
ATOM 2510 O O . VAL B 1 19 ? 1.064 28.734 3.387 1 97 19 VAL B O 1
ATOM 2513 N N . ARG B 1 20 ? -0.498 28.594 1.757 1 97.94 20 ARG B N 1
ATOM 2514 C CA . ARG B 1 20 ? -1.545 29.281 2.494 1 97.94 20 ARG B CA 1
ATOM 2515 C C . ARG B 1 20 ? -2.562 28.297 3.066 1 97.94 20 ARG B C 1
ATOM 2517 O O . ARG B 1 20 ? -2.914 27.312 2.416 1 97.94 20 ARG B O 1
ATOM 2524 N N . PHE B 1 21 ? -3.029 28.625 4.246 1 98.5 21 PHE B N 1
ATOM 2525 C CA . PHE B 1 21 ? -3.92 27.688 4.93 1 98.5 21 PHE B CA 1
ATOM 2526 C C . PHE B 1 21 ? -5.254 28.359 5.246 1 98.5 21 PHE B C 1
ATOM 2528 O O . PHE B 1 21 ? -6.027 27.844 6.062 1 98.5 21 PHE B O 1
ATOM 2535 N N . GLU B 1 22 ? -5.586 29.531 4.688 1 98.25 22 GLU B N 1
ATOM 2536 C CA . GLU B 1 22 ? -6.793 30.281 5.016 1 98.25 22 GLU B CA 1
ATOM 2537 C C . GLU B 1 22 ? -8.039 29.406 4.914 1 98.25 22 GLU B C 1
ATOM 2539 O O . GLU B 1 22 ? -8.812 29.312 5.867 1 98.25 22 GLU B O 1
ATOM 2544 N N . ARG B 1 23 ? -8.281 28.844 3.781 1 98.62 23 ARG B N 1
ATOM 2545 C CA . ARG B 1 23 ? -9.305 27.812 3.619 1 98.62 23 ARG B CA 1
ATOM 2546 C C . ARG B 1 23 ? -8.68 26.422 3.549 1 98.62 23 ARG B C 1
ATOM 2548 O O . ARG B 1 23 ? -8.008 26.094 2.572 1 98.62 23 ARG B O 1
ATOM 2555 N N . THR B 1 24 ? -8.867 25.625 4.59 1 98.69 24 THR B N 1
ATOM 2556 C CA . THR B 1 24 ? -8.195 24.328 4.715 1 98.69 24 THR B CA 1
ATOM 2557 C C . THR B 1 24 ? -9.203 23.203 4.891 1 98.69 24 THR B C 1
ATOM 2559 O O . THR B 1 24 ? -10.156 23.328 5.668 1 98.69 24 THR B O 1
ATOM 2562 N N . LEU B 1 25 ? -9.07 22.172 4.113 1 98.69 25 LEU B N 1
ATOM 2563 C CA . LEU B 1 25 ? -9.805 20.922 4.285 1 98.69 25 LEU B CA 1
ATOM 2564 C C . LEU B 1 25 ? -8.906 19.828 4.836 1 98.69 25 LEU B C 1
ATOM 2566 O O . LEU B 1 25 ? -7.82 19.594 4.301 1 98.69 25 LEU B O 1
ATOM 2570 N N . THR B 1 26 ? -9.297 19.234 5.922 1 98.44 26 THR B N 1
ATOM 2571 C CA . THR B 1 26 ? -8.586 18.062 6.422 1 98.44 26 THR B CA 1
ATOM 2572 C C . THR B 1 26 ? -9.367 16.797 6.105 1 98.44 26 THR B C 1
ATOM 2574 O O . THR B 1 26 ? -10.586 16.75 6.25 1 98.44 26 THR B O 1
ATOM 2577 N N . ILE B 1 27 ? -8.703 15.828 5.543 1 98.19 27 ILE B N 1
ATOM 2578 C CA . ILE B 1 27 ? -9.312 14.508 5.379 1 98.19 27 ILE B CA 1
ATOM 2579 C C . ILE B 1 27 ? -9.281 13.758 6.707 1 98.19 27 ILE B C 1
ATOM 2581 O O . ILE B 1 27 ? -8.219 13.312 7.152 1 98.19 27 ILE B O 1
ATOM 2585 N N . GLY B 1 28 ? -10.43 13.578 7.309 1 95.88 28 GLY B N 1
ATOM 2586 C CA . GLY B 1 28 ? -10.523 13.227 8.719 1 95.88 28 GLY B CA 1
ATOM 2587 C C . GLY B 1 28 ? -10.344 14.422 9.641 1 95.88 28 GLY B C 1
ATOM 2588 O O . GLY B 1 28 ? -9.531 15.305 9.367 1 95.88 28 GLY B O 1
ATOM 2589 N N . ARG B 1 29 ? -11.133 14.477 10.672 1 94.88 29 ARG B N 1
ATOM 2590 C CA . ARG B 1 29 ? -10.836 15.477 11.695 1 94.88 29 ARG B CA 1
ATOM 2591 C C . ARG B 1 29 ? -9.531 15.148 12.414 1 94.88 29 ARG B C 1
ATOM 2593 O O . ARG B 1 29 ? -9.289 14 12.781 1 94.88 29 ARG B O 1
ATOM 2600 N N . GLN B 1 30 ? -8.703 16.109 12.594 1 95.19 30 GLN B N 1
ATOM 2601 C CA . GLN B 1 30 ? -7.336 15.867 13.039 1 95.19 30 GLN B CA 1
ATOM 2602 C C . GLN B 1 30 ? -7.191 16.125 14.539 1 95.19 30 GLN B C 1
ATOM 2604 O O . GLN B 1 30 ? -7.359 17.266 14.992 1 95.19 30 GLN B O 1
ATOM 2609 N N . ALA B 1 31 ? -6.926 15.094 15.266 1 92.12 31 ALA B N 1
ATOM 2610 C CA . ALA B 1 31 ? -6.562 15.25 16.672 1 92.12 31 ALA B CA 1
ATOM 2611 C C . ALA B 1 31 ? -5.09 15.617 16.812 1 92.12 31 ALA B C 1
ATOM 2613 O O . ALA B 1 31 ? -4.277 15.32 15.938 1 92.12 31 ALA B O 1
ATOM 2614 N N . LEU B 1 32 ? -4.809 16.266 17.875 1 90 32 LEU B N 1
ATOM 2615 C CA . LEU B 1 32 ? -3.428 16.672 18.141 1 90 32 LEU B CA 1
ATOM 2616 C C . LEU B 1 32 ? -2.709 15.609 18.969 1 90 32 LEU B C 1
ATOM 2618 O O . LEU B 1 32 ? -3.125 15.312 20.094 1 90 32 LEU B O 1
ATOM 2622 N N . PHE B 1 33 ? -1.673 15.016 18.375 1 88.62 33 PHE B N 1
ATOM 2623 C CA . PHE B 1 33 ? -0.861 14.008 19.047 1 88.62 33 PHE B CA 1
ATOM 2624 C C . PHE B 1 33 ? 0.556 14.516 19.266 1 88.62 33 PHE B C 1
ATOM 2626 O O . PHE B 1 33 ? 1.527 13.867 18.875 1 88.62 33 PHE B O 1
ATOM 2633 N N . VAL B 1 34 ? 0.669 15.688 19.875 1 86 34 VAL B N 1
ATOM 2634 C CA . VAL B 1 34 ? 1.954 16.281 20.234 1 86 34 VAL B CA 1
ATOM 2635 C C . VAL B 1 34 ? 1.984 16.562 21.734 1 86 34 VAL B C 1
ATOM 2637 O O . VAL B 1 34 ? 1.072 17.188 22.266 1 86 34 VAL B O 1
ATOM 2640 N N . ASP B 1 35 ? 3.023 16.078 22.375 1 81 35 ASP B N 1
ATOM 2641 C CA . ASP B 1 35 ? 3.102 16.281 23.812 1 81 35 ASP B CA 1
ATOM 2642 C C . ASP B 1 35 ? 3.375 17.75 24.156 1 81 35 ASP B C 1
ATOM 2644 O O . ASP B 1 35 ? 4.059 18.438 23.406 1 81 35 ASP B O 1
ATOM 2648 N N . PRO B 1 36 ? 2.91 18.141 25.266 1 81.44 36 PRO B N 1
ATOM 2649 C CA . PRO B 1 36 ? 3.016 19.547 25.656 1 81.44 36 PRO B CA 1
ATOM 2650 C C . PRO B 1 36 ? 4.449 20.078 25.594 1 81.44 36 PRO B C 1
ATOM 2652 O O . PRO B 1 36 ? 4.695 21.172 25.094 1 81.44 36 PRO B O 1
ATOM 2655 N N . PRO B 1 37 ? 5.473 19.328 26 1 80.56 37 PRO B N 1
ATOM 2656 C CA . PRO B 1 37 ? 6.836 19.844 25.891 1 80.56 37 PRO B CA 1
ATOM 2657 C C . PRO B 1 37 ? 7.266 20.078 24.453 1 80.56 37 PRO B C 1
ATOM 2659 O O . PRO B 1 37 ? 7.973 21.031 24.156 1 80.56 37 PRO B O 1
ATOM 2662 N N . ASP B 1 38 ? 6.844 19.172 23.594 1 84.62 38 ASP B N 1
ATOM 2663 C CA . ASP B 1 38 ? 7.184 19.328 22.188 1 84.62 38 ASP B CA 1
ATOM 2664 C C . ASP B 1 38 ? 6.449 20.516 21.562 1 84.62 38 ASP B C 1
ATOM 2666 O O . ASP B 1 38 ? 6.996 21.219 20.719 1 84.62 38 ASP B O 1
ATOM 2670 N N . LEU B 1 39 ? 5.277 20.734 21.984 1 85.75 39 LEU B N 1
ATOM 2671 C CA . LEU B 1 39 ? 4.523 21.891 21.516 1 85.75 39 LEU B CA 1
ATOM 2672 C C . LEU B 1 39 ? 5.199 23.188 21.938 1 85.75 39 LEU B C 1
ATOM 2674 O O . LEU B 1 39 ? 5.312 24.125 21.156 1 85.75 39 LEU B O 1
ATOM 2678 N N . ALA B 1 40 ? 5.605 23.172 23.188 1 83.81 40 ALA B N 1
ATOM 2679 C CA . ALA B 1 40 ? 6.277 24.359 23.719 1 83.81 40 ALA B CA 1
ATOM 2680 C C . ALA B 1 40 ? 7.582 24.625 22.984 1 83.81 40 ALA B C 1
ATOM 2682 O O . ALA B 1 40 ? 7.902 25.781 22.672 1 83.81 40 ALA B O 1
ATOM 2683 N N . ALA B 1 41 ? 8.273 23.562 22.734 1 84.38 41 ALA B N 1
ATOM 2684 C CA . ALA B 1 41 ? 9.531 23.703 21.984 1 84.38 41 ALA B CA 1
ATOM 2685 C C . ALA B 1 41 ? 9.281 24.25 20.578 1 84.38 41 ALA B C 1
ATOM 2687 O O . ALA B 1 41 ? 10.031 25.094 20.094 1 84.38 41 ALA B O 1
ATOM 2688 N N . PHE B 1 42 ? 8.281 23.75 19.969 1 87.44 42 PHE B N 1
ATOM 2689 C CA . PHE B 1 42 ? 7.906 24.219 18.641 1 87.44 42 PHE B CA 1
ATOM 2690 C C . PHE B 1 42 ? 7.523 25.688 18.672 1 87.44 42 PHE B C 1
ATOM 2692 O O . PHE B 1 42 ? 7.949 26.469 17.812 1 87.44 42 PHE B O 1
ATOM 2699 N N . GLN B 1 43 ? 6.773 26.062 19.641 1 86.5 43 GLN B N 1
ATOM 2700 C CA . GLN B 1 43 ? 6.344 27.438 19.812 1 86.5 43 GLN B CA 1
ATOM 2701 C C . GLN B 1 43 ? 7.539 28.375 19.953 1 86.5 43 GLN B C 1
ATOM 2703 O O . GLN B 1 43 ? 7.586 29.438 19.312 1 86.5 43 GLN B O 1
ATOM 2708 N N . ARG B 1 44 ? 8.414 27.984 20.719 1 85.38 44 ARG B N 1
ATOM 2709 C CA . ARG B 1 44 ? 9.609 28.797 20.938 1 85.38 44 ARG B CA 1
ATOM 2710 C C . ARG B 1 44 ? 10.43 28.922 19.656 1 85.38 44 ARG B C 1
ATOM 2712 O O . ARG B 1 44 ? 10.875 30.016 19.312 1 85.38 44 ARG B O 1
ATOM 2719 N N . ARG B 1 45 ? 10.539 27.859 19.031 1 85.25 45 ARG B N 1
ATOM 2720 C CA . ARG B 1 45 ? 11.352 27.828 17.812 1 85.25 45 ARG B CA 1
ATOM 2721 C C . ARG B 1 45 ? 10.719 28.688 16.719 1 85.25 45 ARG B C 1
ATOM 2723 O O . ARG B 1 45 ? 11.414 29.406 16.016 1 85.25 45 ARG B O 1
ATOM 2730 N N . ARG B 1 46 ? 9.398 28.609 16.656 1 89.94 46 ARG B N 1
ATOM 2731 C CA . ARG B 1 46 ? 8.703 29.266 15.555 1 89.94 46 ARG B CA 1
ATOM 2732 C C . ARG B 1 46 ? 8.297 30.688 15.945 1 89.94 46 ARG B C 1
ATOM 2734 O O . ARG B 1 46 ? 7.941 31.5 15.078 1 89.94 46 ARG B O 1
ATOM 2741 N N . GLY B 1 47 ? 8.32 31.016 17.266 1 86.94 47 GLY B N 1
ATOM 2742 C CA . GLY B 1 47 ? 7.926 32.312 17.75 1 86.94 47 GLY B CA 1
ATOM 2743 C C . GLY B 1 47 ? 6.43 32.562 17.688 1 86.94 47 GLY B C 1
ATOM 2744 O O . GLY B 1 47 ? 5.988 33.656 17.359 1 86.94 47 GLY B O 1
ATOM 2745 N N . VAL B 1 48 ? 5.684 31.469 17.859 1 85 48 VAL B N 1
ATOM 2746 C CA . VAL B 1 48 ? 4.234 31.609 17.797 1 85 48 VAL B CA 1
ATOM 2747 C C . VAL B 1 48 ? 3.652 31.594 19.219 1 85 48 VAL B C 1
ATOM 2749 O O . VAL B 1 48 ? 4.285 31.109 20.141 1 85 48 VAL B O 1
ATOM 2752 N N . THR B 1 49 ? 2.482 32.25 19.391 1 78.88 49 THR B N 1
ATOM 2753 C CA . THR B 1 49 ? 1.83 32.375 20.688 1 78.88 49 THR B CA 1
ATOM 2754 C C . THR B 1 49 ? 1.06 31.094 21.016 1 78.88 49 THR B C 1
ATOM 2756 O O . THR B 1 49 ? 0.553 30.406 20.125 1 78.88 49 THR B O 1
ATOM 2759 N N . PRO B 1 50 ? 1.103 30.812 22.281 1 73.12 50 PRO B N 1
ATOM 2760 C CA . PRO B 1 50 ? 0.257 29.672 22.656 1 73.12 50 PRO B CA 1
ATOM 2761 C C . PRO B 1 50 ? -1.217 29.891 22.328 1 73.12 50 PRO B C 1
ATOM 2763 O O . PRO B 1 50 ? -1.678 31.047 22.297 1 73.12 50 PRO B O 1
ATOM 2766 N N . TRP B 1 51 ? -1.833 28.875 21.828 1 69.19 51 TRP B N 1
ATOM 2767 C CA . TRP B 1 51 ? -3.271 29.016 21.625 1 69.19 51 TRP B CA 1
ATOM 2768 C C . TRP B 1 51 ? -4.043 28.531 22.844 1 69.19 51 TRP B C 1
ATOM 2770 O O . TRP B 1 51 ? -3.57 27.672 23.578 1 69.19 51 TRP B O 1
ATOM 2780 N N . PRO B 1 52 ? -4.957 29.375 23.422 1 58.31 52 PRO B N 1
ATOM 2781 C CA . PRO B 1 52 ? -5.691 29.094 24.672 1 58.31 52 PRO B CA 1
ATOM 2782 C C . PRO B 1 52 ? -6.094 27.641 24.797 1 58.31 52 PRO B C 1
ATOM 2784 O O . PRO B 1 52 ? -6.227 27.125 25.906 1 58.31 52 PRO B O 1
ATOM 2787 N N . GLY B 1 53 ? -6.332 26.797 23.891 1 57.5 53 GLY B N 1
ATOM 2788 C CA . GLY B 1 53 ? -7.012 25.516 23.969 1 57.5 53 GLY B CA 1
ATOM 2789 C C . GLY B 1 53 ? -6.059 24.344 23.984 1 57.5 53 GLY B C 1
ATOM 2790 O O . GLY B 1 53 ? -6.465 23.203 23.719 1 57.5 53 GLY B O 1
ATOM 2791 N N . ALA B 1 54 ? -4.82 24.531 24.203 1 56.31 54 ALA B N 1
ATOM 2792 C CA . ALA B 1 54 ? -3.938 23.359 24.203 1 56.31 54 ALA B CA 1
ATOM 2793 C C . ALA B 1 54 ? -4.277 22.406 25.344 1 56.31 54 ALA B C 1
ATOM 2795 O O . ALA B 1 54 ? -3.746 21.297 25.422 1 56.31 54 ALA B O 1
ATOM 2796 N N . ALA B 1 55 ? -5.219 22.844 26.234 1 53.84 55 ALA B N 1
ATOM 2797 C CA . ALA B 1 55 ? -5.527 21.953 27.344 1 53.84 55 ALA B CA 1
ATOM 2798 C C . ALA B 1 55 ? -6.621 20.953 26.953 1 53.84 55 ALA B C 1
ATOM 2800 O O . ALA B 1 55 ? -7.516 21.281 26.172 1 53.84 55 ALA B O 1
ATOM 2801 N N . ALA B 1 56 ? -6.301 19.672 27.109 1 57.84 56 ALA B N 1
ATOM 2802 C CA . ALA B 1 56 ? -7.297 18.625 26.922 1 57.84 56 ALA B CA 1
ATOM 2803 C C . ALA B 1 56 ? -8.641 19.031 27.516 1 57.84 56 ALA B C 1
ATOM 2805 O O . ALA B 1 56 ? -8.695 19.719 28.547 1 57.84 56 ALA B O 1
ATOM 2806 N N . PRO B 1 57 ? -9.648 18.797 26.641 1 54.47 57 PRO B N 1
ATOM 2807 C CA . PRO B 1 57 ? -10.977 19.109 27.156 1 54.47 57 PRO B CA 1
ATOM 2808 C C . PRO B 1 57 ? -11.242 18.469 28.531 1 54.47 57 PRO B C 1
ATOM 2810 O O . PRO B 1 57 ? -10.625 17.453 28.859 1 54.47 57 PRO B O 1
ATOM 2813 N N . ALA B 1 58 ? -11.789 19.141 29.469 1 51.97 58 ALA B N 1
ATOM 2814 C CA . ALA B 1 58 ? -12.109 18.688 30.828 1 51.97 58 ALA B CA 1
ATOM 2815 C C . ALA B 1 58 ? -12.609 17.25 30.828 1 51.97 58 ALA B C 1
ATOM 2817 O O . ALA B 1 58 ? -12.359 16.5 31.766 1 51.97 58 ALA B O 1
ATOM 2818 N N . GLY B 1 59 ? -13.344 16.828 29.844 1 53.84 59 GLY B N 1
ATOM 2819 C CA . GLY B 1 59 ? -14.023 15.547 29.859 1 53.84 59 GLY B CA 1
ATOM 2820 C C . GLY B 1 59 ? -13.188 14.414 29.297 1 53.84 59 GLY B C 1
ATOM 2821 O O . GLY B 1 59 ? -13.633 13.266 29.266 1 53.84 59 GLY B O 1
ATOM 2822 N N . GLY B 1 60 ? -11.781 14.633 29.156 1 63.28 60 GLY B N 1
ATOM 2823 C CA . GLY B 1 60 ? -10.898 13.531 28.812 1 63.28 60 GLY B CA 1
ATOM 2824 C C . GLY B 1 60 ? -10.938 13.172 27.344 1 63.28 60 GLY B C 1
ATOM 2825 O O . GLY B 1 60 ? -10.586 12.055 26.953 1 63.28 60 GLY B O 1
ATOM 2826 N N . GLY B 1 61 ? -11.445 14.008 26.266 1 69.38 61 GLY B N 1
ATOM 2827 C CA . GLY B 1 61 ? -11.492 13.719 24.844 1 69.38 61 GLY B CA 1
ATOM 2828 C C . GLY B 1 61 ? -10.273 14.211 24.078 1 69.38 61 GLY B C 1
ATOM 2829 O O . GLY B 1 61 ? -9.375 14.812 24.672 1 69.38 61 GLY B O 1
ATOM 2830 N N . PRO B 1 62 ? -10.258 13.711 22.891 1 78.44 62 PRO B N 1
ATOM 2831 C CA . PRO B 1 62 ? -9.117 14.188 22.109 1 78.44 62 PRO B CA 1
ATOM 2832 C C . PRO B 1 62 ? -9.102 15.703 21.938 1 78.44 62 PRO B C 1
ATOM 2834 O O . PRO B 1 62 ? -10.164 16.328 21.922 1 78.44 62 PRO B O 1
ATOM 2837 N N . VAL B 1 63 ? -7.965 16.266 22.047 1 84.75 63 VAL B N 1
ATOM 2838 C CA . VAL B 1 63 ? -7.785 17.656 21.641 1 84.75 63 VAL B CA 1
ATOM 2839 C C . VAL B 1 63 ? -7.633 17.75 20.125 1 84.75 63 VAL B C 1
ATOM 2841 O O . VAL B 1 63 ? -6.727 17.141 19.547 1 84.75 63 VAL B O 1
ATOM 2844 N N . TYR B 1 64 ? -8.578 18.438 19.5 1 90.56 64 TYR B N 1
ATOM 2845 C CA . TYR B 1 64 ? -8.516 18.562 18.047 1 90.56 64 TYR B CA 1
ATOM 2846 C C . TYR B 1 64 ? -7.672 19.75 17.625 1 90.56 64 TYR B C 1
ATOM 2848 O O . TYR B 1 64 ? -7.465 20.672 18.422 1 90.56 64 TYR B O 1
ATOM 2856 N N . ALA B 1 65 ? -7.242 19.781 16.391 1 92.19 65 ALA B N 1
ATOM 2857 C CA . ALA B 1 65 ? -6.141 20.641 15.961 1 92.19 65 ALA B CA 1
ATOM 2858 C C . ALA B 1 65 ? -6.664 21.953 15.391 1 92.19 65 ALA B C 1
ATOM 2860 O O . ALA B 1 65 ? -5.883 22.812 14.969 1 92.19 65 ALA B O 1
ATOM 2861 N N . GLU B 1 66 ? -7.941 22.234 15.328 1 93.12 66 GLU B N 1
ATOM 2862 C CA . GLU B 1 66 ? -8.508 23.391 14.656 1 93.12 66 GLU B CA 1
ATOM 2863 C C . GLU B 1 66 ? -7.945 24.688 15.25 1 93.12 66 GLU B C 1
ATOM 2865 O O . GLU B 1 66 ? -7.5 25.562 14.508 1 93.12 66 GLU B O 1
ATOM 2870 N N . ALA B 1 67 ? -7.965 24.766 16.562 1 90.75 67 ALA B N 1
ATOM 2871 C CA . ALA B 1 67 ? -7.488 25.969 17.219 1 90.75 67 ALA B CA 1
ATOM 2872 C C . ALA B 1 67 ? -6.016 26.219 16.906 1 90.75 67 ALA B C 1
ATOM 2874 O O . ALA B 1 67 ? -5.602 27.375 16.703 1 90.75 67 ALA B O 1
ATOM 2875 N N . MET B 1 68 ? -5.238 25.172 16.875 1 91.56 68 MET B N 1
ATOM 2876 C CA . MET B 1 68 ? -3.818 25.312 16.562 1 91.56 68 MET B CA 1
ATOM 2877 C C . MET B 1 68 ? -3.619 25.75 15.117 1 91.56 68 MET B C 1
ATOM 2879 O O . MET B 1 68 ? -2.799 26.641 14.852 1 91.56 68 MET B O 1
ATOM 2883 N N . LEU B 1 69 ? -4.359 25.188 14.18 1 95 69 LEU B N 1
ATOM 2884 C CA . LEU B 1 69 ? -4.258 25.547 12.773 1 95 69 LEU B CA 1
ATOM 2885 C C . LEU B 1 69 ? -4.637 27.016 12.562 1 95 69 LEU B C 1
ATOM 2887 O O . LEU B 1 69 ? -4.031 27.703 11.734 1 95 69 LEU B O 1
ATOM 2891 N N . GLN B 1 70 ? -5.609 27.5 13.289 1 94.06 70 GLN B N 1
ATOM 2892 C CA . GLN B 1 70 ? -6.02 28.906 13.219 1 94.06 70 GLN B CA 1
ATOM 2893 C C . GLN B 1 70 ? -4.941 29.812 13.789 1 94.06 70 GLN B C 1
ATOM 2895 O O . GLN B 1 70 ? -4.539 30.781 13.141 1 94.06 70 GLN B O 1
ATOM 2900 N N . ALA B 1 71 ? -4.422 29.469 14.922 1 91.38 71 ALA B N 1
ATOM 2901 C CA . ALA B 1 71 ? -3.506 30.344 15.648 1 91.38 71 ALA B CA 1
ATOM 2902 C C . ALA B 1 71 ? -2.127 30.359 14.992 1 91.38 71 ALA B C 1
ATOM 2904 O O . ALA B 1 71 ? -1.49 31.422 14.914 1 91.38 71 ALA B O 1
ATOM 2905 N N . TRP B 1 72 ? -1.706 29.203 14.531 1 92.44 72 TRP B N 1
ATOM 2906 C CA . TRP B 1 72 ? -0.302 29.109 14.156 1 92.44 72 TRP B CA 1
ATOM 2907 C C . TRP B 1 72 ? -0.146 29.141 12.633 1 92.44 72 TRP B C 1
ATOM 2909 O O . TRP B 1 72 ? 0.926 29.469 12.125 1 92.44 72 TRP B O 1
ATOM 2919 N N . PHE B 1 73 ? -1.213 28.844 11.875 1 95 73 PHE B N 1
ATOM 2920 C CA . PHE B 1 73 ? -1.019 28.703 10.438 1 95 73 PHE B CA 1
ATOM 2921 C C . PHE B 1 73 ? -2.002 29.578 9.672 1 95 73 PHE B C 1
ATOM 2923 O O . PHE B 1 73 ? -2.008 29.578 8.438 1 95 73 PHE B O 1
ATOM 2930 N N . GLY B 1 74 ? -2.877 30.297 10.398 1 94.25 74 GLY B N 1
ATOM 2931 C CA . GLY B 1 74 ? -3.723 31.312 9.773 1 94.25 74 GLY B CA 1
ATOM 2932 C C . GLY B 1 74 ? -4.965 30.719 9.133 1 94.25 74 GLY B C 1
ATOM 2933 O O . GLY B 1 74 ? -5.562 31.328 8.242 1 94.25 74 GLY B O 1
ATOM 2934 N N . ALA B 1 75 ? -5.312 29.5 9.539 1 96.62 75 ALA B N 1
ATOM 2935 C CA . ALA B 1 75 ? -6.555 28.922 9.039 1 96.62 75 ALA B CA 1
ATOM 2936 C C . ALA B 1 75 ? -7.762 29.719 9.5 1 96.62 75 ALA B C 1
ATOM 2938 O O . ALA B 1 75 ? -7.875 30.062 10.68 1 96.62 75 ALA B O 1
ATOM 2939 N N . ARG B 1 76 ? -8.664 30.094 8.586 1 96.75 76 ARG B N 1
ATOM 2940 C CA . ARG B 1 76 ? -9.859 30.875 8.906 1 96.75 76 ARG B CA 1
ATOM 2941 C C . ARG B 1 76 ? -11.125 30.062 8.688 1 96.75 76 ARG B C 1
ATOM 2943 O O . ARG B 1 76 ? -12.078 30.156 9.461 1 96.75 76 ARG B O 1
ATOM 2950 N N . GLU B 1 77 ? -11.117 29.375 7.574 1 97.31 77 GLU B N 1
ATOM 2951 C CA . GLU B 1 77 ? -12.188 28.422 7.246 1 97.31 77 GLU B CA 1
ATOM 2952 C C . GLU B 1 77 ? -11.672 26.984 7.246 1 97.31 77 GLU B C 1
ATOM 2954 O O . GLU B 1 77 ? -10.938 26.594 6.344 1 97.31 77 GLU B O 1
ATOM 2959 N N . LEU B 1 78 ? -12.078 26.312 8.258 1 96.88 78 LEU B N 1
ATOM 2960 C CA . LEU B 1 78 ? -11.617 24.938 8.4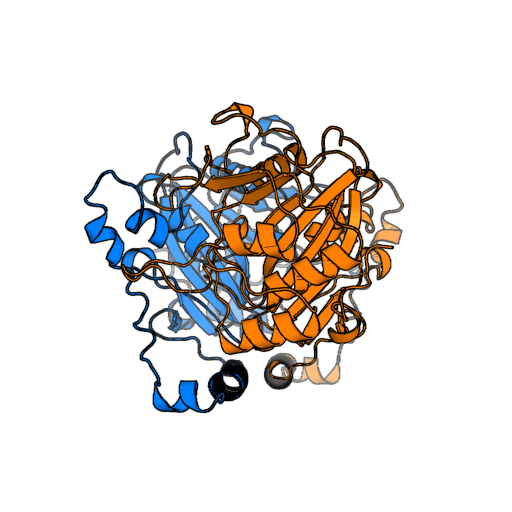22 1 96.88 78 LEU B CA 1
ATOM 2961 C C . LEU B 1 78 ? -12.758 23.953 8.25 1 96.88 78 LEU B C 1
ATOM 2963 O O . LEU B 1 78 ? -13.805 24.078 8.898 1 96.88 78 LEU B O 1
ATOM 2967 N N . GLU B 1 79 ? -12.602 23.031 7.348 1 97.31 79 GLU B N 1
ATOM 2968 C CA . GLU B 1 79 ? -13.531 21.906 7.176 1 97.31 79 GLU B CA 1
ATOM 2969 C C . GLU B 1 79 ? -12.812 20.578 7.312 1 97.31 79 GLU B C 1
ATOM 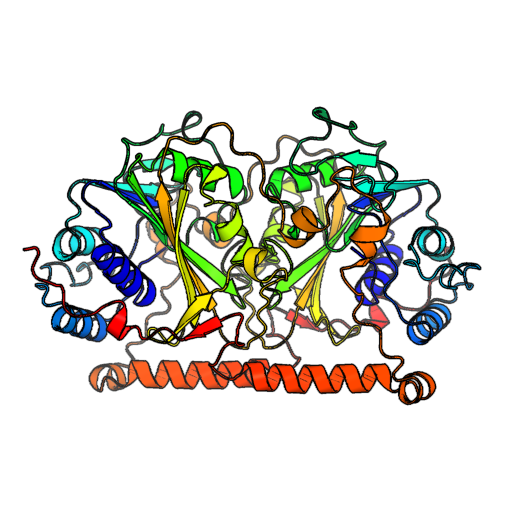2971 O O . GLU B 1 79 ? -11.617 20.469 7.031 1 97.31 79 GLU B O 1
ATOM 2976 N N . SER B 1 80 ? -13.469 19.625 7.805 1 97.19 80 SER B N 1
ATOM 2977 C CA . SER B 1 80 ? -13.008 18.234 7.859 1 97.19 80 SER B CA 1
ATOM 2978 C C . SER B 1 80 ? -14.031 17.297 7.23 1 97.19 80 SER B C 1
ATOM 2980 O O . SER B 1 80 ? -15.234 17.547 7.297 1 97.19 80 SER B O 1
ATOM 2982 N N . VAL B 1 81 ? -13.523 16.281 6.578 1 97.56 81 VAL B N 1
ATOM 2983 C CA . VAL B 1 81 ? -14.414 15.297 5.977 1 97.56 81 VAL B CA 1
ATOM 2984 C C . VAL B 1 81 ? -14.117 13.914 6.543 1 97.56 81 VAL B C 1
ATOM 2986 O O . VAL B 1 81 ? -12.953 13.555 6.742 1 97.56 81 VAL B O 1
ATOM 2989 N N . ASP B 1 82 ? -15.102 13.211 6.887 1 94.75 82 ASP B N 1
ATOM 2990 C CA . ASP B 1 82 ? -14.992 11.844 7.379 1 94.75 82 ASP B CA 1
ATOM 2991 C C . ASP B 1 82 ? -16.172 10.992 6.906 1 94.75 82 ASP B C 1
ATOM 2993 O O . ASP B 1 82 ? -17.188 11.531 6.457 1 94.75 82 ASP B O 1
ATOM 2997 N N . ALA B 1 83 ? -15.984 9.711 6.992 1 92.88 83 ALA B N 1
ATOM 2998 C CA . ALA B 1 83 ? -17.031 8.789 6.531 1 92.88 83 ALA B CA 1
ATOM 2999 C C . ALA B 1 83 ? -18.188 8.742 7.52 1 92.88 83 ALA B C 1
ATOM 3001 O O . ALA B 1 83 ? -19.297 8.336 7.16 1 92.88 83 ALA B O 1
ATOM 3002 N N . SER B 1 84 ? -17.922 9.164 8.727 1 89.38 84 SER B N 1
ATOM 3003 C CA . SER B 1 84 ? -18.969 9.164 9.758 1 89.38 84 SER B CA 1
ATOM 3004 C C . SER B 1 84 ? -18.922 10.438 10.586 1 89.38 84 SER B C 1
ATOM 3006 O O . SER B 1 84 ? -17.922 11.164 10.57 1 89.38 84 SER B O 1
ATOM 3008 N N . ALA B 1 85 ? -19.953 10.648 11.367 1 88.81 85 ALA B N 1
ATOM 3009 C CA . ALA B 1 85 ? -20.062 11.836 12.211 1 88.81 85 ALA B CA 1
ATOM 3010 C C . ALA B 1 85 ? -19.469 11.586 13.594 1 88.81 85 ALA B C 1
ATOM 3012 O O . ALA B 1 85 ? -19.5 12.469 14.453 1 88.81 85 ALA B O 1
ATOM 3013 N N . TYR B 1 86 ? -18.891 10.492 13.719 1 84.62 86 TYR B N 1
ATOM 3014 C CA . TYR B 1 86 ? -18.453 10.047 15.039 1 84.62 86 TYR B CA 1
ATOM 3015 C C . TYR B 1 86 ? -17.5 11.062 15.664 1 84.62 86 TYR B C 1
ATOM 3017 O O . TYR B 1 86 ? -17.672 11.453 16.828 1 84.62 86 TYR B O 1
ATOM 3025 N N . GLU B 1 87 ? -16.578 11.531 14.93 1 88 87 GLU B N 1
ATOM 3026 C CA . GLU B 1 87 ? -15.594 12.477 15.445 1 88 87 GLU B CA 1
ATOM 3027 C C . GLU B 1 87 ? -16.016 13.922 15.164 1 88 87 GLU B C 1
ATOM 3029 O O . GLU B 1 87 ? -15.203 14.844 15.281 1 88 87 GLU B O 1
ATOM 3034 N N . GLN B 1 88 ? -17.25 14.023 14.711 1 91.06 88 GLN B N 1
ATOM 3035 C CA . GLN B 1 88 ? -17.844 15.336 14.516 1 91.06 88 GLN B CA 1
ATOM 3036 C C . GLN B 1 88 ? -17.125 16.109 13.406 1 91.06 88 GLN B C 1
ATOM 3038 O O . GLN B 1 88 ? -16.797 17.281 13.578 1 91.06 88 GLN B O 1
ATOM 3043 N N . ALA B 1 89 ? -16.812 15.438 12.336 1 93.94 89 ALA B N 1
ATOM 3044 C CA . ALA B 1 89 ? -16.328 16.125 11.141 1 93.94 89 ALA B CA 1
ATOM 3045 C C . ALA B 1 89 ? -17.375 17.094 10.602 1 93.94 89 ALA B C 1
ATOM 3047 O O . ALA B 1 89 ? -18.578 16.875 10.773 1 93.94 89 ALA B O 1
ATOM 3048 N N . THR B 1 90 ? -16.938 18.188 9.969 1 95.69 90 THR B N 1
ATOM 3049 C CA . THR B 1 90 ? -17.859 19.188 9.477 1 95.69 90 THR B CA 1
ATOM 3050 C C . THR B 1 90 ? -18.609 18.688 8.242 1 95.69 90 THR B C 1
ATOM 3052 O O . THR B 1 90 ? -19.672 19.219 7.891 1 95.69 90 THR B O 1
ATOM 3055 N N . ARG B 1 91 ? -18.016 17.688 7.539 1 95.62 91 ARG B N 1
ATOM 3056 C CA . ARG B 1 91 ? -18.625 17.047 6.371 1 95.62 91 ARG B CA 1
ATOM 3057 C C . ARG B 1 91 ? -18.578 15.531 6.488 1 95.62 91 ARG B C 1
ATOM 3059 O O . ARG B 1 91 ? -17.531 14.961 6.797 1 95.62 91 ARG B O 1
ATOM 3066 N N . VAL B 1 92 ? -19.703 14.93 6.258 1 96.25 92 VAL B N 1
ATOM 3067 C CA . VAL B 1 92 ? -19.75 13.469 6.242 1 96.25 92 VAL B CA 1
ATOM 3068 C C . VAL B 1 92 ? -19.781 12.977 4.801 1 96.25 92 VAL B C 1
ATOM 3070 O O . VAL B 1 92 ? -20.719 13.266 4.051 1 96.25 92 VAL B O 1
ATOM 3073 N N . HIS B 1 93 ? -18.75 12.289 4.363 1 97.19 93 HIS B N 1
ATOM 3074 C CA . HIS B 1 93 ? -18.625 11.773 3.004 1 97.19 93 HIS B CA 1
ATOM 3075 C C . HIS B 1 93 ? -17.703 10.555 2.957 1 97.19 93 HIS B C 1
ATOM 3077 O O . HIS B 1 93 ? -16.609 10.578 3.525 1 97.19 93 HIS B O 1
ATOM 3083 N N . ASP B 1 94 ? -18.141 9.492 2.35 1 96.12 94 ASP B N 1
ATOM 3084 C CA . ASP B 1 94 ? -17.312 8.32 2.086 1 96.12 94 ASP B CA 1
ATOM 3085 C C . ASP B 1 94 ? -16.328 8.586 0.943 1 96.12 94 ASP B C 1
ATOM 3087 O O . ASP B 1 94 ? -16.734 8.633 -0.223 1 96.12 94 ASP B O 1
ATOM 3091 N N . MET B 1 95 ? -15.117 8.656 1.237 1 97.19 95 MET B N 1
ATOM 3092 C CA . MET B 1 95 ? -14.086 9.062 0.281 1 97.19 95 MET B CA 1
ATOM 3093 C C . MET B 1 95 ? -13.867 7.98 -0.775 1 97.19 95 MET B C 1
ATOM 3095 O O . MET B 1 95 ? -13.18 8.211 -1.768 1 97.19 95 MET B O 1
ATOM 3099 N N . ASN B 1 96 ? -14.484 6.777 -0.601 1 97.19 96 ASN B N 1
ATOM 3100 C CA . ASN B 1 96 ? -14.477 5.77 -1.655 1 97.19 96 ASN B CA 1
ATOM 3101 C C . ASN B 1 96 ? -15.336 6.195 -2.844 1 97.19 96 ASN B C 1
ATOM 3103 O O . ASN B 1 96 ? -15.289 5.57 -3.904 1 97.19 96 ASN B O 1
ATOM 3107 N N . ARG B 1 97 ? -16.078 7.242 -2.631 1 96.94 97 ARG B N 1
ATOM 3108 C CA . ARG B 1 97 ? -17 7.715 -3.656 1 96.94 97 ARG B CA 1
ATOM 3109 C C . ARG B 1 97 ? -16.656 9.141 -4.086 1 96.94 97 ARG B C 1
ATOM 3111 O O . ARG B 1 97 ? -16.188 9.945 -3.277 1 96.94 97 ARG B O 1
ATOM 3118 N N . PRO B 1 98 ? -16.938 9.445 -5.371 1 96.94 98 PRO B N 1
ATOM 3119 C CA . PRO B 1 98 ? -16.75 10.836 -5.781 1 96.94 98 PRO B CA 1
ATOM 3120 C C . PRO B 1 98 ? -17.609 11.812 -4.992 1 96.94 98 PRO B C 1
ATOM 3122 O O . PRO B 1 98 ? -18.672 11.43 -4.492 1 96.94 98 PRO B O 1
ATOM 3125 N N . TRP B 1 99 ? -17.141 13.07 -4.91 1 97.12 99 TRP B N 1
ATOM 3126 C CA . TRP B 1 99 ? -17.891 14.102 -4.199 1 97.12 99 TRP B CA 1
ATOM 3127 C C . TRP B 1 99 ? -19.328 14.164 -4.676 1 97.12 99 TRP B C 1
ATOM 3129 O O . TRP B 1 99 ? -20.25 14.336 -3.873 1 97.12 99 TRP B O 1
ATOM 3139 N N . ALA B 1 100 ? -19.562 13.945 -5.98 1 94.81 100 ALA B N 1
ATOM 3140 C CA . ALA B 1 100 ? -20.859 14.102 -6.625 1 94.81 100 ALA B CA 1
ATOM 3141 C C . ALA B 1 100 ? -21.859 13.086 -6.102 1 94.81 100 ALA B C 1
ATOM 3143 O O . ALA B 1 100 ? -23.078 13.305 -6.168 1 94.81 100 ALA B O 1
ATOM 3144 N N . ASP B 1 101 ? -21.406 12.055 -5.547 1 93.94 101 ASP B N 1
ATOM 3145 C CA . ASP B 1 101 ? -22.281 10.984 -5.086 1 93.94 101 ASP B CA 1
ATOM 3146 C C . ASP B 1 101 ? -22.656 11.172 -3.617 1 93.94 101 ASP B C 1
ATOM 3148 O O . ASP B 1 101 ? -23.328 10.32 -3.027 1 93.94 101 ASP B O 1
ATOM 3152 N N . GLY B 1 102 ? -22.234 12.25 -3.029 1 92.31 102 GLY B N 1
ATOM 3153 C CA . GLY B 1 102 ? -22.5 12.43 -1.611 1 92.31 102 GLY B CA 1
ATOM 3154 C C . GLY B 1 102 ? -22.656 13.891 -1.218 1 92.31 102 GLY B C 1
ATOM 3155 O O . GLY B 1 102 ? -23.531 14.586 -1.725 1 92.31 102 GLY B O 1
ATOM 3156 N N . ALA B 1 103 ? -21.75 14.359 -0.314 1 88.62 103 ALA B N 1
ATOM 3157 C CA . ALA B 1 103 ? -21.844 15.656 0.35 1 88.62 103 ALA B CA 1
ATOM 3158 C C . ALA B 1 103 ? -21.5 16.797 -0.61 1 88.62 103 ALA B C 1
ATOM 3160 O O . ALA B 1 103 ? -21.672 17.969 -0.277 1 88.62 103 ALA B O 1
ATOM 3161 N N . GLY B 1 104 ? -21.094 16.453 -1.83 1 91.62 104 GLY B N 1
ATOM 3162 C CA . GLY B 1 104 ? -20.656 17.5 -2.75 1 91.62 104 GLY B CA 1
ATOM 3163 C C . GLY B 1 104 ? -19.25 18 -2.453 1 91.62 104 GLY B C 1
ATOM 3164 O O . GLY B 1 104 ? -18.797 17.938 -1.312 1 91.62 104 GLY B O 1
ATOM 3165 N N . CYS B 1 105 ? -18.641 18.516 -3.467 1 93.06 105 CYS B N 1
ATOM 3166 C CA . CYS B 1 105 ? -17.281 19.031 -3.328 1 93.06 105 CYS B CA 1
ATOM 3167 C C . CYS B 1 105 ? -17.266 20.328 -2.529 1 93.06 105 CYS B C 1
ATOM 3169 O O . CYS B 1 105 ? -18.094 21.219 -2.76 1 93.06 105 CYS B O 1
ATOM 3171 N N . PRO B 1 106 ? -16.406 20.469 -1.592 1 95.19 106 PRO B N 1
ATOM 3172 C CA . PRO B 1 106 ? -16.281 21.734 -0.868 1 95.19 106 PRO B CA 1
ATOM 3173 C C . PRO B 1 106 ? -15.836 22.891 -1.763 1 95.19 106 PRO B C 1
ATOM 3175 O O . PRO B 1 106 ? -15.43 22.656 -2.906 1 95.19 106 PRO B O 1
ATOM 3178 N N . ALA B 1 107 ? -16 24.094 -1.227 1 94.5 107 ALA B N 1
ATOM 3179 C CA . ALA B 1 107 ? -15.383 25.25 -1.894 1 94.5 107 ALA B CA 1
ATOM 3180 C C . ALA B 1 107 ? -13.875 25.047 -2.051 1 94.5 107 ALA B C 1
ATOM 3182 O O . ALA B 1 107 ? -13.25 24.359 -1.246 1 94.5 107 ALA B O 1
ATOM 3183 N N . PRO B 1 108 ? -13.305 25.609 -3.109 1 96.38 108 PRO B N 1
ATOM 3184 C CA . PRO B 1 108 ? -11.883 25.406 -3.379 1 96.38 108 PRO B CA 1
ATOM 3185 C C . PRO B 1 108 ? -10.992 25.797 -2.201 1 96.38 108 PRO B C 1
ATOM 3187 O O . PRO B 1 108 ? -11.117 26.906 -1.675 1 96.38 108 PRO B O 1
ATOM 3190 N N . CYS B 1 109 ? -10.109 24.953 -1.828 1 98.69 109 CYS B N 1
ATOM 3191 C CA . CYS B 1 109 ? -9.312 25.125 -0.62 1 98.69 109 CYS B CA 1
ATOM 3192 C C . CYS B 1 109 ? -7.891 25.562 -0.963 1 98.69 109 CYS B C 1
ATOM 3194 O O . CYS B 1 109 ? -7.328 25.125 -1.968 1 98.69 109 CYS B O 1
ATOM 3196 N N . ASP B 1 110 ? -7.328 26.391 -0.076 1 98.81 110 ASP B N 1
ATOM 3197 C CA . ASP B 1 110 ? -5.918 26.766 -0.18 1 98.81 110 ASP B CA 1
ATOM 3198 C C . ASP B 1 110 ? -5.02 25.562 0.147 1 98.81 110 ASP B C 1
ATOM 3200 O O . ASP B 1 110 ? -3.93 25.438 -0.414 1 98.81 110 ASP B O 1
ATOM 3204 N N . ALA B 1 111 ? -5.477 24.781 1.054 1 98.88 111 ALA B N 1
ATOM 3205 C CA . ALA B 1 111 ? -4.723 23.594 1.476 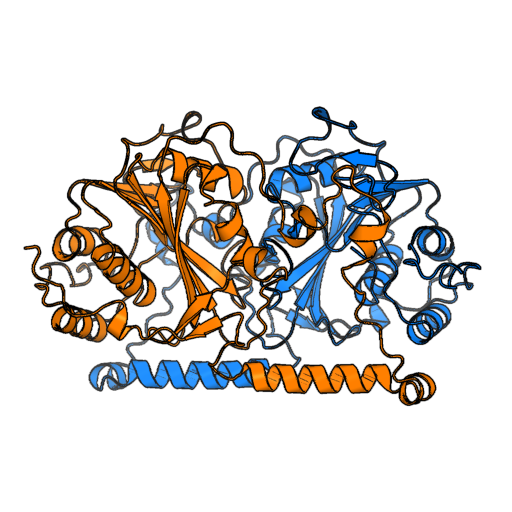1 98.88 111 ALA B CA 1
ATOM 3206 C C . ALA B 1 111 ? -5.652 22.422 1.757 1 98.88 111 ALA B C 1
ATOM 3208 O O . ALA B 1 111 ? -6.727 22.594 2.34 1 98.88 111 ALA B O 1
ATOM 3209 N N . VAL B 1 112 ? -5.324 21.25 1.279 1 98.88 112 VAL B N 1
ATOM 3210 C CA . VAL B 1 112 ? -5.961 19.984 1.638 1 98.88 112 VAL B CA 1
ATOM 3211 C C . VAL B 1 112 ? -4.961 19.094 2.354 1 98.88 112 VAL B C 1
ATOM 3213 O O . VAL B 1 112 ? -3.895 18.781 1.813 1 98.88 112 VAL B O 1
ATOM 3216 N N . LEU B 1 113 ? -5.266 18.703 3.609 1 98.81 113 LEU B N 1
ATOM 3217 C CA . LEU B 1 113 ? -4.352 17.953 4.453 1 98.81 113 LEU B CA 1
ATOM 3218 C C . LEU B 1 113 ? -4.828 16.5 4.605 1 98.81 113 LEU B C 1
ATOM 3220 O O . LEU B 1 113 ? -5.91 16.266 5.141 1 98.81 113 LEU B O 1
ATOM 3224 N N . ASP B 1 114 ? -4.059 15.586 4.109 1 98.44 114 ASP B N 1
ATOM 3225 C CA . ASP B 1 114 ? -4.266 14.156 4.336 1 98.44 114 ASP B CA 1
ATOM 3226 C C . ASP B 1 114 ? -3.205 13.594 5.277 1 98.44 114 ASP B C 1
ATOM 3228 O O . ASP B 1 114 ? -2.201 13.031 4.828 1 98.44 114 ASP B O 1
ATOM 3232 N N . PHE B 1 115 ? -3.443 13.734 6.527 1 98.06 115 PHE B N 1
ATOM 3233 C CA . PHE B 1 115 ? -2.512 13.258 7.543 1 98.06 115 PHE B CA 1
ATOM 3234 C C . PHE B 1 115 ? -2.99 11.938 8.133 1 98.06 115 PHE B C 1
ATOM 3236 O O . PHE B 1 115 ? -3.365 11.867 9.305 1 98.06 115 PHE B O 1
ATOM 3243 N N . GLY B 1 116 ? -2.859 10.898 7.234 1 96.75 116 GLY B N 1
ATOM 3244 C CA . GLY B 1 116 ? -3.082 9.547 7.73 1 96.75 116 GLY B CA 1
ATOM 3245 C C . GLY B 1 116 ? -4.488 9.039 7.477 1 96.75 116 GLY B C 1
ATOM 3246 O O . GLY B 1 116 ? -5.059 8.328 8.305 1 96.75 116 GLY B O 1
ATOM 3247 N N . CYS B 1 117 ? -5.137 9.406 6.43 1 96.5 117 CYS B N 1
ATOM 3248 C CA . CYS B 1 117 ? -6.5 8.93 6.219 1 96.5 117 CYS B CA 1
ATOM 3249 C C . CYS B 1 117 ? -6.59 8.055 4.977 1 96.5 117 CYS B C 1
ATOM 3251 O O . CYS B 1 117 ? -7.188 6.98 5.012 1 96.5 117 CYS B O 1
ATOM 3253 N N . LEU B 1 118 ? -6.008 8.445 3.852 1 97.69 118 LEU B N 1
ATOM 3254 C CA . LEU B 1 118 ? -6.238 7.781 2.572 1 97.69 118 LEU B CA 1
ATOM 3255 C C . LEU B 1 118 ? -5.715 6.352 2.602 1 97.69 118 LEU B C 1
ATOM 3257 O O . LEU B 1 118 ? -6.133 5.516 1.795 1 97.69 118 LEU B O 1
ATOM 3261 N N . GLU B 1 119 ? -4.75 5.996 3.523 1 97.88 119 GLU B N 1
ATOM 3262 C CA . GLU B 1 119 ? -4.258 4.625 3.629 1 97.88 119 GLU B CA 1
ATOM 3263 C C . GLU B 1 119 ? -5.355 3.676 4.094 1 97.88 119 GLU B C 1
ATOM 3265 O O . GLU B 1 119 ? -5.234 2.457 3.949 1 97.88 119 GLU B O 1
ATOM 3270 N N . HIS B 1 120 ? -6.445 4.258 4.629 1 96.81 120 HIS B N 1
ATOM 3271 C CA . HIS B 1 120 ? -7.566 3.467 5.121 1 96.81 120 HIS B CA 1
ATOM 3272 C C . HIS B 1 120 ? -8.672 3.365 4.074 1 96.81 120 HIS B C 1
ATOM 3274 O O . HIS B 1 120 ? -9.664 2.664 4.281 1 96.81 120 HIS B O 1
ATOM 3280 N N . VAL B 1 121 ? -8.609 4.098 3.047 1 97.25 121 VAL B N 1
ATOM 3281 C CA . VAL B 1 121 ? -9.641 4.141 2.016 1 97.25 121 VAL B CA 1
ATOM 3282 C C . VAL B 1 121 ? -9.32 3.129 0.918 1 97.25 121 VAL B C 1
ATOM 3284 O O . VAL B 1 121 ? -8.273 3.211 0.277 1 97.25 121 VAL B O 1
ATOM 3287 N N . PHE B 1 122 ? -10.227 2.219 0.663 1 97.62 122 PHE B N 1
ATOM 3288 C CA . PHE B 1 122 ? -10.016 1.16 -0.319 1 97.62 122 PHE B CA 1
ATOM 3289 C C . PHE B 1 122 ? -9.828 1.746 -1.713 1 97.62 122 PHE B C 1
ATOM 3291 O O . PHE B 1 122 ? -8.859 1.421 -2.402 1 97.62 122 PHE B O 1
ATOM 3298 N N . ASP B 1 123 ? -10.758 2.57 -2.113 1 97.94 123 ASP B N 1
ATOM 3299 C CA . ASP B 1 123 ? -10.695 3.193 -3.432 1 97.94 123 ASP B CA 1
ATOM 3300 C C . ASP B 1 123 ? -9.82 4.445 -3.406 1 97.94 123 ASP B C 1
ATOM 3302 O O . ASP B 1 123 ? -10.32 5.559 -3.566 1 97.94 123 ASP B O 1
ATOM 3306 N N . PHE B 1 124 ? -8.469 4.223 -3.252 1 98.12 124 PHE B N 1
ATOM 3307 C CA . PHE B 1 124 ? -7.496 5.301 -3.156 1 98.12 124 PHE B CA 1
ATOM 3308 C C . PHE B 1 124 ? -7.586 6.219 -4.371 1 98.12 124 PHE B C 1
ATOM 3310 O O . PHE B 1 124 ? -7.57 7.445 -4.234 1 98.12 124 PHE B O 1
ATOM 3317 N N . PRO B 1 125 ? -7.727 5.715 -5.582 1 97.88 125 PRO B N 1
ATOM 3318 C CA . PRO B 1 125 ? -7.773 6.598 -6.75 1 97.88 125 PRO B CA 1
ATOM 3319 C C . PRO B 1 125 ? -8.914 7.613 -6.676 1 97.88 125 PRO B C 1
ATOM 3321 O O . PRO B 1 125 ? -8.703 8.805 -6.922 1 97.88 125 PRO B O 1
ATOM 3324 N N . THR B 1 126 ? -10.07 7.145 -6.297 1 97 126 THR B N 1
ATOM 3325 C CA . THR B 1 126 ? -11.203 8.047 -6.156 1 97 126 THR B CA 1
ATOM 3326 C C . THR B 1 126 ? -10.953 9.062 -5.039 1 97 126 THR B C 1
ATOM 3328 O O . THR B 1 126 ? -11.227 10.25 -5.199 1 97 126 THR B O 1
ATOM 3331 N N . ALA B 1 127 ? -10.453 8.57 -3.941 1 98.19 127 ALA B N 1
ATOM 3332 C CA . ALA B 1 127 ? -10.172 9.445 -2.807 1 98.19 127 ALA B CA 1
ATOM 3333 C C . ALA B 1 127 ? -9.156 10.523 -3.18 1 98.19 127 ALA B C 1
ATOM 3335 O O . ALA B 1 127 ? -9.312 11.688 -2.807 1 98.19 127 ALA B O 1
ATOM 3336 N N . TRP B 1 128 ? -8.094 10.102 -3.893 1 98 128 TRP B N 1
ATOM 3337 C CA . TRP B 1 128 ? -7.086 11.055 -4.34 1 98 128 TRP B CA 1
ATOM 3338 C C . TRP B 1 128 ? -7.691 12.094 -5.273 1 98 128 TRP B C 1
ATOM 3340 O O . TRP B 1 128 ? -7.406 13.289 -5.156 1 98 128 TRP B O 1
ATOM 3350 N N . ARG B 1 129 ? -8.562 11.711 -6.16 1 96.88 129 ARG B N 1
ATOM 3351 C CA . ARG B 1 129 ? -9.234 12.648 -7.059 1 96.88 129 ARG B CA 1
ATOM 3352 C C . ARG B 1 129 ? -10.078 13.641 -6.281 1 96.88 129 ARG B C 1
ATOM 3354 O O . ARG B 1 129 ? -10.109 14.836 -6.609 1 96.88 129 ARG B O 1
ATOM 3361 N N . ASN B 1 130 ? -10.766 13.125 -5.285 1 97.75 130 ASN B N 1
ATOM 3362 C CA . ASN B 1 130 ? -11.539 14 -4.41 1 97.75 130 ASN B CA 1
ATOM 3363 C C . ASN B 1 130 ? -10.656 15.078 -3.779 1 97.75 130 ASN B C 1
ATOM 3365 O O . ASN B 1 130 ? -11.062 16.234 -3.695 1 97.75 130 ASN B O 1
ATOM 3369 N N . VAL B 1 131 ? -9.469 14.672 -3.332 1 98.25 131 VAL B N 1
ATOM 3370 C CA . VAL B 1 131 ? -8.508 15.586 -2.721 1 98.25 131 VAL B CA 1
ATOM 3371 C C . VAL B 1 131 ? -8.094 16.656 -3.732 1 98.25 131 VAL B C 1
ATOM 3373 O O . VAL B 1 131 ? -8.102 17.844 -3.422 1 98.25 131 VAL B O 1
ATOM 3376 N N . VAL B 1 132 ? -7.852 16.266 -4.934 1 97.38 132 VAL B N 1
ATOM 3377 C CA . VAL B 1 132 ? -7.41 17.156 -6.008 1 97.38 132 VAL B CA 1
ATOM 3378 C C . VAL B 1 132 ? -8.531 18.125 -6.367 1 97.38 132 VAL B C 1
ATOM 3380 O O . VAL B 1 132 ? -8.289 19.328 -6.543 1 97.38 132 VAL B O 1
ATOM 3383 N N . ASP B 1 133 ? -9.672 17.641 -6.426 1 96.94 133 ASP B N 1
ATOM 3384 C CA . ASP B 1 133 ? -10.82 18.453 -6.793 1 96.94 133 ASP B CA 1
ATOM 3385 C C . ASP B 1 133 ? -11.078 19.547 -5.746 1 96.94 133 ASP B C 1
ATOM 3387 O O . ASP B 1 133 ? -11.547 20.641 -6.078 1 96.94 133 ASP B O 1
ATOM 3391 N N . ALA B 1 134 ? -10.82 19.25 -4.531 1 98.25 134 ALA B N 1
ATOM 3392 C CA . ALA B 1 134 ? -11.086 20.188 -3.438 1 98.25 134 ALA B CA 1
ATOM 3393 C C . ALA B 1 134 ? -10.016 21.281 -3.381 1 98.25 134 ALA B C 1
ATOM 3395 O O . ALA B 1 134 ? -10.219 22.328 -2.752 1 98.25 134 ALA B O 1
ATOM 3396 N N . CYS B 1 135 ? -8.867 21 -3.953 1 98.56 135 CYS B N 1
ATOM 3397 C CA . CYS B 1 135 ? -7.75 21.938 -3.928 1 98.56 135 CYS B CA 1
ATOM 3398 C C . CYS B 1 135 ? -7.895 22.984 -5.027 1 98.56 135 CYS B C 1
ATOM 3400 O O . CYS B 1 135 ? -8.086 22.625 -6.195 1 98.56 135 CYS B O 1
ATOM 3402 N N . ARG B 1 136 ? -7.801 24.234 -4.746 1 98.44 136 ARG B N 1
ATOM 3403 C CA . ARG B 1 136 ? -7.891 25.266 -5.766 1 98.44 136 ARG B CA 1
ATOM 3404 C C . ARG B 1 136 ? -6.605 25.344 -6.586 1 98.44 136 ARG B C 1
ATOM 3406 O O . ARG B 1 136 ? -5.547 24.906 -6.133 1 98.44 136 ARG B O 1
ATOM 3413 N N . VAL B 1 137 ? -6.73 25.969 -7.762 1 98.31 137 VAL B N 1
ATOM 3414 C CA . VAL B 1 137 ? -5.523 26.281 -8.516 1 98.31 137 VAL B CA 1
ATOM 3415 C C . VAL B 1 137 ? -4.645 27.234 -7.699 1 98.31 137 VAL B C 1
ATOM 3417 O O . VAL B 1 137 ? -5.137 28.219 -7.148 1 98.31 137 VAL B O 1
ATOM 3420 N N . GLY B 1 138 ? -3.389 26.906 -7.594 1 98.38 138 GLY B N 1
ATOM 3421 C CA . GLY B 1 138 ? -2.48 27.656 -6.75 1 98.38 138 GLY B CA 1
ATOM 3422 C C . GLY B 1 138 ? -2.418 27.141 -5.324 1 98.38 138 GLY B C 1
ATOM 3423 O O . GLY B 1 138 ? -1.52 27.5 -4.566 1 98.38 138 GLY B O 1
ATOM 3424 N N . GLY B 1 139 ? -3.393 26.297 -5.008 1 98.81 139 GLY B N 1
ATOM 3425 C CA . GLY B 1 139 ? -3.424 25.672 -3.691 1 98.81 139 GLY B CA 1
ATOM 3426 C C . GLY B 1 139 ? -2.49 24.484 -3.566 1 98.81 139 GLY B C 1
ATOM 3427 O O . GLY B 1 139 ? -1.751 24.172 -4.5 1 98.81 139 GLY B O 1
ATOM 3428 N N . HIS B 1 140 ? -2.498 23.875 -2.35 1 98.88 140 HIS B N 1
ATOM 3429 C CA . HIS B 1 140 ? -1.537 22.812 -2.082 1 98.88 140 HIS 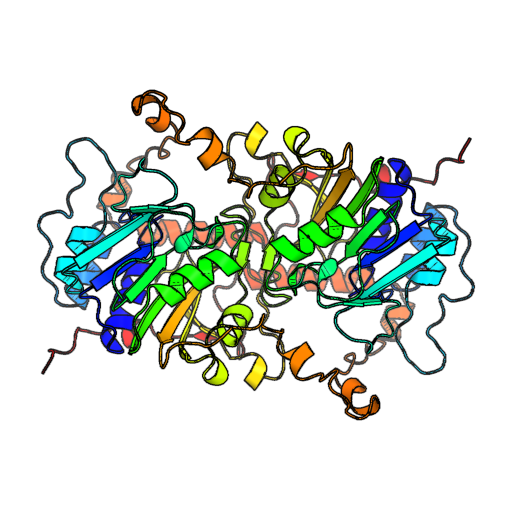B CA 1
ATOM 3430 C C . HIS B 1 140 ? -2.213 21.609 -1.427 1 98.88 140 HIS B C 1
ATOM 3432 O O . HIS B 1 140 ? -3.186 21.766 -0.684 1 98.88 140 HIS B O 1
ATOM 3438 N N . VAL B 1 141 ? -1.694 20.453 -1.737 1 98.88 141 VAL B N 1
ATOM 3439 C CA . VAL B 1 141 ? -2.051 19.203 -1.069 1 98.88 141 VAL B CA 1
ATOM 3440 C C . VAL B 1 141 ? -0.869 18.703 -0.24 1 98.88 141 VAL B C 1
ATOM 3442 O O . VAL B 1 141 ? 0.262 18.641 -0.73 1 98.88 141 VAL B O 1
ATOM 3445 N N . LEU B 1 142 ? -1.091 18.422 1.022 1 98.94 142 LEU B N 1
ATOM 3446 C CA . LEU B 1 142 ? -0.086 17.828 1.893 1 98.94 142 LEU B CA 1
ATOM 3447 C C . LEU B 1 142 ? -0.505 16.422 2.322 1 98.94 142 LEU B C 1
ATOM 3449 O O . LEU B 1 142 ? -1.639 16.219 2.764 1 98.94 142 LEU B O 1
ATOM 3453 N N . HIS B 1 143 ? 0.412 15.492 2.123 1 98.81 143 HIS B N 1
ATOM 3454 C CA . HIS B 1 143 ? 0.189 14.125 2.582 1 98.81 143 HIS B CA 1
ATOM 3455 C C . HIS B 1 143 ? 1.201 13.734 3.654 1 98.81 143 HIS B C 1
ATOM 3457 O O . HIS B 1 143 ? 2.381 14.078 3.555 1 98.81 143 HIS B O 1
ATOM 3463 N N . ALA B 1 144 ? 0.816 13.086 4.648 1 98.5 144 ALA B N 1
ATOM 3464 C CA . ALA B 1 144 ? 1.616 12.258 5.551 1 98.5 144 ALA B CA 1
ATOM 3465 C C . ALA B 1 144 ? 1.02 10.859 5.688 1 98.5 144 ALA B C 1
ATOM 3467 O O . ALA B 1 144 ? 0 10.672 6.355 1 98.5 144 ALA B O 1
ATOM 3468 N N . LEU B 1 145 ? 1.628 9.906 5.059 1 98.44 145 LEU B N 1
ATOM 3469 C CA . LEU B 1 145 ? 1.047 8.578 4.883 1 98.44 145 LEU B CA 1
ATOM 3470 C C . LEU B 1 145 ? 2.064 7.488 5.211 1 98.44 145 LEU B C 1
ATOM 3472 O O . LEU B 1 145 ? 3.27 7.75 5.234 1 98.44 145 LEU B O 1
ATOM 3476 N N . PRO B 1 146 ? 1.627 6.273 5.484 1 98.12 146 PRO B N 1
ATOM 3477 C CA . PRO B 1 146 ? 2.576 5.18 5.715 1 98.12 146 PRO B CA 1
ATOM 3478 C C . PRO B 1 146 ? 3.369 4.812 4.465 1 98.12 146 PRO B C 1
ATOM 3480 O O . PRO B 1 146 ? 2.787 4.641 3.389 1 98.12 146 PRO B O 1
ATOM 3483 N N . MET B 1 147 ? 4.648 4.707 4.672 1 98 147 MET B N 1
ATOM 3484 C CA . MET B 1 147 ? 5.527 4.363 3.555 1 98 147 MET B CA 1
ATOM 3485 C C . MET B 1 147 ? 6.09 2.957 3.719 1 98 147 MET B C 1
ATOM 3487 O O . MET B 1 147 ? 6.133 2.186 2.76 1 98 147 MET B O 1
ATOM 3491 N N . ASN B 1 148 ? 6.551 2.668 4.848 1 96.25 148 ASN B N 1
ATOM 3492 C CA . ASN B 1 148 ? 7.277 1.422 5.07 1 96.25 148 ASN B CA 1
ATOM 3493 C C . ASN B 1 148 ? 7.195 0.979 6.527 1 96.25 148 ASN B C 1
ATOM 3495 O O . ASN B 1 148 ? 7.207 1.812 7.434 1 96.25 148 ASN B O 1
ATOM 3499 N N . ASN B 1 149 ? 7.078 -0.351 6.754 1 95.12 149 ASN B N 1
ATOM 3500 C CA . ASN B 1 149 ? 7.102 -0.993 8.062 1 95.12 149 ASN B CA 1
ATOM 3501 C C . ASN B 1 149 ? 5.914 -0.565 8.922 1 95.12 149 ASN B C 1
ATOM 3503 O O . ASN B 1 149 ? 6.02 -0.5 10.148 1 95.12 149 ASN B O 1
ATOM 3507 N N . LEU B 1 150 ? 4.891 -0.232 8.258 1 96 150 LEU B N 1
ATOM 3508 C CA . LEU B 1 150 ? 3.639 0.123 8.914 1 96 150 LEU B CA 1
ATOM 3509 C C . LEU B 1 150 ? 2.504 -0.784 8.453 1 96 150 LEU B C 1
ATOM 3511 O O . LEU B 1 150 ? 1.357 -0.342 8.344 1 96 150 LEU B O 1
ATOM 3515 N N . SER B 1 151 ? 2.91 -1.994 8.078 1 95 151 SER B N 1
ATOM 3516 C CA . SER B 1 151 ? 1.904 -2.975 7.68 1 95 151 SER B CA 1
ATOM 3517 C C . SER B 1 151 ? 0.854 -3.16 8.773 1 95 151 SER B C 1
ATOM 3519 O O . SER B 1 151 ? 1.191 -3.299 9.945 1 95 151 SER B O 1
ATOM 3521 N N . GLY B 1 152 ? -0.389 -3.139 8.359 1 93.69 152 GLY B N 1
ATOM 3522 C CA . GLY B 1 152 ? -1.479 -3.336 9.297 1 93.69 152 GLY B CA 1
ATOM 3523 C C . GLY B 1 152 ? -2.1 -2.035 9.773 1 93.69 152 GLY B C 1
ATOM 3524 O O . GLY B 1 152 ? -3.197 -2.035 10.336 1 93.69 152 GLY B O 1
ATOM 3525 N N . HIS B 1 153 ? -1.379 -0.929 9.602 1 93.94 153 HIS B N 1
ATOM 3526 C CA . HIS B 1 153 ? -1.94 0.351 10.023 1 93.94 153 HIS B CA 1
ATOM 3527 C C . HIS B 1 153 ? -3.174 0.706 9.195 1 93.94 153 HIS B C 1
ATOM 3529 O O . HIS B 1 153 ? -4.215 1.065 9.75 1 93.94 153 HIS B O 1
ATOM 3535 N N . GLY B 1 154 ? -3.117 0.665 8.008 1 95.94 154 GLY B N 1
ATOM 3536 C CA . GLY B 1 154 ? -4.188 0.816 7.031 1 95.94 154 GLY B CA 1
ATOM 3537 C C . GLY B 1 154 ? -4.223 -0.3 6.004 1 95.94 154 GLY B C 1
ATOM 3538 O O . GLY B 1 154 ? -3.723 -1.398 6.258 1 95.94 154 GLY B O 1
ATOM 3539 N N . PHE B 1 155 ? -4.879 -0.067 4.887 1 97.62 155 PHE B N 1
ATOM 3540 C CA . PHE B 1 155 ? -4.934 -1.034 3.795 1 97.62 155 PHE B CA 1
ATOM 3541 C C . PHE B 1 155 ? -3.65 -0.991 2.971 1 97.62 155 PHE B C 1
ATOM 3543 O O . PHE B 1 155 ? -3.23 -2.006 2.414 1 97.62 155 PHE B O 1
ATOM 3550 N N . TYR B 1 156 ? -3.045 0.251 2.98 1 98.31 156 TYR B N 1
ATOM 3551 C CA . TYR B 1 156 ? -1.935 0.469 2.061 1 98.31 156 TYR B CA 1
ATOM 3552 C C . TYR B 1 156 ? -0.737 1.072 2.785 1 98.31 156 TYR B C 1
ATOM 3554 O O . TYR B 1 156 ? -0.9 1.795 3.771 1 98.31 156 TYR B O 1
ATOM 3562 N N . GLN B 1 157 ? 0.448 0.737 2.359 1 98.44 157 GLN B N 1
ATOM 3563 C CA . GLN B 1 157 ? 1.658 1.55 2.422 1 98.44 157 GLN B CA 1
ATOM 3564 C C . GLN B 1 157 ? 2.053 2.057 1.038 1 98.44 157 GLN B C 1
ATOM 3566 O O . GLN B 1 157 ? 2.035 1.301 0.066 1 98.44 157 GLN B O 1
ATOM 3571 N N . PHE B 1 158 ? 2.324 3.332 0.94 1 98.56 158 PHE B N 1
ATOM 3572 C CA . PHE B 1 158 ? 2.506 3.93 -0.377 1 98.56 158 PHE B CA 1
ATOM 3573 C C . PHE B 1 158 ? 3.986 4.109 -0.689 1 98.56 158 PHE B C 1
ATOM 3575 O O . PHE B 1 158 ? 4.77 4.496 0.182 1 98.56 158 PHE B O 1
ATOM 3582 N N . SER B 1 159 ? 4.312 3.877 -1.942 1 97.19 159 SER B N 1
ATOM 3583 C CA . SER B 1 159 ? 5.648 4.199 -2.434 1 97.19 159 SER B CA 1
ATOM 3584 C C . SER B 1 159 ? 5.746 5.66 -2.857 1 97.19 159 SER B C 1
ATOM 3586 O O . SER B 1 159 ? 4.809 6.203 -3.447 1 97.19 159 SER B O 1
ATOM 3588 N N . PRO B 1 160 ? 6.957 6.238 -2.66 1 97.25 160 PRO B N 1
ATOM 3589 C CA . PRO B 1 160 ? 7.133 7.613 -3.127 1 97.25 160 PRO B CA 1
ATOM 3590 C C . PRO B 1 160 ? 6.898 7.766 -4.629 1 97.25 160 PRO B C 1
ATOM 3592 O O . PRO B 1 160 ? 6.41 8.805 -5.078 1 97.25 160 PRO B O 1
ATOM 3595 N N . GLU B 1 161 ? 7.223 6.754 -5.348 1 95.38 161 GLU B N 1
ATOM 3596 C CA . GLU B 1 161 ? 7.098 6.797 -6.801 1 95.38 161 GLU B CA 1
ATOM 3597 C C . GLU B 1 161 ? 5.668 7.117 -7.227 1 95.38 161 GLU B C 1
ATOM 3599 O O . GLU B 1 161 ? 5.449 7.785 -8.242 1 95.38 161 GLU B O 1
ATOM 3604 N N . LEU B 1 162 ? 4.73 6.602 -6.512 1 97.56 162 LEU B N 1
ATOM 3605 C CA . LEU B 1 162 ? 3.33 6.891 -6.809 1 97.56 162 LEU B CA 1
ATOM 3606 C C . LEU B 1 162 ? 3.078 8.391 -6.828 1 97.56 162 LEU B C 1
ATOM 3608 O O . LEU B 1 162 ? 2.461 8.914 -7.762 1 97.56 162 LEU B O 1
ATOM 3612 N N . PHE B 1 163 ? 3.6 9.141 -5.895 1 98.12 163 PHE B N 1
ATOM 3613 C CA . PHE B 1 163 ? 3.309 10.562 -5.754 1 98.12 163 PHE B CA 1
ATOM 3614 C C . PHE B 1 163 ? 4.137 11.391 -6.734 1 98.12 163 PHE B C 1
ATOM 3616 O O . PHE B 1 163 ? 3.688 12.43 -7.211 1 98.12 163 PHE B O 1
ATOM 3623 N N . PHE B 1 164 ? 5.344 10.867 -7.09 1 96.94 164 PHE B N 1
ATOM 3624 C CA . PHE B 1 164 ? 6.098 11.492 -8.172 1 96.94 164 PHE B CA 1
ATOM 3625 C C . PHE B 1 164 ? 5.324 11.422 -9.484 1 96.94 164 PHE B C 1
ATOM 3627 O O . PHE B 1 164 ? 5.406 12.336 -10.305 1 96.94 164 PHE B O 1
ATOM 3634 N N . ASN B 1 165 ? 4.602 10.344 -9.625 1 95.06 165 ASN B N 1
ATOM 3635 C CA . ASN B 1 165 ? 3.85 10.156 -10.867 1 95.06 165 ASN B CA 1
ATOM 3636 C C . ASN B 1 165 ? 2.508 10.883 -10.82 1 95.06 165 ASN B C 1
ATOM 3638 O O . ASN B 1 165 ? 2.027 11.375 -11.844 1 95.06 165 ASN B O 1
ATOM 3642 N N . LEU B 1 166 ? 1.893 10.992 -9.688 1 96.62 166 LEU B N 1
ATOM 3643 C CA . LEU B 1 166 ? 0.586 11.625 -9.539 1 96.62 166 LEU B CA 1
ATOM 3644 C C . LEU B 1 166 ? 0.695 13.141 -9.688 1 96.62 166 LEU B C 1
ATOM 3646 O O . LEU B 1 166 ? -0.183 13.773 -10.281 1 96.62 166 LEU B O 1
ATOM 3650 N N . TYR B 1 167 ? 1.721 13.688 -9.102 1 97.12 167 TYR B N 1
ATOM 3651 C CA . TYR B 1 167 ? 1.842 15.141 -9.039 1 97.12 167 TYR B CA 1
ATOM 3652 C C . TYR B 1 167 ? 2.941 15.633 -9.969 1 97.12 167 TYR B C 1
ATOM 3654 O O . TYR B 1 167 ? 3.918 16.234 -9.523 1 97.12 167 TYR B O 1
ATOM 3662 N N . GLN B 1 168 ? 2.725 15.461 -11.25 1 93.62 168 GLN B N 1
ATOM 3663 C CA . GLN B 1 168 ? 3.643 15.891 -12.297 1 93.62 168 GLN B CA 1
ATOM 3664 C C . GLN B 1 168 ? 3.135 17.156 -12.992 1 93.62 168 GLN B C 1
ATOM 3666 O O . GLN B 1 168 ? 1.932 17.422 -12.984 1 93.62 168 GLN B O 1
ATOM 3671 N N . PRO B 1 169 ? 4.082 17.844 -13.57 1 93.19 169 PRO B N 1
ATOM 3672 C CA . PRO B 1 169 ? 3.668 19.047 -14.312 1 93.19 169 PRO B CA 1
ATOM 3673 C C . PRO B 1 169 ? 2.682 18.719 -15.43 1 93.19 169 PRO B C 1
ATOM 3675 O O . PRO B 1 169 ? 1.721 19.469 -15.648 1 93.19 169 PRO B O 1
ATOM 3678 N N . ALA B 1 170 ? 2.877 17.609 -16.125 1 90.75 170 ALA B N 1
ATOM 3679 C CA . ALA B 1 170 ? 1.998 17.219 -17.234 1 90.75 170 ALA B CA 1
ATOM 3680 C C . ALA B 1 170 ? 0.57 17 -16.734 1 90.75 170 ALA B C 1
ATOM 3682 O O . ALA B 1 170 ? -0.384 17.125 -17.516 1 90.75 170 ALA B O 1
ATOM 3683 N N . ARG B 1 171 ? 0.428 16.781 -15.43 1 93.31 171 ARG B N 1
ATOM 3684 C CA . ARG B 1 171 ? -0.881 16.547 -14.828 1 93.31 171 ARG B CA 1
ATOM 3685 C C . ARG B 1 171 ? -1.393 17.781 -14.117 1 93.31 171 ARG B C 1
ATOM 3687 O O . ARG B 1 171 ? -2.416 17.734 -13.43 1 93.31 171 ARG B O 1
ATOM 3694 N N . GLY B 1 172 ? -0.648 18.875 -14.195 1 95.75 172 GLY B N 1
ATOM 3695 C CA . GLY B 1 172 ? -1.08 20.141 -13.617 1 95.75 172 GLY B CA 1
ATOM 3696 C C . GLY B 1 172 ? -0.611 20.344 -12.188 1 95.75 172 GLY B C 1
ATOM 3697 O O . GLY B 1 172 ? -1.235 21.062 -11.414 1 95.75 172 GLY B O 1
ATOM 3698 N N . PHE B 1 173 ? 0.508 19.641 -11.828 1 97.62 173 PHE B N 1
ATOM 3699 C CA . PHE B 1 173 ? 0.979 19.766 -10.453 1 97.62 173 PHE B CA 1
ATOM 3700 C C . PHE B 1 173 ? 2.486 19.984 -10.414 1 97.62 173 PHE B C 1
ATOM 3702 O O . PHE B 1 173 ? 3.174 19.781 -11.422 1 97.62 173 PHE B O 1
ATOM 3709 N N . GLU B 1 174 ? 2.916 20.453 -9.328 1 97.69 174 GLU B N 1
ATOM 3710 C CA . GLU B 1 174 ? 4.332 20.562 -8.992 1 97.69 174 GLU B CA 1
ATOM 3711 C C . GLU B 1 174 ? 4.613 20 -7.602 1 97.69 174 GLU B C 1
ATOM 3713 O O . GLU B 1 174 ? 3.977 20.391 -6.621 1 97.69 174 GLU B O 1
ATOM 3718 N N . LEU B 1 175 ? 5.543 19.094 -7.555 1 97.88 175 LEU B N 1
ATOM 3719 C CA . LEU B 1 175 ? 5.992 18.609 -6.254 1 97.88 175 LEU B CA 1
ATOM 3720 C C . LEU B 1 175 ? 6.93 19.625 -5.594 1 97.88 175 LEU B C 1
ATOM 3722 O O . LEU B 1 175 ? 7.93 20.031 -6.191 1 97.88 175 LEU B O 1
ATOM 3726 N N . ARG B 1 176 ? 6.543 20.016 -4.422 1 97.69 176 ARG B N 1
ATOM 3727 C CA . ARG B 1 176 ? 7.367 20.969 -3.668 1 97.69 176 ARG B CA 1
ATOM 3728 C C . ARG B 1 176 ? 8.281 20.234 -2.689 1 97.69 176 ARG B C 1
ATOM 3730 O O . ARG B 1 176 ? 9.273 20.797 -2.221 1 97.69 176 ARG B O 1
ATOM 3737 N N . GLY B 1 177 ? 7.938 18.984 -2.422 1 96.94 177 GLY B N 1
ATOM 3738 C CA . GLY B 1 177 ? 8.75 18.156 -1.545 1 96.94 177 GLY B CA 1
ATOM 3739 C C . GLY B 1 177 ? 8.211 16.75 -1.39 1 96.94 177 GLY B C 1
ATOM 3740 O O . GLY B 1 177 ? 6.996 16.547 -1.328 1 96.94 177 GLY B O 1
ATOM 3741 N N . VAL B 1 178 ? 9.078 15.789 -1.406 1 98.06 178 VAL B N 1
ATOM 3742 C CA . VAL B 1 178 ? 8.812 14.391 -1.065 1 98.06 178 VAL B CA 1
ATOM 3743 C C . VAL B 1 178 ? 9.859 13.898 -0.067 1 98.06 178 VAL B C 1
ATOM 3745 O O . VAL B 1 178 ? 11.055 13.891 -0.366 1 98.06 178 VAL B O 1
ATOM 3748 N N . TYR B 1 179 ? 9.391 13.508 1.105 1 97.38 179 TYR B N 1
ATOM 3749 C CA . TYR B 1 179 ? 10.32 13.148 2.166 1 97.38 179 TYR B CA 1
ATOM 3750 C C . TYR B 1 179 ? 9.945 11.812 2.797 1 97.38 179 TYR B C 1
ATOM 3752 O O . TYR B 1 179 ? 8.766 11.469 2.871 1 97.38 179 TYR B O 1
ATOM 3760 N N . ALA B 1 180 ? 10.93 11.055 3.156 1 97 180 ALA B N 1
ATOM 3761 C CA . ALA B 1 180 ? 10.797 9.953 4.102 1 97 180 ALA B CA 1
ATOM 3762 C C . ALA B 1 180 ? 11.172 10.383 5.516 1 97 180 ALA B C 1
ATOM 3764 O O . ALA B 1 180 ? 12.125 11.148 5.703 1 97 180 ALA B O 1
ATOM 3765 N N . ALA B 1 181 ? 10.375 9.945 6.484 1 95.25 181 ALA B N 1
ATOM 3766 C CA . ALA B 1 181 ? 10.648 10.312 7.871 1 95.25 181 ALA B CA 1
ATOM 3767 C C . ALA B 1 181 ? 10.492 9.109 8.797 1 95.25 181 ALA B C 1
ATOM 3769 O O . ALA B 1 181 ? 9.5 8.391 8.734 1 95.25 181 ALA B O 1
ATOM 3770 N N . THR B 1 182 ? 11.516 8.875 9.656 1 92 182 THR B N 1
ATOM 3771 C CA . THR B 1 182 ? 11.406 7.816 10.656 1 92 182 THR B CA 1
ATOM 3772 C C . THR B 1 182 ? 10.43 8.211 11.758 1 92 182 THR B C 1
ATOM 3774 O O . THR B 1 182 ? 10.664 9.18 12.484 1 92 182 THR B O 1
ATOM 3777 N N . LYS B 1 183 ? 9.438 7.5 11.906 1 91 183 LYS B N 1
ATOM 3778 C CA . LYS B 1 183 ? 8.32 7.844 12.789 1 91 183 LYS B CA 1
ATOM 3779 C C . LYS B 1 183 ? 8.812 8.141 14.203 1 91 183 LYS B C 1
ATOM 3781 O O . LYS B 1 183 ? 8.344 9.094 14.836 1 91 183 LYS B O 1
ATOM 3786 N N . ALA B 1 184 ? 9.742 7.367 14.727 1 86 184 ALA B N 1
ATOM 3787 C CA . ALA B 1 184 ? 10.188 7.469 16.109 1 86 184 ALA B CA 1
ATOM 3788 C C . ALA B 1 184 ? 11.172 8.617 16.281 1 86 184 ALA B C 1
ATOM 3790 O O . ALA B 1 184 ? 11.484 9.016 17.406 1 86 184 ALA B O 1
ATOM 3791 N N . GLU B 1 185 ? 11.656 9.203 15.148 1 85 185 GLU B N 1
ATOM 3792 C CA . GLU B 1 185 ? 12.641 10.289 15.188 1 85 185 GLU B CA 1
ATOM 3793 C C . GLU B 1 185 ? 12.141 11.508 14.414 1 85 185 GLU B C 1
ATOM 3795 O O . GLU B 1 185 ? 12.5 11.695 13.25 1 85 185 GLU B O 1
ATOM 3800 N N . PRO B 1 186 ? 11.43 12.344 15.125 1 83.12 186 PRO B N 1
ATOM 3801 C CA . PRO B 1 186 ? 10.719 13.422 14.438 1 83.12 186 PRO B CA 1
ATOM 3802 C C . PRO B 1 186 ? 11.664 14.398 13.734 1 83.12 186 PRO B C 1
ATOM 3804 O O . PRO B 1 186 ? 11.227 15.211 12.914 1 83.12 186 PRO B O 1
ATOM 3807 N N . ARG B 1 187 ? 12.938 14.312 13.938 1 81.75 187 ARG B N 1
ATOM 3808 C CA . ARG B 1 187 ? 13.859 15.25 13.312 1 81.75 187 ARG B CA 1
ATOM 3809 C C . ARG B 1 187 ? 14.633 14.578 12.172 1 81.75 187 ARG B C 1
ATOM 3811 O O . ARG B 1 187 ? 15.453 15.219 11.516 1 81.75 187 ARG B O 1
ATOM 3818 N N . ARG B 1 188 ? 14.367 13.367 11.898 1 87.25 188 ARG B N 1
ATOM 3819 C CA . ARG B 1 188 ? 15.102 12.641 10.867 1 87.25 188 ARG B CA 1
ATOM 3820 C C . ARG B 1 188 ? 14.258 12.484 9.609 1 87.25 188 ARG B C 1
ATOM 3822 O O . ARG B 1 188 ? 13.453 11.555 9.5 1 87.25 188 ARG B O 1
ATOM 3829 N N . TRP B 1 189 ? 14.508 13.398 8.734 1 95 189 TRP B N 1
ATOM 3830 C CA . TRP B 1 189 ? 13.859 13.383 7.43 1 95 189 TRP B CA 1
ATOM 3831 C C . TRP B 1 189 ? 14.883 13.164 6.316 1 95 189 TRP B C 1
ATOM 3833 O O . TRP B 1 189 ? 16.062 13.484 6.473 1 95 189 TRP B O 1
ATOM 3843 N N . TRP B 1 190 ? 14.5 12.586 5.27 1 95.88 190 TRP B N 1
ATOM 3844 C CA . TRP B 1 190 ? 15.281 12.391 4.055 1 95.88 190 TRP B CA 1
ATOM 3845 C C . TRP B 1 190 ? 14.492 12.82 2.822 1 95.88 190 TRP B C 1
ATOM 3847 O O . TRP B 1 190 ? 13.336 12.422 2.648 1 95.88 190 TRP B O 1
ATOM 3857 N N . ALA B 1 191 ? 15.109 13.68 2.027 1 96.44 191 ALA B N 1
ATOM 3858 C CA . ALA B 1 191 ? 14.531 13.938 0.711 1 96.44 191 ALA B CA 1
ATOM 3859 C C . ALA B 1 191 ? 14.625 12.711 -0.185 1 96.44 191 ALA B C 1
ATOM 3861 O O . ALA B 1 191 ? 15.672 12.055 -0.243 1 96.44 191 ALA B O 1
ATOM 3862 N N . VAL B 1 192 ? 13.531 12.414 -0.838 1 97.56 192 VAL B N 1
ATOM 3863 C CA . VAL B 1 192 ? 13.5 11.234 -1.696 1 97.56 192 VAL B CA 1
ATOM 3864 C C . VAL B 1 192 ? 13.836 11.633 -3.133 1 97.56 192 VAL B C 1
ATOM 3866 O O . VAL B 1 192 ? 13.297 12.609 -3.658 1 97.56 192 VAL B O 1
ATOM 3869 N N . ALA B 1 193 ? 14.688 10.875 -3.742 1 95.88 193 ALA B N 1
ATOM 3870 C CA . ALA B 1 193 ? 15.039 11.125 -5.137 1 95.88 193 ALA B CA 1
ATOM 3871 C C . ALA B 1 193 ? 13.914 10.68 -6.074 1 95.88 193 ALA B C 1
ATOM 3873 O O . ALA B 1 193 ? 13.227 9.695 -5.797 1 95.88 193 ALA B O 1
ATOM 3874 N N . ASP B 1 194 ? 13.766 11.383 -7.141 1 94.31 194 ASP B N 1
ATOM 3875 C CA . ASP B 1 194 ? 12.781 11.039 -8.164 1 94.31 194 ASP B CA 1
ATOM 3876 C C . ASP B 1 194 ? 13.227 9.812 -8.953 1 94.31 194 ASP B C 1
ATOM 3878 O O . ASP B 1 194 ? 14.227 9.859 -9.672 1 94.31 194 ASP B O 1
ATOM 3882 N N . PRO B 1 195 ? 12.469 8.758 -8.898 1 92.75 195 PRO B N 1
ATOM 3883 C CA . PRO B 1 195 ? 12.867 7.555 -9.633 1 92.75 195 PRO B CA 1
ATOM 3884 C C . PRO B 1 195 ? 13 7.793 -11.133 1 92.75 195 PRO B C 1
ATOM 3886 O O . PRO B 1 195 ? 13.859 7.195 -11.781 1 92.75 195 PRO B O 1
ATOM 3889 N N . GLN B 1 196 ? 12.156 8.555 -11.703 1 89.94 196 GLN B N 1
ATOM 3890 C CA . GLN B 1 196 ? 12.234 8.859 -13.133 1 89.94 196 GLN B CA 1
ATOM 3891 C C . GLN B 1 196 ? 13.586 9.484 -13.484 1 89.94 196 GLN B C 1
ATOM 3893 O O . GLN B 1 196 ? 14.195 9.125 -14.492 1 89.94 196 GLN B O 1
ATOM 3898 N N . ARG B 1 197 ? 14.023 10.406 -12.68 1 90.19 197 ARG B N 1
ATOM 3899 C CA . ARG B 1 197 ? 15.305 11.078 -12.914 1 90.19 197 ARG B CA 1
ATOM 3900 C C . ARG B 1 197 ? 16.469 10.109 -12.727 1 90.19 197 ARG B C 1
ATOM 3902 O O . ARG B 1 197 ? 17.469 10.18 -13.445 1 90.19 197 ARG B O 1
ATOM 3909 N N . LEU B 1 198 ? 16.328 9.188 -11.758 1 90 198 LEU B N 1
ATOM 3910 C CA . LEU B 1 198 ? 17.391 8.227 -11.469 1 90 198 LEU B CA 1
ATOM 3911 C C . LEU B 1 198 ? 17.406 7.113 -12.508 1 90 198 LEU B C 1
ATOM 3913 O O . LEU B 1 198 ? 18.422 6.422 -12.672 1 90 198 LEU B O 1
ATOM 3917 N N . GLY B 1 199 ? 16.219 6.883 -13.172 1 87.25 199 GLY B N 1
ATOM 3918 C CA . GLY B 1 199 ? 16.094 5.789 -14.125 1 87.25 199 GLY B CA 1
ATOM 3919 C C . GLY B 1 199 ? 15.992 4.43 -13.453 1 87.25 199 GLY B C 1
ATOM 3920 O O . GLY B 1 199 ? 16.328 3.408 -14.062 1 87.25 199 GLY B O 1
ATOM 3921 N N . ARG B 1 200 ? 15.727 4.48 -12.148 1 87.88 200 ARG B N 1
ATOM 3922 C CA . ARG B 1 200 ? 15.562 3.252 -11.383 1 87.88 200 ARG B CA 1
ATOM 3923 C C . ARG B 1 200 ? 14.633 3.473 -10.188 1 87.88 200 ARG B C 1
ATOM 3925 O O . ARG B 1 200 ? 14.414 4.613 -9.766 1 87.88 200 ARG B O 1
ATOM 3932 N N . ARG B 1 201 ? 14.242 2.41 -9.656 1 89.5 201 ARG B N 1
ATOM 3933 C CA . ARG B 1 201 ? 13.352 2.463 -8.5 1 89.5 201 ARG B CA 1
ATOM 3934 C C . ARG B 1 201 ? 14.109 2.896 -7.246 1 89.5 201 ARG B C 1
ATOM 3936 O O . ARG B 1 201 ? 15.297 2.584 -7.09 1 89.5 201 ARG B O 1
ATOM 3943 N N . VAL B 1 202 ? 13.414 3.652 -6.395 1 90.12 202 VAL B N 1
ATOM 3944 C CA . VAL B 1 202 ? 13.898 4.012 -5.066 1 90.12 202 VAL B CA 1
ATOM 3945 C C . VAL B 1 202 ? 13.297 3.074 -4.023 1 90.12 202 VAL B C 1
ATOM 3947 O O . VAL B 1 202 ? 12.156 3.266 -3.594 1 90.12 202 VAL B O 1
ATOM 3950 N N . THR B 1 203 ? 14.07 2.033 -3.654 1 89.31 203 THR B N 1
ATOM 3951 C CA . THR B 1 203 ? 13.586 1.022 -2.723 1 89.31 203 THR B CA 1
ATOM 3952 C C . THR B 1 203 ? 14.031 1.341 -1.299 1 89.31 203 THR B C 1
ATOM 3954 O O . THR B 1 203 ? 14.945 2.139 -1.094 1 89.31 203 THR B O 1
ATOM 3957 N N . LEU B 1 204 ? 13.336 0.822 -0.354 1 91.44 204 LEU B N 1
ATOM 3958 C CA . LEU B 1 204 ? 13.703 1.006 1.045 1 91.44 204 LEU B CA 1
ATOM 3959 C C . LEU B 1 204 ? 13.461 -0.27 1.844 1 91.44 204 LEU B C 1
ATOM 3961 O O . LEU B 1 204 ? 12.344 -0.789 1.867 1 91.44 204 LEU B O 1
ATOM 3965 N N . ARG B 1 205 ? 14.461 -0.77 2.424 1 87.69 205 ARG B N 1
ATOM 3966 C CA . ARG B 1 205 ? 14.43 -1.81 3.447 1 87.69 205 ARG B CA 1
ATOM 3967 C C . ARG B 1 205 ? 15.055 -1.313 4.746 1 87.69 205 ARG B C 1
ATOM 3969 O O . ARG B 1 205 ? 16.203 -0.844 4.758 1 87.69 205 ARG B O 1
ATOM 3976 N N . ASN B 1 206 ? 14.305 -1.339 5.816 1 88.44 206 ASN B N 1
ATOM 3977 C CA . ASN B 1 206 ? 14.812 -0.873 7.102 1 88.44 206 ASN B CA 1
ATOM 3978 C C . ASN B 1 206 ? 14.062 -1.513 8.266 1 88.44 206 ASN B C 1
ATOM 3980 O O . ASN B 1 206 ? 13.219 -2.387 8.062 1 88.44 206 ASN B O 1
ATOM 3984 N N . GLY B 1 207 ? 14.461 -1.186 9.461 1 88.81 207 GLY B N 1
ATOM 3985 C CA . GLY B 1 207 ? 13.82 -1.731 10.648 1 88.81 207 GLY B CA 1
ATOM 3986 C C . GLY B 1 207 ? 12.945 -0.725 11.367 1 88.81 207 GLY B C 1
ATOM 3987 O O . GLY B 1 207 ? 12.523 -0.964 12.5 1 88.81 207 GLY B O 1
ATOM 3988 N N . HIS B 1 208 ? 12.664 0.407 10.688 1 90.44 208 HIS B N 1
ATOM 3989 C CA . HIS B 1 208 ? 11.953 1.505 11.328 1 90.44 208 HIS B CA 1
ATOM 3990 C C . HIS B 1 208 ? 10.648 1.817 10.594 1 90.44 208 HIS B C 1
ATOM 3992 O O . HIS B 1 208 ? 10.555 1.608 9.383 1 90.44 208 HIS B O 1
ATOM 3998 N N . GLU B 1 209 ? 9.703 2.232 11.367 1 93.62 209 GLU B N 1
ATOM 3999 C CA . GLU B 1 209 ? 8.5 2.773 10.742 1 93.62 209 GLU B CA 1
ATOM 4000 C C . GLU B 1 209 ? 8.789 4.094 10.031 1 93.62 209 GLU B C 1
ATOM 4002 O O . GLU B 1 209 ? 9.414 4.984 10.602 1 93.62 209 GLU B O 1
ATOM 4007 N N . VAL B 1 210 ? 8.352 4.203 8.789 1 95.75 210 VAL B N 1
ATOM 4008 C CA . VAL B 1 210 ? 8.711 5.367 7.988 1 95.75 210 VAL B CA 1
ATOM 4009 C C . VAL B 1 210 ? 7.457 6 7.402 1 95.75 210 VAL B C 1
ATOM 4011 O O . VAL B 1 210 ? 6.613 5.305 6.832 1 95.75 210 VAL B O 1
ATOM 4014 N N . TYR B 1 211 ? 7.379 7.344 7.551 1 97.12 211 TYR B N 1
ATOM 4015 C CA . TYR B 1 211 ? 6.34 8.141 6.91 1 97.12 211 TYR B CA 1
ATOM 4016 C C . TYR B 1 211 ? 6.789 8.625 5.535 1 97.12 211 TYR B C 1
ATOM 4018 O O . TYR B 1 211 ? 7.984 8.828 5.301 1 97.12 211 TYR B O 1
ATOM 4026 N N . LEU B 1 212 ? 5.82 8.742 4.672 1 98.5 212 LEU B N 1
ATOM 4027 C CA . LEU B 1 212 ? 5.961 9.516 3.439 1 98.5 212 LEU B CA 1
ATOM 4028 C C . LEU B 1 212 ? 5.316 10.891 3.578 1 98.5 212 LEU B C 1
ATOM 4030 O O . LEU B 1 212 ? 4.125 10.992 3.879 1 98.5 212 LEU B O 1
ATOM 4034 N N . LEU B 1 213 ? 6.062 11.883 3.459 1 98.31 213 LEU B N 1
ATOM 4035 C CA . LEU B 1 213 ? 5.578 13.258 3.531 1 98.31 213 LEU B CA 1
ATOM 4036 C C . LEU B 1 213 ? 5.648 13.93 2.164 1 98.31 213 LEU B C 1
ATOM 4038 O O . LEU B 1 213 ? 6.695 13.906 1.512 1 98.31 213 LEU B O 1
ATOM 4042 N N . VAL B 1 214 ? 4.551 14.539 1.718 1 98.81 214 VAL B N 1
ATOM 4043 C CA . VAL B 1 214 ? 4.477 15.102 0.37 1 98.81 214 VAL B CA 1
ATOM 4044 C C . VAL B 1 214 ? 3.855 16.5 0.42 1 98.81 214 VAL B C 1
ATOM 4046 O O . VAL B 1 214 ? 2.881 16.719 1.141 1 98.81 214 VAL B O 1
ATOM 4049 N N . ILE B 1 215 ? 4.379 17.406 -0.267 1 98.81 215 ILE B N 1
ATOM 4050 C CA . ILE B 1 215 ? 3.795 18.719 -0.534 1 98.81 215 ILE B CA 1
ATOM 4051 C C . ILE B 1 215 ? 3.664 18.922 -2.041 1 98.81 215 ILE B C 1
ATOM 4053 O O . ILE B 1 215 ? 4.66 18.891 -2.768 1 98.81 215 ILE B O 1
ATOM 4057 N N . ALA B 1 216 ? 2.471 19.125 -2.52 1 98.81 216 ALA B N 1
ATOM 4058 C CA . ALA B 1 216 ? 2.217 19.328 -3.945 1 98.81 216 ALA B CA 1
ATOM 4059 C C . ALA B 1 216 ? 1.398 20.594 -4.191 1 98.81 216 ALA B C 1
ATOM 4061 O O . ALA B 1 216 ? 0.47 20.891 -3.439 1 98.81 216 ALA B O 1
ATOM 4062 N N . ARG B 1 217 ? 1.706 21.266 -5.223 1 98.81 217 ARG B N 1
ATOM 4063 C CA . ARG B 1 217 ? 0.979 22.453 -5.637 1 98.81 217 ARG B CA 1
ATOM 4064 C C . ARG B 1 217 ? 0.179 22.203 -6.906 1 98.81 217 ARG B C 1
ATOM 4066 O O . ARG B 1 217 ? 0.689 21.609 -7.855 1 98.81 217 ARG B O 1
ATOM 4073 N N . LYS B 1 218 ? -1.05 22.641 -6.902 1 98.56 218 LYS B N 1
ATOM 4074 C CA . LYS B 1 218 ? -1.872 22.578 -8.109 1 98.56 218 LYS B CA 1
ATOM 4075 C C . LYS B 1 218 ? -1.626 23.781 -9.008 1 98.56 218 LYS B C 1
ATOM 4077 O O . LYS B 1 218 ? -1.845 24.922 -8.594 1 98.56 218 LYS B O 1
ATOM 4082 N N . LEU B 1 219 ? -1.24 23.516 -10.234 1 97.81 219 LEU B N 1
ATOM 4083 C CA . LEU B 1 219 ? -0.862 24.578 -11.148 1 97.81 219 LEU B CA 1
ATOM 4084 C C . LEU B 1 219 ? -2.031 24.969 -12.055 1 97.81 219 LEU B C 1
ATOM 4086 O O . LEU B 1 219 ? -2.154 26.125 -12.453 1 97.81 219 LEU B O 1
ATOM 4090 N N . ARG B 1 220 ? -2.797 24.016 -12.391 1 96.75 220 ARG B N 1
ATOM 4091 C CA . ARG B 1 220 ? -3.969 24.188 -13.242 1 96.75 220 ARG B CA 1
ATOM 4092 C C . ARG B 1 220 ? -4.992 23.078 -13 1 96.75 220 ARG B C 1
ATOM 4094 O O . ARG B 1 220 ? -4.676 22.062 -12.383 1 96.75 220 ARG B O 1
ATOM 4101 N N . GLU B 1 221 ? -6.168 23.328 -13.43 1 93.5 221 GLU B N 1
ATOM 4102 C CA . GLU B 1 221 ? -7.168 22.266 -13.352 1 93.5 221 GLU B CA 1
ATOM 4103 C C . GLU B 1 221 ? -6.785 21.094 -14.234 1 93.5 221 GLU B C 1
ATOM 4105 O O . GLU B 1 221 ? -6.555 21.25 -15.438 1 93.5 221 GLU B O 1
ATOM 4110 N N . PRO B 1 222 ? -6.695 19.938 -13.562 1 86.44 222 PRO B N 1
ATOM 4111 C CA . PRO B 1 222 ? -6.277 18.812 -14.383 1 86.44 222 PRO B CA 1
ATOM 4112 C C . PRO B 1 222 ? -7.387 18.297 -15.297 1 86.44 222 PRO B C 1
ATOM 4114 O O . PRO B 1 222 ? -8.562 18.344 -14.93 1 86.44 222 PRO B O 1
ATOM 4117 N N . GLY B 1 223 ? -7.098 18.094 -16.516 1 81.12 223 GLY B N 1
ATOM 4118 C CA . GLY B 1 223 ? -8.023 17.297 -17.312 1 81.12 223 GLY B CA 1
ATOM 4119 C C . GLY B 1 223 ? -8.188 15.875 -16.797 1 81.12 223 GLY B C 1
ATOM 4120 O O . GLY B 1 223 ? -7.883 15.594 -15.641 1 81.12 223 GLY B O 1
ATOM 4121 N N . PRO B 1 224 ? -8.828 15.047 -17.594 1 78.81 224 PRO B N 1
ATOM 4122 C CA . PRO B 1 224 ? -8.852 13.641 -17.188 1 78.81 224 PRO B CA 1
ATOM 4123 C C . PRO B 1 224 ? -7.465 13.117 -16.812 1 78.81 224 PRO B C 1
ATOM 4125 O O . PRO B 1 224 ? -6.5 13.328 -17.562 1 78.81 224 PRO B O 1
ATOM 4128 N N . LEU B 1 225 ? -7.359 12.641 -15.633 1 81.5 225 LEU B N 1
ATOM 4129 C CA . LEU B 1 225 ? -6.078 12.148 -15.148 1 81.5 225 LEU B CA 1
ATOM 4130 C C . LEU B 1 225 ? -5.941 10.648 -15.383 1 81.5 225 LEU B C 1
ATOM 4132 O O . LEU B 1 225 ? -6.578 9.844 -14.688 1 81.5 225 LEU B O 1
ATOM 4136 N N . PRO B 1 226 ? -5.168 10.344 -16.438 1 83.88 226 PRO B N 1
ATOM 4137 C CA . PRO B 1 226 ? -4.957 8.906 -16.641 1 83.88 226 PRO B CA 1
ATOM 4138 C C . PRO B 1 226 ? -4.23 8.25 -15.469 1 83.88 226 PRO B C 1
ATOM 4140 O O . PRO B 1 226 ? -3.551 8.938 -14.695 1 83.88 226 PRO B O 1
ATOM 4143 N N . ALA B 1 227 ? -4.43 6.93 -15.344 1 88.19 227 ALA B N 1
ATOM 4144 C CA . ALA B 1 227 ? -3.684 6.195 -14.328 1 88.19 227 ALA B CA 1
ATOM 4145 C C . ALA B 1 227 ? -2.178 6.332 -14.539 1 88.19 227 ALA B C 1
ATOM 4147 O O . ALA B 1 227 ? -1.7 6.289 -15.68 1 88.19 227 ALA B O 1
ATOM 4148 N N . PRO B 1 228 ? -1.485 6.609 -13.445 1 87.06 228 PRO B N 1
ATOM 4149 C CA . PRO B 1 228 ? -0.03 6.691 -13.586 1 87.06 228 PRO B CA 1
ATOM 4150 C C . PRO B 1 228 ? 0.613 5.344 -13.891 1 87.06 228 PRO B C 1
ATOM 4152 O O . PRO B 1 228 ? 0.02 4.297 -13.617 1 87.06 228 PRO B O 1
ATOM 4155 N N . GLN B 1 229 ? 1.759 5.379 -14.555 1 82.25 229 GLN B N 1
ATOM 4156 C CA . GLN B 1 229 ? 2.588 4.207 -14.828 1 82.25 229 GLN B CA 1
ATOM 4157 C C . GLN B 1 229 ? 3.939 4.316 -14.125 1 82.25 229 GLN B C 1
ATOM 4159 O O . GLN B 1 229 ? 4.566 5.379 -14.133 1 82.25 229 GLN B O 1
ATOM 4164 N N . GLN B 1 230 ? 4.289 3.217 -13.523 1 83 230 GLN B N 1
ATOM 4165 C CA . GLN B 1 230 ? 5.605 3.213 -12.891 1 83 230 GLN B CA 1
ATOM 4166 C C . GLN B 1 230 ? 6.695 3.574 -13.891 1 83 230 GLN B C 1
ATOM 4168 O O . GLN B 1 230 ? 6.652 3.143 -15.047 1 83 230 GLN B O 1
ATOM 4173 N N . SER B 1 231 ? 7.66 4.242 -13.445 1 78.19 231 SER B N 1
ATOM 4174 C CA . SER B 1 231 ? 8.586 4.953 -14.32 1 78.19 231 SER B CA 1
ATOM 4175 C C . SER B 1 231 ? 9.391 3.98 -15.172 1 78.19 231 SER B C 1
ATOM 4177 O O . SER B 1 231 ? 9.641 4.242 -16.359 1 78.19 231 SER B O 1
ATOM 4179 N N . ASP B 1 232 ? 9.852 2.908 -14.547 1 73.88 232 ASP B N 1
ATOM 4180 C CA . ASP B 1 232 ? 10.688 1.986 -15.32 1 73.88 232 ASP B CA 1
ATOM 4181 C C . ASP B 1 232 ? 9.875 1.301 -16.422 1 73.88 232 ASP B C 1
ATOM 4183 O O . ASP B 1 232 ? 10.414 0.97 -17.469 1 73.88 232 ASP B O 1
ATOM 4187 N N . TYR B 1 233 ? 8.625 1.183 -16.234 1 71.44 233 TYR B N 1
ATOM 4188 C CA . TYR B 1 233 ? 7.746 0.653 -17.281 1 71.44 233 TYR B CA 1
ATOM 4189 C C . TYR B 1 233 ? 7.465 1.706 -18.344 1 71.44 233 TYR B C 1
ATOM 4191 O O . TYR B 1 233 ? 7.379 1.39 -19.531 1 71.44 233 TYR B O 1
ATOM 4199 N N . ALA B 1 234 ? 7.395 2.941 -17.859 1 68.5 234 ALA B N 1
ATOM 4200 C CA . ALA B 1 234 ? 7.137 4.047 -18.766 1 68.5 234 ALA B CA 1
ATOM 4201 C C . ALA B 1 234 ? 8.32 4.277 -19.703 1 68.5 234 ALA B C 1
ATOM 4203 O O . ALA B 1 234 ? 8.148 4.645 -20.859 1 68.5 234 ALA B O 1
ATOM 4204 N N . GLN B 1 235 ? 9.516 4.156 -19 1 57.19 235 GLN B N 1
ATOM 4205 C CA . GLN B 1 235 ? 10.734 4.375 -19.781 1 57.19 235 GLN B CA 1
ATOM 4206 C C . GLN B 1 235 ? 11 3.205 -20.719 1 57.19 235 GLN B C 1
ATOM 4208 O O . GLN B 1 235 ? 11.57 3.391 -21.797 1 57.19 235 GLN B O 1
ATOM 4213 N N . GLN B 1 236 ? 10.789 2.023 -20 1 54.84 236 GLN B N 1
ATOM 4214 C CA . GLN B 1 236 ? 10.914 0.852 -20.859 1 54.84 236 GLN B CA 1
ATOM 4215 C C . GLN B 1 236 ? 9.836 0.841 -21.938 1 54.84 236 GLN B C 1
ATOM 4217 O O . GLN B 1 236 ? 8.656 0.636 -21.641 1 54.84 236 GLN B O 1
ATOM 4222 N N . ALA B 1 237 ? 9.578 1.978 -22.281 1 45.84 237 ALA B N 1
ATOM 4223 C CA . ALA B 1 237 ? 8.586 2.191 -23.328 1 45.84 237 ALA B CA 1
ATOM 4224 C C . ALA B 1 237 ? 8.414 0.939 -24.188 1 45.84 237 ALA B C 1
ATOM 4226 O O . ALA B 1 237 ? 9.344 0.519 -24.875 1 45.84 237 ALA B O 1
ATOM 4227 N N . TRP B 1 238 ? 7.555 0.04 -23.844 1 41.75 238 TRP B N 1
ATOM 4228 C CA . TRP B 1 238 ? 6.438 -0.611 -24.516 1 41.75 238 TRP B CA 1
ATOM 4229 C C . TRP B 1 238 ? 5.922 0.247 -25.656 1 41.75 238 TRP B C 1
ATOM 4231 O O . TRP B 1 238 ? 4.859 -0.028 -26.219 1 41.75 238 TRP B O 1
ATOM 4241 N N . VAL B 1 239 ? 6.223 1.556 -25.562 1 34.22 239 VAL B N 1
ATOM 4242 C CA . VAL B 1 239 ? 5.871 2.248 -26.797 1 34.22 239 VAL B CA 1
ATOM 4243 C C . VAL B 1 239 ? 6.656 1.653 -27.969 1 34.22 239 VAL B C 1
ATOM 4245 O O . VAL B 1 239 ? 7.758 1.136 -27.781 1 34.22 239 VAL B O 1
ATOM 4248 N N . GLY B 1 240 ? 6.301 1.612 -29.109 1 36.19 240 GLY B N 1
ATOM 4249 C CA . GLY B 1 240 ? 6.641 1.184 -30.469 1 36.19 240 GLY B CA 1
ATOM 4250 C C . GLY B 1 240 ? 8.133 1.043 -30.688 1 36.19 240 GLY B C 1
ATOM 4251 O O . GLY B 1 240 ? 8.594 0.947 -31.828 1 36.19 240 GLY B O 1
ATOM 4252 N N . GLY B 1 241 ? 8.992 1.601 -29.719 1 34.38 241 GLY B N 1
ATOM 4253 C CA . GLY B 1 241 ? 10.359 1.517 -30.219 1 34.38 241 GLY B CA 1
ATOM 4254 C C . GLY B 1 241 ? 10.891 0.098 -30.25 1 34.38 241 GLY B C 1
ATOM 4255 O O . GLY B 1 241 ? 10.227 -0.835 -29.797 1 34.38 241 GLY B O 1
ATOM 4256 N N . ASP B 1 242 ? 12.25 -0.101 -30.922 1 32.88 242 ASP B N 1
ATOM 4257 C CA . ASP B 1 242 ? 12.969 -1.339 -31.219 1 32.88 242 ASP B CA 1
ATOM 4258 C C . ASP B 1 242 ? 12.984 -2.262 -30 1 32.88 242 ASP B C 1
ATOM 4260 O O . ASP B 1 242 ? 13.352 -1.84 -28.891 1 32.88 242 ASP B O 1
ATOM 4264 N N . PRO B 1 243 ? 12.227 -3.27 -30.031 1 33.94 243 PRO B N 1
ATOM 4265 C CA . PRO B 1 243 ? 12.297 -4.32 -29.016 1 33.94 243 PRO B CA 1
ATOM 4266 C C . PRO B 1 243 ? 13.688 -4.469 -28.406 1 33.94 243 PRO B C 1
ATOM 4268 O O . PRO B 1 243 ? 13.844 -5.039 -27.328 1 33.94 243 PRO B O 1
ATOM 4271 N N . ALA B 1 244 ? 14.789 -4.211 -29.172 1 29.89 244 ALA B N 1
ATOM 4272 C CA . ALA B 1 244 ? 16.203 -4.316 -28.781 1 29.89 244 ALA B CA 1
ATOM 4273 C C . ALA B 1 244 ? 16.516 -3.395 -27.609 1 29.89 244 ALA B C 1
ATOM 4275 O O . ALA B 1 244 ? 17.531 -3.578 -26.938 1 29.89 244 ALA B O 1
ATOM 4276 N N . ALA B 1 245 ? 15.922 -2.186 -27.594 1 33.22 245 ALA B N 1
ATOM 4277 C CA . ALA B 1 245 ? 16.344 -1.242 -26.562 1 33.22 245 ALA B CA 1
ATOM 4278 C C . ALA B 1 245 ? 15.781 -1.623 -25.203 1 33.22 245 ALA B C 1
ATOM 4280 O O . ALA B 1 245 ? 16.125 -1.012 -24.188 1 33.22 245 ALA B O 1
ATOM 4281 N N . ALA B 1 246 ? 14.695 -2.199 -25.078 1 33.06 246 ALA B N 1
ATOM 4282 C CA . ALA B 1 246 ? 14.102 -2.664 -23.844 1 33.06 246 ALA B CA 1
ATOM 4283 C C . ALA B 1 246 ? 14.977 -3.715 -23.156 1 33.06 246 ALA B C 1
ATOM 4285 O O . ALA B 1 246 ? 14.664 -4.184 -22.062 1 33.06 246 ALA B O 1
ATOM 4286 N N . ALA B 1 247 ? 15.938 -4.242 -23.891 1 31.94 247 ALA B N 1
ATOM 4287 C CA . ALA B 1 247 ? 16.922 -5.172 -23.359 1 31.94 247 ALA B CA 1
ATOM 4288 C C . ALA B 1 247 ? 17.688 -4.555 -22.188 1 31.94 247 ALA B C 1
ATOM 4290 O O . ALA B 1 247 ? 18.594 -5.18 -21.625 1 31.94 247 ALA B O 1
ATOM 4291 N N . GLY B 1 248 ? 17.5 -3.217 -21.969 1 30.02 248 GLY B N 1
ATOM 4292 C CA . GLY B 1 248 ? 18.422 -2.539 -21.078 1 30.02 248 GLY B CA 1
ATOM 4293 C C . GLY B 1 248 ? 18.125 -2.789 -19.609 1 30.02 248 GLY B C 1
ATOM 4294 O O . GLY B 1 248 ? 18.703 -2.146 -18.734 1 30.02 248 GLY B O 1
ATOM 4295 N N . LEU B 1 249 ? 16.922 -2.979 -19.281 1 31.7 249 LEU B N 1
ATOM 4296 C CA . LEU B 1 249 ? 17.219 -3.236 -17.875 1 31.7 249 LEU B CA 1
ATOM 4297 C C . LEU B 1 249 ? 18.188 -4.41 -17.734 1 31.7 249 LEU B C 1
ATOM 4299 O O . LEU B 1 249 ? 17.859 -5.531 -18.125 1 31.7 249 LEU B O 1
ATOM 4303 N N . PRO B 1 250 ? 19.406 -4.199 -17.938 1 29.61 250 PRO B N 1
ATOM 4304 C CA . PRO B 1 250 ? 20.312 -5.332 -17.797 1 29.61 250 PRO B CA 1
ATOM 4305 C C . PRO B 1 250 ? 19.922 -6.281 -16.672 1 29.61 250 PRO B C 1
ATOM 4307 O O . PRO B 1 250 ? 19.422 -5.832 -15.633 1 29.61 250 PRO B O 1
ATOM 4310 N N . ALA B 1 251 ? 19.25 -7.301 -17 1 28.45 251 ALA B N 1
ATOM 4311 C CA . ALA B 1 251 ? 19.469 -8.289 -15.945 1 28.45 251 ALA B CA 1
ATOM 4312 C C . ALA B 1 251 ? 20.859 -8.125 -15.32 1 28.45 251 ALA B C 1
ATOM 4314 O O . ALA B 1 251 ? 21.859 -8.133 -16.016 1 28.45 251 ALA B O 1
ATOM 4315 N N . ARG B 1 252 ? 21.016 -7.242 -14.414 1 33.16 252 ARG B N 1
ATOM 4316 C CA . ARG B 1 252 ? 22.375 -7.441 -13.93 1 33.16 252 ARG B CA 1
ATOM 4317 C C . ARG B 1 252 ? 22.859 -8.852 -14.227 1 33.16 252 ARG B C 1
ATOM 4319 O O . ARG B 1 252 ? 22.156 -9.828 -13.953 1 33.16 252 ARG B O 1
ATOM 4326 N N . PRO B 1 253 ? 23.672 -9.023 -15.148 1 28.28 253 PRO B N 1
ATOM 4327 C CA . PRO B 1 253 ? 24.188 -10.391 -15.297 1 28.28 253 PRO B CA 1
ATOM 4328 C C . PRO B 1 253 ? 24.266 -11.133 -13.969 1 28.28 253 PRO B C 1
ATOM 4330 O O . PRO B 1 253 ? 24.688 -10.562 -12.953 1 28.28 253 PRO B O 1
ATOM 4333 N N . ARG B 1 254 ? 23.25 -11.914 -13.617 1 32.34 254 ARG B N 1
ATOM 4334 C CA . ARG B 1 254 ? 23.719 -12.867 -12.609 1 32.34 254 ARG B CA 1
ATOM 4335 C C . ARG B 1 254 ? 25.188 -13.211 -12.828 1 32.34 254 ARG B C 1
ATOM 4337 O O . ARG B 1 254 ? 25.531 -13.906 -13.789 1 32.34 254 ARG B O 1
ATOM 4344 N N . ARG B 1 255 ? 26.078 -12.234 -12.641 1 31.41 255 ARG B N 1
ATOM 4345 C CA . ARG B 1 255 ? 27.406 -12.859 -12.586 1 31.41 255 ARG B CA 1
ATOM 4346 C C . ARG B 1 255 ? 27.312 -14.25 -11.969 1 31.41 255 ARG B C 1
ATOM 4348 O O . ARG B 1 255 ? 26.859 -14.406 -10.828 1 31.41 255 ARG B O 1
ATOM 4355 N N . ALA B 1 256 ? 27.156 -15.188 -12.672 1 31.92 256 ALA B N 1
ATOM 4356 C CA . ALA B 1 256 ? 27.484 -16.562 -12.312 1 31.92 256 ALA B CA 1
ATOM 4357 C C . ALA B 1 256 ? 28.578 -16.609 -11.25 1 31.92 256 ALA B C 1
ATOM 4359 O O . ALA B 1 256 ? 29.734 -16.297 -11.523 1 31.92 256 ALA B O 1
ATOM 4360 N N . ALA B 1 257 ? 28.438 -16.062 -10.188 1 35.41 257 ALA B N 1
ATOM 4361 C CA . ALA B 1 257 ? 29.469 -16.641 -9.32 1 35.41 257 ALA B CA 1
ATOM 4362 C C . ALA B 1 257 ? 29.594 -18.141 -9.539 1 35.41 257 ALA B C 1
ATOM 4364 O O . ALA B 1 257 ? 28.797 -18.922 -9.008 1 35.41 257 ALA B O 1
ATOM 4365 N N . ALA B 1 258 ? 29.922 -18.5 -10.648 1 37.44 258 ALA B N 1
ATOM 4366 C CA . ALA B 1 258 ? 30.281 -19.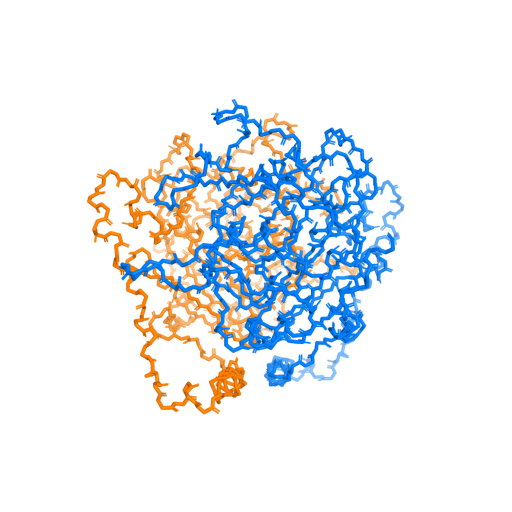828 -11.156 1 37.44 258 ALA B CA 1
ATOM 4367 C C . ALA B 1 258 ? 30.734 -20.734 -10.023 1 37.44 258 ALA B C 1
ATOM 4369 O O . ALA B 1 258 ? 30.297 -21.891 -9.922 1 37.44 258 ALA B O 1
ATOM 4370 N N . PRO B 1 259 ? 31.688 -20.094 -9.359 1 36.97 259 PRO B N 1
ATOM 4371 C CA . PRO B 1 259 ? 32.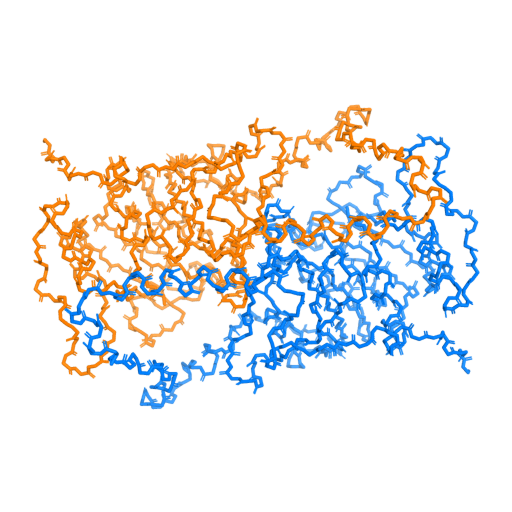25 -21.094 -8.461 1 36.97 259 PRO B CA 1
ATOM 4372 C C . PRO B 1 259 ? 31.281 -21.484 -7.34 1 36.97 259 PRO B C 1
ATOM 4374 O O . PRO B 1 259 ? 31.234 -22.656 -6.938 1 36.97 259 PRO B O 1
ATOM 4377 N N . LEU B 1 260 ? 30.562 -20.5 -6.836 1 39.34 260 LEU B N 1
ATOM 4378 C CA . LEU B 1 260 ? 29.766 -20.891 -5.684 1 39.34 260 LEU B CA 1
ATOM 4379 C C . LEU B 1 260 ? 28.453 -21.547 -6.125 1 39.34 260 LEU B C 1
ATOM 4381 O O . LEU B 1 260 ? 27.844 -22.281 -5.363 1 39.34 260 LEU B O 1
ATOM 4385 N N . ALA B 1 261 ? 27.953 -21.281 -7.316 1 43.62 261 ALA B N 1
ATOM 4386 C CA . ALA B 1 261 ? 26.781 -21.953 -7.879 1 43.62 261 ALA B CA 1
ATOM 4387 C C . ALA B 1 261 ? 27 -23.453 -7.996 1 43.62 261 ALA B C 1
ATOM 4389 O O . ALA B 1 261 ? 26.094 -24.234 -7.719 1 43.62 261 ALA B O 1
ATOM 4390 N N . ALA B 1 262 ? 28.203 -23.703 -8.32 1 45.28 262 ALA B N 1
ATOM 4391 C CA . ALA B 1 262 ? 28.578 -25.109 -8.445 1 45.28 262 ALA B CA 1
ATOM 4392 C C . ALA B 1 262 ? 28.562 -25.812 -7.094 1 45.28 262 ALA B C 1
ATOM 4394 O O . ALA B 1 262 ? 28.297 -27.016 -7.008 1 45.28 262 ALA B O 1
ATOM 4395 N N . LEU B 1 263 ? 28.766 -24.969 -6.004 1 46.5 263 LEU B N 1
ATOM 4396 C CA . LEU B 1 263 ? 28.891 -25.609 -4.695 1 46.5 263 LEU B CA 1
ATOM 4397 C C . LEU B 1 263 ? 27.562 -25.547 -3.943 1 46.5 263 LEU B C 1
ATOM 4399 O O . LEU B 1 263 ? 27.484 -25.922 -2.771 1 46.5 263 LEU B O 1
ATOM 4403 N N . GLY B 1 264 ? 26.375 -25.172 -4.594 1 51.94 264 GLY B N 1
ATOM 4404 C CA . GLY B 1 264 ? 25.078 -25.141 -3.926 1 51.94 264 GLY B CA 1
ATOM 4405 C C . GLY B 1 264 ? 25 -24.125 -2.812 1 51.94 264 GLY B C 1
ATOM 4406 O O . GLY B 1 264 ? 24.094 -24.172 -1.978 1 51.94 264 GLY B O 1
ATOM 4407 N N . LEU B 1 265 ? 26 -23.234 -2.67 1 57.19 265 LEU B N 1
ATOM 4408 C CA . LEU B 1 265 ? 26.109 -22.328 -1.529 1 57.19 265 LEU B CA 1
ATOM 4409 C C . LEU B 1 265 ? 25.469 -20.984 -1.837 1 57.19 265 LEU B C 1
ATOM 4411 O O . LEU B 1 265 ? 25.562 -20.047 -1.034 1 57.19 265 LEU B O 1
ATOM 4415 N N . LEU B 1 266 ? 24.859 -20.922 -2.951 1 61.28 266 LEU B N 1
ATOM 4416 C CA . LEU B 1 266 ? 24.266 -19.641 -3.311 1 61.28 266 LEU B CA 1
ATOM 4417 C C . LEU B 1 266 ? 23.078 -19.328 -2.408 1 61.28 266 LEU B C 1
ATOM 4419 O O . LEU B 1 266 ? 22.891 -18.188 -1.986 1 61.28 266 LEU B O 1
ATOM 4423 N N . GLY B 1 267 ? 22.359 -20.328 -2.062 1 65.94 267 GLY B N 1
ATOM 4424 C CA . GLY B 1 267 ? 21.219 -20.141 -1.19 1 65.94 267 GLY B CA 1
ATOM 4425 C C . GLY B 1 267 ? 21.594 -19.609 0.185 1 65.94 267 GLY B C 1
ATOM 4426 O O . GLY B 1 267 ? 21.203 -18.5 0.563 1 65.94 267 GLY B O 1
ATOM 4427 N N . PRO B 1 268 ? 22.469 -20.344 0.845 1 66.94 268 PRO B N 1
ATOM 4428 C CA . PRO B 1 268 ? 22.891 -19.906 2.178 1 66.94 268 PRO B CA 1
ATOM 4429 C C . PRO B 1 268 ? 23.562 -18.531 2.164 1 66.94 268 PRO B C 1
ATOM 4431 O O . PRO B 1 268 ? 23.391 -17.75 3.096 1 66.94 268 PRO B O 1
ATOM 4434 N N . ALA B 1 269 ? 24.328 -18.312 1.163 1 71.62 269 ALA B N 1
ATOM 4435 C CA . ALA B 1 269 ? 25 -17.016 1.072 1 71.62 269 ALA B CA 1
ATOM 4436 C C . ALA B 1 269 ? 23.984 -15.883 0.919 1 71.62 269 ALA B C 1
ATOM 4438 O O . ALA B 1 269 ? 24.125 -14.828 1.536 1 71.62 269 ALA B O 1
ATOM 4439 N N . ARG B 1 270 ? 23 -16.156 0.142 1 72.38 270 ARG B N 1
ATOM 4440 C CA . ARG B 1 270 ? 21.953 -15.164 -0.034 1 72.38 270 ARG B CA 1
ATOM 4441 C C . ARG B 1 270 ? 21.203 -14.914 1.274 1 72.38 270 ARG B C 1
ATOM 4443 O O . ARG B 1 270 ? 20.906 -13.773 1.614 1 72.38 270 ARG B O 1
ATOM 4450 N N . ARG B 1 271 ? 21.062 -15.938 2.016 1 75.31 271 ARG B N 1
ATOM 4451 C CA . ARG B 1 271 ? 20.359 -15.82 3.287 1 75.31 271 ARG B CA 1
ATOM 4452 C C . ARG B 1 271 ? 21.188 -15.039 4.301 1 75.31 271 ARG B C 1
ATOM 4454 O O . ARG B 1 271 ? 20.656 -14.211 5.043 1 75.31 271 ARG B O 1
ATOM 4461 N N . LEU B 1 272 ? 22.422 -15.312 4.336 1 72.88 272 LEU B N 1
ATOM 4462 C CA . LEU B 1 272 ? 23.312 -14.586 5.242 1 72.88 272 LEU B CA 1
ATOM 4463 C C . LEU B 1 272 ? 23.359 -13.109 4.879 1 72.88 272 LEU B C 1
ATOM 4465 O O . LEU B 1 272 ? 23.312 -12.25 5.762 1 72.88 272 LEU B O 1
ATOM 4469 N N . ARG B 1 273 ? 23.453 -12.906 3.609 1 71.75 273 ARG B N 1
ATOM 4470 C CA . ARG B 1 273 ? 23.469 -11.523 3.139 1 71.75 273 ARG B CA 1
ATOM 4471 C C . ARG B 1 273 ? 22.203 -10.789 3.549 1 71.75 273 ARG B C 1
ATOM 4473 O O . ARG B 1 273 ? 22.25 -9.641 3.99 1 71.75 273 ARG B O 1
ATOM 4480 N N . GLU B 1 274 ? 21.188 -11.453 3.518 1 75.69 274 GLU B N 1
ATOM 4481 C CA . GLU B 1 274 ? 19.906 -10.852 3.873 1 75.69 274 GLU B CA 1
ATOM 4482 C C . GLU B 1 274 ? 19.812 -10.586 5.375 1 75.69 274 GLU B C 1
ATOM 4484 O O . GLU B 1 274 ? 19.266 -9.57 5.801 1 75.69 274 GLU B O 1
ATOM 4489 N N . ARG B 1 275 ? 20.359 -11.422 6.129 1 74.19 275 ARG B N 1
ATOM 4490 C CA . ARG B 1 275 ? 20.375 -11.242 7.574 1 74.19 275 ARG B CA 1
ATOM 4491 C C . ARG B 1 275 ? 21.234 -10.047 7.969 1 74.19 275 ARG B C 1
ATOM 4493 O O . ARG B 1 275 ? 20.875 -9.273 8.859 1 74.19 275 ARG B O 1
ATOM 4500 N N . LEU B 1 276 ? 22.328 -9.961 7.262 1 76.38 276 LEU B N 1
ATOM 4501 C CA . LEU B 1 276 ? 23.203 -8.82 7.508 1 76.38 276 LEU B CA 1
ATOM 4502 C C . LEU B 1 276 ? 22.531 -7.516 7.102 1 76.38 276 LEU B C 1
ATOM 4504 O O . LEU B 1 276 ? 22.672 -6.504 7.793 1 76.38 276 LEU B O 1
ATOM 4508 N N . ARG B 1 277 ? 21.797 -7.609 6.027 1 75 277 ARG B N 1
ATOM 4509 C CA . ARG B 1 277 ? 21.047 -6.438 5.582 1 75 277 ARG B CA 1
ATOM 4510 C C . ARG B 1 277 ? 20 -6.039 6.609 1 75 277 ARG B C 1
ATOM 4512 O O . ARG B 1 277 ? 19.766 -4.852 6.844 1 75 277 ARG B O 1
ATOM 4519 N N . ALA B 1 278 ? 19.453 -6.988 7.188 1 74.94 278 ALA B N 1
ATOM 4520 C CA . ALA B 1 278 ? 18.453 -6.711 8.211 1 74.94 278 ALA B CA 1
ATOM 4521 C C . ALA B 1 278 ? 19.078 -6.031 9.422 1 74.94 278 ALA B C 1
ATOM 4523 O O . ALA B 1 278 ? 18.484 -5.121 10.008 1 74.94 278 ALA B O 1
ATOM 4524 N N . LEU B 1 279 ? 20.219 -6.418 9.742 1 75.81 279 LEU B N 1
ATOM 4525 C CA . LEU B 1 279 ? 20.938 -5.789 10.852 1 75.81 279 LEU B CA 1
ATOM 4526 C C . LEU B 1 279 ? 21.281 -4.344 10.531 1 75.81 279 LEU B C 1
ATOM 4528 O O . LEU B 1 279 ? 21.156 -3.463 11.383 1 75.81 279 LEU B O 1
ATOM 4532 N N . ARG B 1 280 ? 21.641 -4.125 9.289 1 75.56 280 ARG B N 1
ATOM 4533 C CA . ARG B 1 280 ? 21.938 -2.766 8.852 1 75.56 280 ARG B CA 1
ATOM 4534 C C . ARG B 1 280 ? 20.688 -1.896 8.859 1 75.56 280 ARG B C 1
ATOM 4536 O O . ARG B 1 280 ? 20.766 -0.686 9.078 1 75.56 280 ARG B O 1
ATOM 4543 N N . GLY B 1 281 ? 19.594 -2.617 8.578 1 72.12 281 GLY B N 1
ATOM 4544 C CA . GLY B 1 281 ? 18.312 -1.916 8.594 1 72.12 281 GLY B CA 1
ATOM 4545 C C . GLY B 1 281 ? 17.969 -1.333 9.953 1 72.12 281 GLY B C 1
ATOM 4546 O O . GLY B 1 281 ? 17.062 -0.512 10.062 1 72.12 281 GLY B O 1
ATOM 4547 N N . ALA B 1 282 ? 18.719 -1.719 10.875 1 72.94 282 ALA B N 1
ATOM 4548 C CA . ALA B 1 282 ? 18.5 -1.186 12.211 1 72.94 282 ALA B CA 1
ATOM 4549 C C . ALA B 1 282 ? 19.078 0.217 12.352 1 72.94 282 ALA B C 1
ATOM 4551 O O . ALA B 1 282 ? 18.734 0.951 13.281 1 72.94 282 ALA B O 1
ATOM 4552 N N . ALA B 1 283 ? 19.922 0.508 11.336 1 74.88 283 ALA B N 1
ATOM 4553 C CA . ALA B 1 283 ? 20.484 1.857 11.32 1 74.88 283 ALA B CA 1
ATOM 4554 C C . ALA B 1 283 ? 19.422 2.887 10.945 1 74.88 283 ALA B C 1
ATOM 4556 O O . ALA B 1 283 ? 18.531 2.604 10.148 1 74.88 283 ALA B O 1
ATOM 4557 N N . LEU B 1 284 ? 19.578 4.078 11.438 1 73.75 284 LEU B N 1
ATOM 4558 C CA . LEU B 1 284 ? 18.609 5.137 11.188 1 73.75 284 LEU B CA 1
ATOM 4559 C C . LEU B 1 284 ? 18.812 5.762 9.812 1 73.75 284 LEU B C 1
ATOM 4561 O O . LEU B 1 284 ? 17.891 6.363 9.25 1 73.75 284 LEU B O 1
ATOM 4565 N N . ALA B 1 285 ? 19.984 5.562 9.352 1 75.69 285 ALA B N 1
ATOM 4566 C CA . ALA B 1 285 ? 20.281 6.156 8.055 1 75.69 285 ALA B CA 1
ATOM 4567 C C . ALA B 1 285 ? 19.609 5.391 6.922 1 75.69 285 ALA B C 1
ATOM 4569 O O . ALA B 1 285 ? 19.531 4.16 6.957 1 75.69 285 ALA B O 1
ATOM 4570 N N . LEU B 1 286 ? 19.062 6.168 6 1 84.06 286 LEU B N 1
ATOM 4571 C CA . LEU B 1 286 ? 18.5 5.582 4.789 1 84.06 286 LEU B CA 1
ATOM 4572 C C . LEU B 1 286 ? 19.516 5.633 3.643 1 84.06 286 LEU B C 1
ATOM 4574 O O . LEU B 1 286 ? 20.453 6.43 3.674 1 84.06 286 LEU B O 1
ATOM 4578 N N . PRO B 1 287 ? 19.281 4.77 2.623 1 80.19 287 PRO B N 1
ATOM 4579 C CA . PRO B 1 287 ? 20.344 4.562 1.632 1 80.19 287 PRO B CA 1
ATOM 4580 C C . PRO B 1 287 ? 20.469 5.73 0.654 1 80.19 287 PRO B C 1
ATOM 4582 O O . PRO B 1 287 ? 19.516 6.051 -0.059 1 80.19 287 PRO B O 1
ATOM 4585 N N . ALA B 1 288 ? 21.703 6.355 0.604 1 79.81 288 ALA B N 1
ATOM 4586 C CA . ALA B 1 288 ? 22.031 7.305 -0.458 1 79.81 288 ALA B CA 1
ATOM 4587 C C . ALA B 1 288 ? 22.297 6.586 -1.778 1 79.81 288 ALA B C 1
ATOM 4589 O O . ALA B 1 288 ? 22.797 5.457 -1.789 1 79.81 288 ALA B O 1
ATOM 4590 N N . PRO B 1 289 ? 22 7.18 -2.842 1 85 289 PRO B N 1
ATOM 4591 C CA . PRO B 1 289 ? 21.531 8.547 -3.059 1 85 289 PRO B CA 1
ATOM 4592 C C . PRO B 1 289 ? 20 8.648 -3.113 1 85 289 PRO B C 1
ATOM 4594 O O . PRO B 1 289 ? 19.453 9.727 -3.357 1 85 289 PRO B O 1
ATOM 4597 N N . ASP B 1 290 ? 19.359 7.516 -2.885 1 92.19 290 ASP B N 1
ATOM 4598 C CA . ASP B 1 290 ? 17.906 7.5 -3.008 1 92.19 290 ASP B CA 1
ATOM 4599 C C . ASP B 1 290 ? 17.266 8.398 -1.962 1 92.19 290 ASP B C 1
ATOM 4601 O O . ASP B 1 290 ? 16.188 8.953 -2.191 1 92.19 290 ASP B O 1
ATOM 4605 N N . TYR B 1 291 ? 18.016 8.508 -0.828 1 93.94 291 TYR B N 1
ATOM 4606 C CA . TYR B 1 291 ? 17.531 9.281 0.312 1 93.94 291 TYR B CA 1
ATOM 4607 C C . TYR B 1 291 ? 18.625 10.203 0.841 1 93.94 291 TYR B C 1
ATOM 4609 O O . TYR B 1 291 ? 19.672 9.734 1.31 1 93.94 291 TYR B O 1
ATOM 4617 N N . THR B 1 292 ? 18.359 11.5 0.817 1 94.12 292 THR B N 1
ATOM 4618 C CA . THR B 1 292 ? 19.328 12.492 1.286 1 94.12 292 THR B CA 1
ATOM 4619 C C . THR B 1 292 ? 18.844 13.141 2.576 1 94.12 292 THR B C 1
ATOM 4621 O O . THR B 1 292 ? 17.75 13.711 2.617 1 94.12 292 THR B O 1
ATOM 4624 N N . PRO B 1 293 ? 19.641 13.039 3.605 1 92.75 293 PRO B N 1
ATOM 4625 C CA . PRO B 1 293 ? 19.203 13.648 4.863 1 92.75 293 PRO B CA 1
ATOM 4626 C C . PRO B 1 293 ? 18.922 15.141 4.734 1 92.75 293 PRO B C 1
ATOM 4628 O O . PRO B 1 293 ? 19.625 15.844 4.012 1 92.75 293 PRO B O 1
ATOM 4631 N N . VAL B 1 294 ? 17.844 15.508 5.387 1 91.38 294 VAL B N 1
ATOM 4632 C CA . VAL B 1 294 ? 17.469 16.922 5.406 1 91.38 294 VAL B CA 1
ATOM 4633 C C . VAL B 1 294 ? 17.641 17.469 6.82 1 91.38 294 VAL B C 1
ATOM 4635 O O . VAL B 1 294 ? 17.344 16.797 7.801 1 91.38 294 VAL B O 1
ATOM 4638 N N . ALA B 1 295 ? 18.234 18.594 6.945 1 83.06 295 ALA B N 1
ATOM 4639 C CA . ALA B 1 295 ? 18.297 19.297 8.227 1 83.06 295 ALA B CA 1
ATOM 4640 C C . ALA B 1 295 ? 16.969 19.984 8.539 1 83.06 295 ALA B C 1
ATOM 4642 O O . ALA B 1 295 ? 16.625 21 7.918 1 83.06 295 ALA B O 1
ATOM 4643 N N . LEU B 1 296 ? 16.281 19.406 9.445 1 81.25 296 LEU B N 1
ATOM 4644 C CA . LEU B 1 296 ? 14.945 19.922 9.734 1 81.25 296 LEU B CA 1
ATOM 4645 C C . LEU B 1 296 ? 15.008 21.375 10.172 1 81.25 296 LEU B C 1
ATOM 4647 O O . LEU B 1 296 ? 14.109 22.156 9.867 1 81.25 296 LEU B O 1
ATOM 4651 N N . ASP B 1 297 ? 16.109 21.656 10.82 1 77.31 297 ASP B N 1
ATOM 4652 C CA . ASP B 1 297 ? 16.281 23.047 11.266 1 77.31 297 ASP B CA 1
ATOM 4653 C C . ASP B 1 297 ? 16.344 24 10.07 1 77.31 297 ASP B C 1
ATOM 4655 O O . ASP B 1 297 ? 15.977 25.172 10.188 1 77.31 297 ASP B O 1
ATOM 4659 N N . ARG B 1 298 ? 16.75 23.453 8.977 1 74.44 298 ARG B N 1
ATOM 4660 C CA . ARG B 1 298 ? 16.797 24.266 7.766 1 74.44 298 ARG B CA 1
ATOM 4661 C C . ARG B 1 298 ? 15.422 24.328 7.098 1 74.44 298 ARG B C 1
ATOM 4663 O O . ARG B 1 298 ? 15.102 25.312 6.418 1 74.44 298 ARG B O 1
ATOM 4670 N N . LEU B 1 299 ? 14.664 23.312 7.434 1 75.94 299 LEU B N 1
ATOM 4671 C CA . LEU B 1 299 ? 13.359 23.266 6.797 1 75.94 299 LEU B CA 1
ATOM 4672 C C . LEU B 1 299 ? 12.328 24.047 7.594 1 75.94 299 LEU B C 1
ATOM 4674 O O . LEU B 1 299 ? 11.375 24.594 7.027 1 75.94 299 LEU B O 1
ATOM 4678 N N . VAL B 1 300 ? 12.523 24.016 8.922 1 74.81 300 VAL B N 1
ATOM 4679 C CA . VAL B 1 300 ? 11.531 24.625 9.812 1 74.81 300 VAL B CA 1
ATOM 4680 C C . VAL B 1 300 ? 12.211 25.656 10.703 1 74.81 300 VAL B C 1
ATOM 4682 O O . VAL B 1 300 ? 12.297 25.469 11.922 1 74.81 300 VAL B O 1
ATOM 4685 N N . GLY B 1 301 ? 12.945 26.578 10.117 1 65.94 301 GLY B N 1
ATOM 4686 C CA . GLY B 1 301 ? 13.609 27.625 10.883 1 65.94 301 GLY B CA 1
ATOM 4687 C C . GLY B 1 301 ? 12.641 28.641 11.461 1 65.94 301 GLY B C 1
ATOM 4688 O O . GLY B 1 301 ? 11.422 28.469 11.367 1 65.94 301 GLY B O 1
ATOM 4689 N N . PRO B 1 302 ? 13.195 29.578 12.258 1 67.5 302 PRO B N 1
ATOM 4690 C CA . PRO B 1 302 ? 12.352 30.641 12.812 1 67.5 302 PRO B CA 1
ATOM 4691 C C . PRO B 1 302 ? 11.477 31.312 11.758 1 67.5 302 PRO B C 1
ATOM 4693 O O . PRO B 1 302 ? 11.875 31.406 10.594 1 67.5 302 PRO B O 1
ATOM 4696 N N . ARG B 1 303 ? 10.18 31.422 12.094 1 65.06 303 ARG B N 1
ATOM 4697 C CA . ARG B 1 303 ? 9.266 32.094 11.164 1 65.06 303 ARG B CA 1
ATOM 4698 C C . ARG B 1 303 ? 9.82 33.406 10.695 1 65.06 303 ARG B C 1
ATOM 4700 O O . ARG B 1 303 ? 10.352 34.188 11.492 1 65.06 303 ARG B O 1
ATOM 4707 N N . ARG B 1 304 ? 10.141 33.469 9.375 1 53.34 304 ARG B N 1
ATOM 4708 C CA . ARG B 1 304 ? 10.516 34.781 8.844 1 53.34 304 ARG B CA 1
ATOM 4709 C C . ARG B 1 304 ? 9.367 35.781 8.961 1 53.34 304 ARG B C 1
ATOM 4711 O O . ARG B 1 304 ? 8.203 35.406 8.789 1 53.34 304 ARG B O 1
ATOM 4718 N N . PRO B 1 305 ? 9.516 36.844 9.602 1 46.22 305 PRO B N 1
ATOM 4719 C CA . PRO B 1 305 ? 8.469 37.875 9.641 1 46.22 305 PRO B CA 1
ATOM 4720 C C . PRO B 1 305 ? 7.859 38.125 8.266 1 46.22 305 PRO B C 1
ATOM 4722 O O . PRO B 1 305 ? 8.539 38 7.246 1 46.22 305 PRO B O 1
ATOM 4725 N N . MET B 1 306 ? 6.625 37.656 8.016 1 39.31 306 MET B N 1
ATOM 4726 C CA . MET B 1 306 ? 6 38.125 6.781 1 39.31 306 MET B CA 1
ATOM 4727 C C . MET B 1 306 ? 6.32 39.562 6.52 1 39.31 306 MET B C 1
ATOM 4729 O O . MET B 1 306 ? 6.141 40.438 7.398 1 39.31 306 MET B O 1
ATOM 4733 N N . GLY B 1 307 ? 7.445 39.844 5.797 1 33.22 307 GLY B N 1
ATOM 4734 C CA . GLY B 1 307 ? 7.527 41.219 5.355 1 33.22 307 GLY B CA 1
ATOM 4735 C C . GLY B 1 307 ? 6.238 41.719 4.738 1 33.22 307 GLY B C 1
ATOM 4736 O O . GLY B 1 307 ? 5.426 40.938 4.25 1 33.22 307 GLY B O 1
#

Solvent-accessible surface area (backbone atoms only — not comparable to full-atom values): 32273 Å² total; per-residue (Å²): 89,43,39,34,59,54,49,52,49,48,51,46,27,39,43,72,72,66,56,50,30,40,35,26,36,28,47,32,50,41,28,53,59,56,56,68,69,58,50,51,52,48,28,62,54,42,69,48,76,83,55,93,68,78,58,60,48,92,85,75,51,80,37,60,38,65,62,53,40,31,69,74,53,52,32,74,44,78,44,19,33,21,69,46,61,77,80,62,28,78,33,58,37,54,50,62,41,53,37,84,80,59,71,44,70,62,75,67,12,31,20,30,38,33,42,54,39,63,36,54,39,61,34,40,58,41,32,52,49,46,53,54,66,27,28,26,71,73,12,29,43,37,39,37,39,48,23,29,30,47,28,29,75,32,38,39,24,43,15,68,62,44,52,59,51,64,36,24,64,95,54,23,18,40,67,76,43,48,30,41,29,38,64,79,39,72,64,48,36,21,41,51,52,58,33,67,82,70,71,43,74,52,66,48,66,34,18,54,41,28,32,33,36,38,35,34,33,30,70,39,85,56,66,91,76,72,77,58,64,55,50,65,51,62,69,51,39,80,61,86,63,66,76,75,65,56,62,59,67,57,64,68,69,73,67,68,54,52,70,43,56,74,65,67,44,50,61,61,48,52,37,51,51,48,48,53,49,7,53,54,12,37,46,89,73,64,64,73,79,44,29,40,80,43,61,46,62,75,49,50,43,59,60,70,74,83,123,90,42,38,32,60,53,51,50,49,48,51,46,28,38,45,74,74,66,56,50,31,40,34,26,36,28,47,32,50,41,26,52,59,57,55,68,70,58,49,52,51,48,28,64,54,42,70,51,76,84,52,94,69,79,58,61,47,91,87,75,50,82,36,60,38,64,62,51,39,31,68,72,54,52,32,74,43,79,42,19,34,20,70,48,62,82,80,60,28,78,34,58,39,53,51,62,42,53,37,85,79,58,70,44,71,62,75,68,12,33,20,31,38,34,43,52,37,63,39,53,39,62,35,42,59,41,31,51,49,44,51,54,67,28,30,25,71,73,11,29,42,36,39,37,37,48,23,29,30,47,27,29,74,33,39,39,23,43,16,68,62,44,53,59,52,65,36,26,64,96,54,23,19,41,68,78,42,47,31,40,29,38,64,77,38,72,64,48,37,21,41,52,52,58,30,67,82,70,70,41,74,51,66,49,67,34,18,55,42,27,33,33,36,38,34,34,35,30,69,40,83,57,66,92,76,72,78,57,64,57,49,65,59,57,68,40,42,76,51,91,60,67,75,73,65,58,60,57,69,57,64,67,69,74,68,66,56,54,71,44,56,74,66,68,44,52,61,60,49,52,37,51,51,48,47,53,48,7,52,54,12,37,46,87,72,64,65,72,79,45,28,40,79,44,61,47,65,75,49,51,45,61,59,69,73,83,124

Radius of gyration: 24.94 Å; Cα contacts (8 Å, |Δi|>4): 1277; chains: 2; bounding box: 58×83×68 Å

Foldseek 3Di:
DADELLNVLLLLLCVVVPQAFQFEEEAAFHFYDYDPVSVVVLCVQQVFDDQPQPDPDPVRDTHTCVSVCCRPRVHNHYFYEDCDCPVPGVHHDQLLDALVVDRHADAAGQEYEAEEDLLAHPNSVSSVVSSLRNHDAQHKYKHKYWADPCPPSHNDHDHPQQVLQQADVLQQKDWPFKWKDFPVDSQWIWGFDHCLVVLHDLDWDADTTIIIITMMHGNDDGDDDDRGDRNNCVVLDDPPDDPVVNCPVPPVPPPCPVVVVVVVCPVVVVVVVVVVVHVCRHDPDIDPPRIHIDGSCVSNGHNDPPD/DADELLNVLLLLLCVVVPQAFQFEEEAAFHFYDYDPVSVVVLCVQQVFDDQPQPDPDPVRDTHTCVSVCCRPRVHNHYFYEDCDCPVPGPHHDQLLDALVVDRHADAAGQEYEYEEDLLAHPNSVSSVVSSLVNHDAQHKYKHKYWADPCPPSHNDHDHPQQVLQQADVLQQKDWPFKWKDFPVDSQWIWGFDHCLVVLHDLDWDADTTIIIITMMHGNDDGDDDDRGDRNNPVVCPPPPDDPVVNCPVPPVPPPCPVVVVVVVCPVVVVVVVVVVVHVVSHDPDIDPPRIHTDRSCVSNGHNDPPD

Secondary structure (DSSP, 8-state):
-EE-HHHHHHHHHHHHTT---SEEEEES--EE---HHHHHHHHHHHTPPPPGGGS--TTSPPPBSHHHHHHHH---EEEEEESSSTT--SEE--TTS-GGGTT-PPSPEEEEEEES-GGG-S-HHHHHHHHHHHEEEEEEEEEEEEEES-BTTSSEEE-HHHHHHHT-GGGTEEEEEEEEEETT-TTEEEEEPPHHHHTS---B--SS-EEEEEEEEE-S---S-PPP--HHHHHHS-SSS-TTGGGGS--------HHHHHTT-HHHHHHHHHHHHHHHTTSSPPPTTTEEEEEHHHHS-S-----/-EE-HHHHHHHHHHHHTT---SEEEEES--EE---HHHHHHHHHHHTPPPPGGGS--TTSPPPBSHHHHHHHH---EEEEEESSSTT--SEE--TTS-GGGTT-PPSPEEEEEEES-GGG-S-HHHHHHHHHHHEEEEEEEEEEEEEES-BTTSSEEE-HHHHHHHS-GGGTEEEEEEEEEETT-TTEEEEEPPHHHHTS---B--SS-EEEEEEEEE-S---S-PPP--HHHHHS--SSS-TTGGGGS--------HHHHHTT-HHHHHHHHHHHHHHHTTSSPPPTTTEEEEEHHHHS-S-----

InterPro domains:
  IPR029063 S-adenosyl-L-methionine-dependent methyltransferase superfamily [SSF53335] (91-191)

pLDDT: mean 83.66, std 19.35, range [27.89, 98.94]

Sequence (614 aa):
MGIDLHNLHLLAHAQDLGVRFERTLTIGRQALFVDPPDLAAFQRRRGVTPWPGAAAPAGGGPVYAEAMLQAWFGARELESVDASAYEQATRVHDMNRPWADGAGCPAPCDAVLDFGCLEHVFDFPTAWRNVVDACRVGGHVLHALPMNNLSGHGFYQFSPELFFNLYQPARGFELRGVYAATKAEPRRWWAVADPQRLGRRVTLRNGHEVYLLVIARKLREPGPLPAPQQSDYAQQAWVGGDPAAAAGLPARPRRAAAPLAALGLLGPARRLRERLRALRGAALALPAPDYTPVALDRLVGPRRPMGMGIDLHNLHLLAHAQDLGVRFERTLTIGRQALFVDPPDLAAFQRRRGVTPWPGAAAPAGGGPVYAEAMLQAWFGARELESVDASAYEQATRVHDMNRPWADGAGCPAPCDAVLDFGCLEHVFDFPTAWRNVVDACRVGGHVLHALPMNNLSGHGFYQFSPELFFNLYQPARGFELRGVYAATKAEPRRWWAVADPQRLGRRVTLRNGHEVYLLVIARKLREPGPLPAPQQSDYAQQAWVGGDPAAAAGLPARPRRAAAPLAALGLLGPARRLRERLRALRGAALALPAPDYTPVALDRLVGPRRPMG

Nearest PDB structures (foldseek):
  4pne-assembly3_A  TM=4.929E-01  e=5.346E-04  Saccharopolyspora spinosa
  6ecw-assembly1_B  TM=4.742E-01  e=5.678E-04  Stigmatella aurantiaca
  4pne-assembly3_B  TM=4.725E-01  e=1.170E-03  Saccharopolyspora spinosa
  1vl5-assembly3_C  TM=4.835E-01  e=1.488E-03  Halalkalibacterium halodurans C-125
  8ys9-assembly1_A  TM=4.332E-01  e=5.946E-03  Rubellimicrobium thermophilum DSM 16684